Protein AF-A0AAQ3UBZ3-F1 (afdb_monomer_lite)

Sequence (603 aa):
YKAFIVHHSNLRLADSDALGFLPSCALQFHDDDIGSGIAAAGQPEQVNGGSVIAATRQQLTISTNTVLMAPGCVNILMHHGGAFSKQGELTYDGGDITLFQKIEKDEMSYCRLVQLAKSVGFKEGDSLYYAIPGRSLDEAEMARLPAKRDILVLCQQMRRRRIKLLMVLHVLVSYWLFVIRKRQLRPLREPCRYDPKSRSKNLNDIIYESDILCVQQLRMDRRCFWTLCSLVTEIGGLRDTRNVKVEEMAAMFLHVLAYNEKSRSMRTDYRRSQETISRHFNNVLRAVLKLWRVLLKHPQPIMENEPEERWKWFKNCLGALDGTYIKVRVPATDKPRKNEIATNVLGACAPDMQFTYVLAGWKGSAADARVLRDALQRPNGLNVPRGCYYLVDAGYKNYDGFLAPYRGQHYHLKEWSNPPTKKEELFNMRHSSARNVIERTFGLLKLRWGIIRNGSYYLIDTQIGIILACCYLHNLIRQQMRHDPFESQVDAFLEHEGRNTSNARGAIRLSKRRDKMIWTAEEEKVLTDVFYEMNDSGWKIDTGHKSGYLTFIEKELAKRLPNAHIKADPRIQSKVKTLKKLLSYVLDVQQNGPNPPLPAPER

Structure (mmCIF, N/CA/C/O backbone):
data_AF-A0AAQ3UBZ3-F1
#
_entry.id   AF-A0AAQ3UBZ3-F1
#
loop_
_atom_site.group_PDB
_atom_site.id
_atom_site.type_symbol
_atom_site.label_atom_id
_atom_site.label_alt_id
_atom_site.label_comp_id
_atom_site.label_asym_id
_atom_site.label_entity_id
_atom_site.label_seq_id
_atom_site.pdbx_PDB_ins_code
_atom_site.Cartn_x
_atom_site.Cartn_y
_atom_site.Cartn_z
_atom_site.occupancy
_atom_site.B_iso_or_equiv
_atom_site.auth_seq_id
_atom_site.auth_comp_id
_atom_site.auth_asym_id
_atom_site.auth_atom_id
_atom_site.pdbx_PDB_model_num
ATOM 1 N N . TYR A 1 1 ? 8.981 29.498 -103.331 1.00 32.09 1 TYR A N 1
ATOM 2 C CA . TYR A 1 1 ? 10.419 29.809 -103.229 1.00 32.09 1 TYR A CA 1
ATOM 3 C C . TYR A 1 1 ? 11.096 28.766 -102.360 1.00 32.09 1 TYR A C 1
ATOM 5 O O . TYR A 1 1 ? 10.588 28.483 -101.282 1.00 32.09 1 TYR A O 1
ATOM 13 N N . LYS A 1 2 ? 12.159 28.124 -102.862 1.00 30.56 2 LYS A N 1
ATOM 14 C CA . LYS A 1 2 ? 12.902 27.077 -102.143 1.00 30.56 2 LYS A CA 1
ATOM 15 C C . LYS A 1 2 ? 14.114 27.730 -101.470 1.00 30.56 2 LYS A C 1
ATOM 17 O O . LYS A 1 2 ? 15.069 28.069 -102.156 1.00 30.56 2 LYS A O 1
ATOM 22 N N . ALA A 1 3 ? 14.056 27.943 -100.157 1.00 34.06 3 ALA A N 1
ATOM 23 C CA . ALA A 1 3 ? 15.228 28.363 -99.392 1.00 34.06 3 ALA A CA 1
ATOM 24 C C . ALA A 1 3 ? 16.082 27.134 -99.078 1.00 34.06 3 ALA A C 1
ATOM 26 O O . ALA A 1 3 ? 15.539 26.146 -98.585 1.00 34.06 3 ALA A O 1
ATOM 27 N N . PHE A 1 4 ? 17.386 27.206 -99.339 1.00 42.84 4 PHE A N 1
ATOM 28 C CA . PHE A 1 4 ? 18.359 26.183 -98.960 1.00 42.84 4 PHE A CA 1
ATOM 29 C C . PHE A 1 4 ? 19.253 26.718 -97.858 1.00 42.84 4 PHE A C 1
ATOM 31 O O . PHE A 1 4 ? 19.853 27.770 -98.042 1.00 42.84 4 PHE A O 1
ATOM 38 N N . ILE A 1 5 ? 19.343 25.982 -96.751 1.00 42.50 5 ILE A N 1
ATOM 39 C CA . ILE A 1 5 ? 20.284 26.228 -95.657 1.00 42.50 5 ILE A CA 1
ATOM 40 C C . ILE A 1 5 ? 21.378 25.167 -95.729 1.00 42.50 5 ILE A C 1
ATOM 42 O O . ILE A 1 5 ? 21.097 24.001 -95.461 1.00 42.50 5 ILE A O 1
ATOM 46 N N . VAL A 1 6 ? 22.600 25.560 -96.102 1.00 41.59 6 VAL A N 1
ATOM 47 C CA . VAL A 1 6 ? 23.787 24.685 -96.080 1.00 41.59 6 VAL A CA 1
ATOM 48 C C . VAL A 1 6 ? 24.546 24.927 -94.782 1.00 41.59 6 VAL A C 1
ATOM 50 O O . VAL A 1 6 ? 24.968 26.046 -94.504 1.00 41.59 6 VAL A O 1
ATOM 53 N N . HIS A 1 7 ? 24.695 23.879 -93.976 1.00 41.47 7 HIS A N 1
ATOM 54 C CA . HIS A 1 7 ? 25.160 23.980 -92.594 1.00 41.47 7 HIS A CA 1
ATOM 55 C C . HIS A 1 7 ? 26.600 23.471 -92.436 1.00 41.47 7 HIS A C 1
ATOM 57 O O . HIS A 1 7 ? 26.792 22.365 -91.945 1.00 41.47 7 HIS A O 1
ATOM 63 N N . HIS A 1 8 ? 27.634 24.218 -92.845 1.00 37.38 8 HIS A N 1
ATOM 64 C CA . HIS A 1 8 ? 29.020 23.733 -92.721 1.00 37.38 8 HIS A CA 1
ATOM 65 C C . HIS A 1 8 ? 29.469 23.641 -91.255 1.00 37.38 8 HIS A C 1
ATOM 67 O O . HIS A 1 8 ? 29.923 24.610 -90.655 1.00 37.38 8 HIS A O 1
ATOM 73 N N . SER A 1 9 ? 29.375 22.443 -90.687 1.00 33.28 9 SER A N 1
ATOM 74 C CA . SER A 1 9 ? 30.053 22.063 -89.451 1.00 33.28 9 SER A CA 1
ATOM 75 C C . SER A 1 9 ? 30.913 20.837 -89.742 1.00 33.28 9 SER A C 1
ATOM 77 O O . SER A 1 9 ? 30.356 19.782 -90.029 1.00 33.28 9 SER A O 1
ATOM 79 N N . ASN A 1 10 ? 32.238 21.020 -89.717 1.00 30.44 10 ASN A N 1
ATOM 80 C CA . ASN A 1 10 ? 33.310 20.014 -89.759 1.00 30.44 10 ASN A CA 1
ATOM 81 C C . ASN A 1 10 ? 32.837 18.546 -89.839 1.00 30.44 10 ASN A C 1
ATOM 83 O O . ASN A 1 10 ? 32.460 17.948 -88.830 1.00 30.44 10 ASN A O 1
ATOM 87 N N . LEU A 1 11 ? 32.890 17.975 -91.047 1.00 27.70 11 LEU A N 1
ATOM 88 C CA . LEU A 1 11 ? 32.688 16.551 -91.320 1.00 27.70 11 LEU A CA 1
ATOM 89 C C . LEU A 1 11 ? 33.744 15.702 -90.588 1.00 27.70 11 LEU A C 1
ATOM 91 O O . LEU A 1 11 ? 34.941 15.957 -90.698 1.00 27.70 11 LEU A O 1
ATOM 95 N N . ARG A 1 12 ? 33.303 14.649 -89.894 1.00 24.52 12 ARG A N 1
ATOM 96 C CA . ARG A 1 12 ? 34.127 13.479 -89.552 1.00 24.52 12 ARG A CA 1
ATOM 97 C C . ARG A 1 12 ? 33.340 12.210 -89.855 1.00 24.52 12 ARG A C 1
ATOM 99 O O . ARG A 1 12 ? 32.345 11.965 -89.186 1.00 24.52 12 ARG A O 1
ATOM 106 N N . LEU A 1 13 ? 33.837 11.437 -90.815 1.00 22.56 13 LEU A N 1
ATOM 107 C CA . LEU A 1 13 ? 33.697 9.991 -91.058 1.00 22.56 13 LEU A CA 1
ATOM 108 C C . LEU A 1 13 ? 34.934 9.664 -91.938 1.00 22.56 13 LEU A C 1
ATOM 110 O O . LEU A 1 13 ? 35.241 10.466 -92.811 1.00 22.56 13 LEU A O 1
ATOM 114 N N . ALA A 1 14 ? 35.738 8.617 -91.767 1.00 23.05 14 ALA A N 1
ATOM 115 C CA . ALA A 1 14 ? 35.512 7.303 -91.185 1.00 23.05 14 ALA A CA 1
ATOM 116 C C . ALA A 1 14 ? 36.850 6.627 -90.785 1.00 23.05 14 ALA A C 1
ATOM 118 O O . ALA A 1 14 ? 37.930 7.181 -90.991 1.00 23.05 14 ALA A O 1
ATOM 119 N N . ASP A 1 15 ? 36.719 5.429 -90.217 1.00 23.50 15 ASP A N 1
ATOM 120 C CA . ASP A 1 15 ? 37.750 4.421 -89.960 1.00 23.50 15 ASP A CA 1
ATOM 121 C C . ASP A 1 15 ? 38.554 3.964 -91.201 1.00 23.50 15 ASP A C 1
ATOM 123 O O . ASP A 1 15 ? 38.069 3.992 -92.331 1.00 23.50 15 ASP A O 1
ATOM 127 N N . SER A 1 16 ? 39.725 3.387 -90.897 1.00 23.95 16 SER A N 1
ATOM 128 C CA . SER A 1 16 ? 40.565 2.440 -91.662 1.00 23.95 16 SER A CA 1
ATOM 129 C C . SER A 1 16 ? 41.463 2.939 -92.808 1.00 23.95 16 SER A C 1
ATOM 131 O O . SER A 1 16 ? 41.016 3.505 -93.798 1.00 23.95 16 SER A O 1
ATOM 133 N N . ASP A 1 17 ? 42.758 2.653 -92.615 1.00 24.55 17 ASP A N 1
ATOM 134 C CA . ASP A 1 17 ? 43.755 2.135 -93.560 1.00 24.55 17 ASP A CA 1
ATOM 135 C C . ASP A 1 17 ? 43.782 2.660 -95.005 1.00 24.55 17 ASP A C 1
ATOM 137 O O . ASP A 1 17 ? 43.000 2.233 -95.846 1.00 24.55 17 ASP A O 1
ATOM 141 N N . ALA A 1 18 ? 44.803 3.472 -95.315 1.00 23.56 18 ALA A N 1
ATOM 142 C CA . ALA A 1 18 ? 45.783 3.249 -96.394 1.00 23.56 18 ALA A CA 1
ATOM 143 C C . ALA A 1 18 ? 46.460 4.563 -96.841 1.00 23.56 18 ALA A C 1
ATOM 145 O O . ALA A 1 18 ? 45.803 5.544 -97.160 1.00 23.56 18 ALA A O 1
ATOM 146 N N . LEU A 1 19 ? 47.797 4.520 -96.893 1.00 23.00 19 LEU A N 1
ATOM 147 C CA . LEU A 1 19 ? 48.687 5.143 -97.888 1.00 23.00 19 LEU A CA 1
ATOM 148 C C . LEU A 1 19 ? 48.452 6.603 -98.346 1.00 23.00 19 LEU A C 1
ATOM 150 O O . LEU A 1 19 ? 47.600 6.887 -99.173 1.00 23.00 19 LEU A O 1
ATOM 154 N N . GLY A 1 20 ? 49.438 7.449 -98.018 1.00 23.86 20 GLY A N 1
ATOM 155 C CA . GLY A 1 20 ? 50.194 8.164 -99.057 1.00 23.86 20 GLY A CA 1
ATOM 156 C C . GLY A 1 20 ? 49.784 9.601 -99.408 1.00 23.86 20 GLY A C 1
ATOM 157 O O . GLY A 1 20 ? 48.778 9.828 -100.056 1.00 23.86 20 GLY A O 1
ATOM 158 N N . PHE A 1 21 ? 50.708 10.522 -99.103 1.00 23.34 21 PHE A N 1
ATOM 159 C CA . PHE A 1 21 ? 51.032 11.766 -99.826 1.00 23.34 21 PHE A CA 1
ATOM 160 C C . PHE A 1 21 ? 50.005 12.925 -99.913 1.00 23.34 21 PHE A C 1
ATOM 162 O O . PHE A 1 21 ? 48.906 12.816 -100.438 1.00 23.34 21 PHE A O 1
ATOM 169 N N . LEU A 1 22 ? 50.466 14.098 -99.455 1.00 23.09 22 LEU A N 1
ATOM 170 C CA . LEU A 1 22 ? 49.912 15.444 -99.697 1.00 23.09 22 LEU A CA 1
ATOM 171 C C . LEU A 1 22 ? 49.997 15.831 -101.194 1.00 23.09 22 LEU A C 1
ATOM 173 O O . LEU A 1 22 ? 50.880 15.324 -101.890 1.00 23.09 22 LEU A O 1
ATOM 177 N N . PRO A 1 23 ? 49.176 16.794 -101.673 1.00 24.70 23 PRO A N 1
ATOM 178 C CA . PRO A 1 23 ? 49.706 18.164 -101.773 1.00 24.70 23 PRO A CA 1
ATOM 179 C C . PRO A 1 23 ? 48.713 19.304 -101.449 1.00 24.70 23 PRO A C 1
ATOM 181 O O . PRO A 1 23 ? 47.495 19.182 -101.552 1.00 24.70 23 PRO A O 1
ATOM 184 N N . SER A 1 24 ? 49.302 20.442 -101.073 1.00 20.83 24 SER A N 1
ATOM 185 C CA . SER A 1 24 ? 48.724 21.784 -100.896 1.00 20.83 24 SER A CA 1
ATOM 186 C C . SER A 1 24 ? 48.291 22.438 -102.221 1.00 20.83 24 SER A C 1
ATOM 188 O O . SER A 1 24 ? 48.928 22.156 -103.229 1.00 20.83 24 SER A O 1
ATOM 190 N N . CYS A 1 25 ? 47.338 23.393 -102.211 1.00 21.38 25 CYS A N 1
ATOM 191 C CA . CYS A 1 25 ? 47.397 24.620 -103.041 1.00 21.38 25 CYS A CA 1
ATOM 192 C C . CYS A 1 25 ? 46.327 25.688 -102.707 1.00 21.38 25 CYS A C 1
ATOM 194 O O . CYS A 1 25 ? 45.280 25.393 -102.141 1.00 21.38 25 CYS A O 1
ATOM 196 N N . ALA A 1 26 ? 46.665 26.940 -103.041 1.00 22.61 26 ALA A N 1
ATOM 197 C CA . ALA A 1 26 ? 46.055 28.216 -102.655 1.00 22.61 26 ALA A CA 1
ATOM 198 C C . ALA A 1 26 ? 45.002 28.768 -103.649 1.00 22.61 26 ALA A C 1
ATOM 200 O O . ALA A 1 26 ? 44.891 28.300 -104.776 1.00 22.61 26 ALA A O 1
ATOM 201 N N . LEU A 1 27 ? 44.273 29.815 -103.227 1.00 22.92 27 LEU A N 1
ATOM 202 C CA . LEU A 1 27 ? 43.462 30.703 -104.077 1.00 22.92 27 LEU A CA 1
ATOM 203 C C . LEU A 1 27 ? 44.363 31.515 -105.026 1.00 22.92 27 LEU A C 1
ATOM 205 O O . LEU A 1 27 ? 45.201 32.285 -104.559 1.00 22.92 27 LEU A O 1
ATOM 209 N N . GLN A 1 28 ? 44.141 31.395 -106.335 1.00 21.98 28 GLN A N 1
ATOM 210 C CA . GLN A 1 28 ? 44.573 32.369 -107.340 1.00 21.98 28 GLN A CA 1
ATOM 211 C C . GLN A 1 28 ? 43.358 33.205 -107.754 1.00 21.98 28 GLN A C 1
ATOM 213 O O . GLN A 1 28 ? 42.334 32.655 -108.157 1.00 21.98 28 GLN A O 1
ATOM 218 N N . PHE A 1 29 ? 43.482 34.526 -107.647 1.00 24.41 29 PHE A N 1
ATOM 219 C CA . PHE A 1 29 ? 42.648 35.471 -108.382 1.00 24.41 29 PHE A CA 1
ATOM 220 C C . PHE A 1 29 ? 43.298 35.665 -109.754 1.00 24.41 29 PHE A C 1
ATOM 222 O O . PHE A 1 29 ? 44.494 35.946 -109.820 1.00 24.41 29 PHE A O 1
ATOM 229 N N . HIS A 1 30 ? 42.536 35.490 -110.832 1.00 25.08 30 HIS A N 1
ATOM 230 C CA . HIS A 1 30 ? 42.899 36.073 -112.119 1.00 25.08 30 HIS A CA 1
ATOM 231 C C . HIS A 1 30 ? 42.273 37.466 -112.169 1.00 25.08 30 HIS A C 1
ATOM 233 O O . HIS A 1 30 ? 41.054 37.596 -112.270 1.00 25.08 30 HIS A O 1
ATOM 239 N N . ASP A 1 31 ? 43.123 38.479 -112.014 1.00 26.55 31 ASP A N 1
ATOM 240 C CA . ASP A 1 31 ? 42.839 39.842 -112.447 1.00 26.55 31 ASP A CA 1
ATOM 241 C C . ASP A 1 31 ? 42.845 39.856 -113.978 1.00 26.55 31 ASP A C 1
ATOM 243 O O . ASP A 1 31 ? 43.849 39.471 -114.568 1.00 26.55 31 ASP A O 1
ATOM 247 N N . ASP A 1 32 ? 41.758 40.322 -114.590 1.00 26.38 32 ASP A N 1
ATOM 248 C CA . ASP A 1 32 ? 41.788 40.967 -115.902 1.00 26.38 32 ASP A CA 1
ATOM 249 C C . ASP A 1 32 ? 40.844 42.189 -115.862 1.00 26.38 32 ASP A C 1
ATOM 251 O O . ASP A 1 32 ? 39.621 42.080 -115.772 1.00 26.38 32 ASP A O 1
ATOM 255 N N . ASP A 1 33 ? 41.498 43.350 -115.867 1.00 26.62 33 ASP A N 1
ATOM 256 C CA . ASP A 1 33 ? 41.124 44.668 -116.388 1.00 26.62 33 ASP A CA 1
ATOM 257 C C . ASP A 1 33 ? 39.916 45.493 -115.868 1.00 26.62 33 ASP A C 1
ATOM 259 O O . ASP A 1 33 ? 38.777 45.393 -116.311 1.00 26.62 33 ASP A O 1
ATOM 263 N N . ILE A 1 34 ? 40.288 46.460 -115.009 1.00 25.86 34 ILE A N 1
ATOM 264 C CA . ILE A 1 34 ? 40.099 47.930 -115.110 1.00 25.86 34 ILE A CA 1
ATOM 265 C C . ILE A 1 34 ? 38.666 48.490 -115.259 1.00 25.86 34 ILE A C 1
ATOM 267 O O . ILE A 1 34 ? 38.045 48.447 -116.316 1.00 25.86 34 ILE A O 1
ATOM 271 N N . GLY A 1 35 ? 38.233 49.250 -114.239 1.00 26.14 35 GLY A N 1
ATOM 272 C CA . GLY A 1 35 ? 37.126 50.206 -114.367 1.00 26.14 35 GLY A CA 1
ATOM 273 C C . GLY A 1 35 ? 36.756 50.945 -113.077 1.00 26.14 35 GLY A C 1
ATOM 274 O O . GLY A 1 35 ? 35.863 50.539 -112.349 1.00 26.14 35 GLY A O 1
ATOM 275 N N . SER A 1 36 ? 37.452 52.048 -112.814 1.00 25.41 36 SER A N 1
ATOM 276 C CA . SER A 1 36 ? 37.273 53.030 -111.734 1.00 25.41 36 SER A CA 1
ATOM 277 C C . SER A 1 36 ? 35.830 53.469 -111.422 1.00 25.41 36 SER A C 1
ATOM 279 O O . SER A 1 36 ? 35.096 53.864 -112.326 1.00 25.41 36 SER A O 1
ATOM 281 N N . GLY A 1 37 ? 35.492 53.576 -110.130 1.00 24.92 37 GLY A N 1
ATOM 282 C CA . GLY A 1 37 ? 34.300 54.301 -109.669 1.00 24.92 37 GLY A CA 1
ATOM 283 C C . GLY A 1 37 ? 33.974 54.122 -108.184 1.00 24.92 37 GLY A C 1
ATOM 284 O O . GLY A 1 37 ? 32.968 53.513 -107.842 1.00 24.92 37 GLY A O 1
ATOM 285 N N . ILE A 1 38 ? 34.812 54.653 -107.289 1.00 28.33 38 ILE A N 1
ATOM 286 C CA . ILE A 1 38 ? 34.482 54.807 -105.862 1.00 28.33 38 ILE A CA 1
ATOM 287 C C . ILE A 1 38 ? 33.459 55.942 -105.723 1.00 28.33 38 ILE A C 1
ATOM 289 O O . ILE A 1 38 ? 33.802 57.085 -106.013 1.00 28.33 38 ILE A O 1
ATOM 293 N N . ALA A 1 39 ? 32.257 55.669 -105.207 1.00 24.44 39 ALA A N 1
ATOM 294 C CA . ALA A 1 39 ? 31.487 56.662 -104.451 1.00 24.44 39 ALA A CA 1
ATOM 295 C C . ALA A 1 39 ? 30.425 56.007 -103.552 1.00 24.44 39 ALA A C 1
ATOM 297 O O . ALA A 1 39 ? 29.616 55.189 -103.976 1.00 24.44 39 ALA A O 1
ATOM 298 N N . ALA A 1 40 ? 30.483 56.403 -102.286 1.00 24.77 40 ALA A N 1
ATOM 299 C CA . ALA A 1 40 ? 29.677 55.993 -101.148 1.00 24.77 40 ALA A CA 1
ATOM 300 C C . ALA A 1 40 ? 28.152 56.141 -101.320 1.00 24.77 40 ALA A C 1
ATOM 302 O O . ALA A 1 40 ? 27.688 57.156 -101.826 1.00 24.77 40 ALA A O 1
ATOM 303 N N . ALA A 1 41 ? 27.386 55.200 -100.753 1.00 23.56 41 ALA A N 1
ATOM 304 C CA . ALA A 1 41 ? 26.441 55.444 -99.649 1.00 23.56 41 ALA A CA 1
ATOM 305 C C . ALA A 1 41 ? 25.520 54.226 -99.450 1.00 23.56 41 ALA A C 1
ATOM 307 O O . ALA A 1 41 ? 24.697 53.900 -100.297 1.00 23.56 41 ALA A O 1
ATOM 308 N N . GLY A 1 42 ? 25.650 53.580 -98.293 1.00 25.55 42 GLY A N 1
ATOM 309 C CA . GLY A 1 42 ? 24.795 52.483 -97.845 1.00 25.55 42 GLY A CA 1
ATOM 310 C C . GLY A 1 42 ? 25.532 51.665 -96.796 1.00 25.55 42 GLY A C 1
ATOM 311 O O . GLY A 1 42 ? 26.198 50.692 -97.129 1.00 25.55 42 GLY A O 1
ATOM 312 N N . GLN A 1 43 ? 25.507 52.125 -95.542 1.00 23.53 43 GLN A N 1
ATOM 313 C CA . GLN A 1 43 ? 26.117 51.420 -94.413 1.00 23.53 43 GLN A CA 1
ATOM 314 C C . GLN A 1 43 ? 25.622 49.962 -94.358 1.00 23.53 43 GLN A C 1
ATOM 316 O O . GLN A 1 43 ? 24.423 49.740 -94.529 1.00 23.53 43 GLN A O 1
ATOM 321 N N . PRO A 1 44 ? 26.487 48.970 -94.071 1.00 31.38 44 PRO A N 1
ATOM 322 C CA . PRO A 1 44 ? 26.009 47.649 -93.696 1.00 31.38 44 PRO A CA 1
ATOM 323 C C . PRO A 1 44 ? 25.256 47.791 -92.368 1.00 31.38 44 PRO A C 1
ATOM 325 O O . PRO A 1 44 ? 25.865 48.093 -91.340 1.00 31.38 44 PRO A O 1
ATOM 328 N N . GLU A 1 45 ? 23.933 47.612 -92.379 1.00 29.98 45 GLU A N 1
ATOM 329 C CA . GLU A 1 45 ? 23.166 47.505 -91.138 1.00 29.98 45 GLU A CA 1
ATOM 330 C C . GLU A 1 45 ? 23.712 46.317 -90.338 1.00 29.98 45 GLU A C 1
ATOM 332 O O . GLU A 1 45 ? 23.546 45.150 -90.702 1.00 29.98 45 GLU A O 1
ATOM 337 N N . GLN A 1 46 ? 24.397 46.620 -89.234 1.00 28.75 46 GLN A N 1
ATOM 338 C CA . GLN A 1 46 ? 24.758 45.629 -88.232 1.00 28.75 46 GLN A CA 1
ATOM 339 C C . GLN A 1 46 ? 23.486 45.165 -87.525 1.00 28.75 46 GLN A C 1
ATOM 341 O O . GLN A 1 46 ? 23.081 45.717 -86.503 1.00 28.75 46 GLN A O 1
ATOM 346 N N . VAL A 1 47 ? 22.869 44.105 -88.032 1.00 33.53 47 VAL A N 1
ATOM 347 C CA . VAL A 1 47 ? 21.914 43.336 -87.238 1.00 33.53 47 VAL A CA 1
ATOM 348 C C . VAL A 1 47 ? 22.712 42.307 -86.446 1.00 33.53 47 VAL A C 1
ATOM 350 O O . VAL A 1 47 ? 23.075 41.265 -86.977 1.00 33.53 47 VAL A O 1
ATOM 353 N N . ASN A 1 48 ? 23.022 42.648 -85.189 1.00 32.94 48 ASN A N 1
ATOM 354 C CA . ASN A 1 48 ? 23.592 41.801 -84.131 1.00 32.94 48 ASN A CA 1
ATOM 355 C C . ASN A 1 48 ? 24.230 40.478 -84.603 1.00 32.94 48 ASN A C 1
ATOM 357 O O . ASN A 1 48 ? 23.569 39.436 -84.616 1.00 32.94 48 ASN A O 1
ATOM 361 N N . GLY A 1 49 ? 25.532 40.533 -84.905 1.00 38.38 49 GLY A N 1
ATOM 362 C CA . GLY A 1 49 ? 26.413 39.362 -84.844 1.00 38.38 49 GLY A CA 1
ATOM 363 C C . GLY A 1 49 ? 26.819 38.683 -86.157 1.00 38.38 49 GLY A C 1
ATOM 364 O O . GLY A 1 49 ? 27.284 37.553 -86.094 1.00 38.38 49 GLY A O 1
ATOM 365 N N . GLY A 1 50 ? 26.710 39.320 -87.329 1.00 39.56 50 GLY A N 1
ATOM 366 C CA . GLY A 1 50 ? 27.273 38.757 -88.569 1.00 39.56 50 GLY A CA 1
ATOM 367 C C . GLY A 1 50 ? 27.276 39.731 -89.750 1.00 39.56 50 GLY A C 1
ATOM 368 O O . GLY A 1 50 ? 26.382 40.564 -89.866 1.00 39.56 50 GLY A O 1
ATOM 369 N N . SER A 1 51 ? 28.289 39.650 -90.622 1.00 36.81 51 SER A N 1
ATOM 370 C CA . SER A 1 51 ? 28.369 40.446 -91.858 1.00 36.81 51 SER A CA 1
ATOM 371 C C . SER A 1 51 ? 27.491 39.835 -92.952 1.00 36.81 51 SER A C 1
ATOM 373 O O . SER A 1 51 ? 27.647 38.653 -93.261 1.00 36.81 51 SER A O 1
ATOM 375 N N . VAL A 1 52 ? 26.612 40.635 -93.557 1.00 36.88 52 VAL A N 1
ATOM 376 C CA . VAL A 1 52 ? 25.772 40.237 -94.697 1.00 36.88 52 VAL A CA 1
ATOM 377 C C . VAL A 1 52 ? 26.480 40.617 -95.998 1.00 36.88 52 VAL A C 1
ATOM 379 O O . VAL A 1 52 ? 26.869 41.769 -96.167 1.00 36.88 52 VAL A O 1
ATOM 382 N N . ILE A 1 53 ? 26.644 39.661 -96.916 1.00 40.22 53 ILE A N 1
ATOM 383 C CA . ILE A 1 53 ? 27.158 39.905 -98.274 1.00 40.22 53 ILE A CA 1
ATOM 384 C C . ILE A 1 53 ? 26.071 39.466 -99.258 1.00 40.22 53 ILE A C 1
ATOM 386 O O . ILE A 1 53 ? 25.660 38.305 -99.231 1.00 40.22 53 ILE A O 1
ATOM 390 N N . ALA A 1 54 ? 25.601 40.391 -100.096 1.00 33.31 54 ALA A N 1
ATOM 391 C CA . ALA A 1 54 ? 24.694 40.109 -101.205 1.00 33.31 54 ALA A CA 1
ATOM 392 C C . ALA A 1 54 ? 25.512 40.044 -102.502 1.00 33.31 54 ALA A C 1
ATOM 394 O O . ALA A 1 54 ? 26.252 40.979 -102.805 1.00 33.31 54 ALA A O 1
ATOM 395 N N . ALA A 1 55 ? 25.405 38.946 -103.249 1.00 37.72 55 ALA A N 1
ATOM 396 C CA . ALA A 1 55 ? 26.100 38.765 -104.523 1.00 37.72 55 ALA A CA 1
ATOM 397 C C . ALA A 1 55 ? 25.100 38.395 -105.625 1.00 37.72 55 ALA A C 1
ATOM 399 O O . ALA A 1 55 ? 24.249 37.527 -105.426 1.00 37.72 55 ALA A O 1
ATOM 400 N N . THR A 1 56 ? 25.220 39.037 -106.789 1.00 30.66 56 THR A N 1
ATOM 401 C CA . THR A 1 56 ? 24.390 38.779 -107.972 1.00 30.66 56 THR A CA 1
ATOM 402 C C . THR A 1 56 ? 25.197 38.037 -109.040 1.00 30.66 56 THR A C 1
ATOM 404 O O . THR A 1 56 ? 26.195 38.542 -109.536 1.00 30.66 56 THR A O 1
ATOM 407 N N . ARG A 1 57 ? 24.696 36.853 -109.421 1.00 31.72 57 ARG A N 1
ATOM 408 C CA . ARG A 1 57 ? 24.942 36.123 -110.682 1.00 31.72 57 ARG A CA 1
ATOM 409 C C . ARG A 1 57 ? 26.400 35.745 -111.021 1.00 31.72 57 ARG A C 1
ATOM 411 O O . ARG A 1 57 ? 27.084 36.496 -111.696 1.00 31.72 57 ARG A O 1
ATOM 418 N N . GLN A 1 58 ? 26.791 34.503 -110.711 1.00 34.22 58 GLN A N 1
ATOM 419 C CA . GLN A 1 58 ? 27.755 33.681 -111.475 1.00 34.22 58 GLN A CA 1
ATOM 420 C C . GLN A 1 58 ? 27.726 32.224 -110.966 1.00 34.22 58 GLN A C 1
ATOM 422 O O . GLN A 1 58 ? 27.382 31.987 -109.808 1.00 34.22 58 GLN A O 1
ATOM 427 N N . GLN A 1 59 ? 28.024 31.249 -111.837 1.00 32.50 59 GLN A N 1
ATOM 428 C CA . GLN A 1 59 ? 28.093 29.818 -111.502 1.00 32.50 59 GLN A CA 1
ATOM 429 C C . GLN A 1 59 ? 29.020 29.590 -110.297 1.00 32.50 59 GLN A C 1
ATOM 431 O O . GLN A 1 59 ? 30.236 29.745 -110.390 1.00 32.50 59 GLN A O 1
ATOM 436 N N . LEU A 1 60 ? 28.441 29.225 -109.154 1.00 30.61 60 LEU A N 1
ATOM 437 C CA . LEU A 1 60 ? 29.185 28.922 -107.935 1.00 30.61 60 LEU A CA 1
ATOM 438 C C . LEU A 1 60 ? 29.714 27.488 -108.000 1.00 30.61 60 LEU A C 1
ATOM 440 O O . LEU A 1 60 ? 28.995 26.540 -107.692 1.00 30.61 60 LEU A O 1
ATOM 444 N N . THR A 1 61 ? 30.991 27.337 -108.346 1.00 28.17 61 THR A N 1
ATOM 445 C CA . THR A 1 61 ? 31.737 26.107 -108.054 1.00 28.17 61 THR A CA 1
ATOM 446 C C . THR A 1 61 ? 32.290 26.241 -106.634 1.00 28.17 61 THR A C 1
ATOM 448 O O . THR A 1 61 ? 33.205 27.025 -106.388 1.00 28.17 61 THR A O 1
ATOM 451 N N . ILE A 1 62 ? 31.695 25.543 -105.662 1.00 30.77 62 ILE A N 1
ATOM 452 C CA . ILE A 1 62 ? 32.126 25.595 -104.256 1.00 30.77 62 ILE A CA 1
ATOM 453 C C . ILE A 1 62 ? 33.410 24.762 -104.108 1.00 30.77 62 ILE A C 1
ATOM 455 O O . ILE A 1 62 ? 33.344 23.563 -103.851 1.00 30.77 62 ILE A O 1
ATOM 459 N N . SER A 1 63 ? 34.591 25.375 -104.247 1.00 27.50 63 SER A N 1
ATOM 460 C CA . SER A 1 63 ? 35.839 24.760 -103.771 1.00 27.50 63 SER A CA 1
ATOM 461 C C . SER A 1 63 ? 35.992 25.048 -102.275 1.00 27.50 63 SER A C 1
ATOM 463 O O . SER A 1 63 ? 36.114 26.207 -101.867 1.00 27.50 63 SER A O 1
ATOM 465 N N . THR A 1 64 ? 35.962 24.016 -101.434 1.00 28.25 64 THR A N 1
ATOM 466 C CA . THR A 1 64 ? 36.114 24.147 -99.980 1.00 28.25 64 THR A CA 1
ATOM 467 C C . THR A 1 64 ? 37.538 24.559 -99.607 1.00 28.25 64 THR A C 1
ATOM 469 O O . THR A 1 64 ? 38.381 23.705 -99.349 1.00 28.25 64 THR A O 1
ATOM 472 N N . ASN A 1 65 ? 37.805 25.863 -99.520 1.00 29.16 65 ASN A N 1
ATOM 473 C CA . ASN A 1 65 ? 38.957 26.359 -98.773 1.00 29.16 65 ASN A CA 1
ATOM 474 C C . ASN A 1 65 ? 38.608 26.383 -97.281 1.00 29.16 65 ASN A C 1
ATOM 476 O O . ASN A 1 65 ? 37.713 27.103 -96.836 1.00 29.16 65 ASN A O 1
ATOM 480 N N . THR A 1 66 ? 39.308 25.560 -96.502 1.00 32.16 66 THR A N 1
ATOM 481 C CA . THR A 1 66 ? 39.216 25.476 -95.042 1.00 32.16 66 THR A CA 1
ATOM 482 C C . THR A 1 66 ? 39.701 26.767 -94.386 1.00 32.16 66 THR A C 1
ATOM 484 O O . THR A 1 66 ? 40.874 26.903 -94.044 1.00 32.16 66 THR A O 1
ATOM 487 N N . VAL A 1 67 ? 38.789 27.712 -94.157 1.00 37.09 67 VAL A N 1
ATOM 488 C CA . VAL A 1 67 ? 38.975 28.741 -93.127 1.00 37.09 67 VAL A CA 1
ATOM 489 C C . VAL A 1 67 ? 38.622 28.099 -91.785 1.00 37.09 67 VAL A C 1
ATOM 491 O O . VAL A 1 67 ? 37.490 27.658 -91.589 1.00 37.09 67 VAL A O 1
ATOM 494 N N . LEU A 1 68 ? 39.596 28.017 -90.875 1.00 34.97 68 LEU A N 1
ATOM 495 C CA . LEU A 1 68 ? 39.431 27.543 -89.496 1.00 34.97 68 LEU A CA 1
ATOM 496 C C . LEU A 1 68 ? 38.288 28.307 -88.801 1.00 34.97 68 LEU A C 1
ATOM 498 O O . LEU A 1 68 ? 38.453 29.446 -88.370 1.00 34.97 68 LEU A O 1
ATOM 502 N N . MET A 1 69 ? 37.114 27.681 -88.706 1.00 42.66 69 MET A N 1
ATOM 503 C CA . MET A 1 69 ? 35.984 28.182 -87.921 1.00 42.66 69 MET A CA 1
ATOM 504 C C . MET A 1 69 ? 36.196 27.818 -86.449 1.00 42.66 69 MET A C 1
ATOM 506 O O . MET A 1 69 ? 36.550 26.679 -86.133 1.00 42.66 69 MET A O 1
ATOM 510 N N . ALA A 1 70 ? 35.968 28.773 -85.544 1.00 42.88 70 ALA A N 1
ATOM 511 C CA . ALA A 1 70 ? 36.005 28.517 -84.107 1.00 42.88 70 ALA A CA 1
ATOM 512 C C . ALA A 1 70 ? 34.976 27.424 -83.735 1.00 42.88 70 ALA A C 1
ATOM 514 O O . ALA A 1 70 ? 33.861 27.425 -84.273 1.00 42.88 70 ALA A O 1
ATOM 515 N N . PRO A 1 71 ? 35.322 26.474 -82.846 1.00 44.22 71 PRO A N 1
ATOM 516 C CA . PRO A 1 71 ? 34.413 25.405 -82.450 1.00 44.22 71 PRO A CA 1
ATOM 517 C C . PRO A 1 71 ? 33.168 26.009 -81.795 1.00 44.22 71 PRO A C 1
ATOM 519 O O . PRO A 1 71 ? 33.260 26.629 -80.743 1.00 44.22 71 PRO A O 1
ATOM 522 N N . GLY A 1 72 ? 32.009 25.832 -82.433 1.00 49.66 72 GLY A N 1
ATOM 523 C CA . GLY A 1 72 ? 30.733 26.359 -81.944 1.00 49.66 72 GLY A CA 1
ATOM 524 C C . GLY A 1 72 ? 30.058 27.387 -82.851 1.00 49.66 72 GLY A C 1
ATOM 525 O O . GLY A 1 72 ? 28.913 27.718 -82.577 1.00 49.66 72 GLY A O 1
ATOM 526 N N . CYS A 1 73 ? 30.680 27.841 -83.945 1.00 51.62 73 CYS A N 1
ATOM 527 C CA . CYS A 1 73 ? 30.045 28.752 -84.911 1.00 51.62 73 CYS A CA 1
ATOM 528 C C . CYS A 1 73 ? 29.618 28.045 -86.211 1.00 51.62 73 CYS A C 1
ATOM 530 O O . CYS A 1 73 ? 30.241 27.072 -86.637 1.00 51.62 73 CYS A O 1
ATOM 532 N N . VAL A 1 74 ? 28.564 28.553 -86.854 1.00 56.16 74 VAL A N 1
ATOM 533 C CA . VAL A 1 74 ? 27.975 28.035 -88.097 1.00 56.16 74 VAL A CA 1
ATOM 534 C C . VAL A 1 74 ? 27.786 29.177 -89.099 1.00 56.16 74 VAL A C 1
ATOM 536 O O . VAL A 1 74 ? 27.405 30.287 -88.725 1.00 56.16 74 VAL A O 1
ATOM 539 N N . ASN A 1 75 ? 28.007 28.883 -90.381 1.00 53.94 75 ASN A N 1
ATOM 540 C CA . ASN A 1 75 ? 27.618 29.758 -91.486 1.00 53.94 75 ASN A CA 1
ATOM 541 C C . ASN A 1 75 ? 26.326 29.235 -92.123 1.00 53.94 75 ASN A C 1
ATOM 543 O O . ASN A 1 75 ? 26.200 28.034 -92.359 1.00 53.94 75 ASN A O 1
ATOM 547 N N . ILE A 1 76 ? 25.384 30.134 -92.400 1.00 57.81 76 ILE A N 1
ATOM 548 C CA . ILE A 1 76 ? 24.078 29.828 -92.984 1.00 57.81 76 ILE A CA 1
ATOM 549 C C . ILE A 1 76 ? 23.972 30.546 -94.321 1.00 57.81 76 ILE A C 1
ATOM 551 O O . ILE A 1 76 ? 23.958 31.774 -94.377 1.00 57.81 76 ILE A O 1
ATOM 555 N N . LEU A 1 77 ? 23.869 29.769 -95.391 1.00 55.94 77 LEU A N 1
ATOM 556 C CA . LEU A 1 77 ? 23.507 30.275 -96.710 1.00 55.94 77 LEU A CA 1
ATOM 557 C C . LEU A 1 77 ? 21.980 30.273 -96.843 1.00 55.94 77 LEU A C 1
ATOM 559 O O . LEU A 1 77 ? 21.351 29.338 -96.361 1.00 55.94 77 LEU A O 1
ATOM 563 N N . MET A 1 78 ? 21.384 31.290 -97.464 1.00 60.53 78 MET A N 1
ATOM 564 C CA . MET A 1 78 ? 19.961 31.320 -97.811 1.00 60.53 78 MET A CA 1
ATOM 565 C C . MET A 1 78 ? 19.778 31.799 -99.251 1.00 60.53 78 MET A C 1
ATOM 567 O O . MET A 1 78 ? 20.280 32.852 -99.630 1.00 60.53 78 MET A O 1
ATOM 571 N N . HIS A 1 79 ? 19.019 31.037 -100.036 1.00 60.75 79 HIS A N 1
ATOM 572 C CA . HIS A 1 79 ? 18.626 31.400 -101.400 1.00 60.75 79 HIS A CA 1
ATOM 573 C C . HIS A 1 79 ? 17.205 31.968 -101.396 1.00 60.75 79 HIS A C 1
ATOM 575 O O . HIS A 1 79 ? 16.299 31.322 -100.863 1.00 60.75 79 HIS A O 1
ATOM 581 N N . HIS A 1 80 ? 16.987 33.138 -102.001 1.00 59.69 80 HIS A N 1
ATOM 582 C CA . HIS A 1 80 ? 15.657 33.731 -102.153 1.00 59.69 80 HIS A CA 1
ATOM 583 C C . HIS A 1 80 ? 15.422 34.248 -103.579 1.00 59.69 80 HIS A C 1
ATOM 585 O O . HIS A 1 80 ? 16.335 34.686 -104.267 1.00 59.69 80 HIS A O 1
ATOM 591 N N . GLY A 1 81 ? 14.177 34.166 -104.053 1.00 53.88 81 GLY A N 1
ATOM 592 C CA . GLY A 1 81 ? 13.783 34.750 -105.340 1.00 53.88 81 GLY A CA 1
ATOM 593 C C . GLY A 1 81 ? 13.987 33.901 -106.605 1.00 53.88 81 GLY A C 1
ATOM 594 O O . GLY A 1 81 ? 13.426 34.293 -107.620 1.00 53.88 81 GLY A O 1
ATOM 595 N N . GLY A 1 82 ? 14.672 32.747 -106.562 1.00 57.31 82 GLY A N 1
ATOM 596 C CA . GLY A 1 82 ? 14.953 31.936 -107.764 1.00 57.31 82 GLY A CA 1
ATOM 597 C C . GLY A 1 82 ? 14.328 30.548 -107.856 1.00 57.31 82 GLY A C 1
ATOM 598 O O . GLY A 1 82 ? 13.651 30.076 -106.932 1.00 57.31 82 GLY A O 1
ATOM 599 N N . ALA A 1 83 ? 14.539 29.905 -109.009 1.00 48.88 83 ALA A N 1
ATOM 600 C CA . ALA A 1 83 ? 13.998 28.594 -109.364 1.00 48.88 83 ALA A CA 1
ATOM 601 C C . ALA A 1 83 ? 15.117 27.619 -109.764 1.00 48.88 83 ALA A C 1
ATOM 603 O O . ALA A 1 83 ? 16.125 28.008 -110.337 1.00 48.88 83 ALA A O 1
ATOM 604 N N . PHE A 1 84 ? 14.938 26.334 -109.457 1.00 51.72 84 PHE A N 1
ATOM 605 C CA . PHE A 1 84 ? 15.886 25.290 -109.855 1.00 51.72 84 PHE A CA 1
ATOM 606 C C . PHE A 1 84 ? 15.400 24.642 -111.150 1.00 51.72 84 PHE A C 1
ATOM 608 O O . PHE A 1 84 ? 14.263 24.160 -111.188 1.00 51.72 84 PHE A O 1
ATOM 615 N N . SER A 1 85 ? 16.241 24.635 -112.184 1.00 45.56 85 SER A N 1
ATOM 616 C CA . SER A 1 85 ? 15.975 23.931 -113.442 1.00 45.56 85 SER A CA 1
ATOM 617 C C . SER A 1 85 ? 16.579 22.527 -113.386 1.00 45.56 85 SER A C 1
ATOM 619 O O . SER A 1 85 ? 17.614 22.310 -112.760 1.00 45.56 85 SER A O 1
ATOM 621 N N . LYS A 1 86 ? 15.899 21.546 -113.990 1.00 48.03 86 LYS A N 1
ATOM 622 C CA . LYS A 1 86 ? 16.235 20.112 -113.876 1.00 48.03 86 LYS A CA 1
ATOM 623 C C . LYS A 1 86 ? 16.629 19.475 -115.214 1.00 48.03 86 LYS A C 1
ATOM 625 O O . LYS A 1 86 ? 16.491 18.268 -115.387 1.00 48.03 86 LYS A O 1
ATOM 630 N N . GLN A 1 87 ? 17.091 20.271 -116.179 1.00 36.25 87 GLN A N 1
ATOM 631 C CA . GLN A 1 87 ? 17.677 19.748 -117.419 1.00 36.25 87 GLN A CA 1
ATOM 632 C C . GLN A 1 87 ? 19.177 19.470 -117.204 1.00 36.25 87 GLN A C 1
ATOM 634 O O . GLN A 1 87 ? 20.021 20.193 -117.720 1.00 36.25 87 GLN A O 1
ATOM 639 N N . GLY A 1 88 ? 19.503 18.446 -116.401 1.00 52.47 88 GLY A N 1
ATOM 640 C CA . GLY A 1 88 ? 20.883 18.038 -116.078 1.00 52.47 88 GLY A CA 1
ATOM 641 C C . GLY A 1 88 ? 21.240 18.159 -114.589 1.00 52.47 88 GLY A C 1
ATOM 642 O O . GLY A 1 88 ? 20.389 17.906 -113.735 1.00 52.47 88 GLY A O 1
ATOM 643 N N . GLU A 1 89 ? 22.493 18.521 -114.273 1.00 39.16 89 GLU A N 1
ATOM 644 C CA . GLU A 1 89 ? 22.912 18.885 -112.905 1.00 39.16 89 GLU A CA 1
ATOM 645 C C . GLU A 1 89 ? 22.037 20.022 -112.353 1.00 39.16 89 GLU A C 1
ATOM 647 O O . GLU A 1 89 ? 21.593 20.892 -113.098 1.00 39.16 89 GLU A O 1
ATOM 652 N N . LEU A 1 90 ? 21.758 20.006 -111.044 1.00 45.03 90 LEU A N 1
ATOM 653 C CA . LEU A 1 90 ? 20.806 20.924 -110.414 1.00 45.03 90 LEU A CA 1
ATOM 654 C C . LEU A 1 90 ? 21.315 22.380 -110.471 1.00 45.03 90 LEU A C 1
ATOM 656 O O . LEU A 1 90 ? 22.062 22.818 -109.596 1.00 45.03 90 LEU A O 1
ATOM 660 N N . THR A 1 91 ? 20.894 23.147 -111.476 1.00 42.97 91 THR A N 1
ATOM 661 C CA . THR A 1 91 ? 21.267 24.557 -111.640 1.00 42.97 91 THR A CA 1
ATOM 662 C C . THR A 1 91 ? 20.235 25.482 -110.987 1.00 42.97 91 THR A C 1
ATOM 664 O O . THR A 1 91 ? 19.021 25.305 -111.126 1.00 42.97 91 THR A O 1
ATOM 667 N N . TYR A 1 92 ? 20.715 26.472 -110.223 1.00 50.25 92 TYR A N 1
ATOM 668 C CA . TYR A 1 92 ? 19.882 27.530 -109.641 1.00 50.25 92 TYR A CA 1
ATOM 669 C C . TYR A 1 92 ? 19.823 28.717 -110.600 1.00 50.25 92 TYR A C 1
ATOM 671 O O . TYR A 1 92 ? 20.808 29.441 -110.752 1.00 50.25 92 TYR A O 1
ATOM 679 N N . ASP A 1 93 ? 18.665 28.926 -111.219 1.00 48.81 93 ASP A N 1
ATOM 680 C CA . ASP A 1 93 ? 18.436 30.023 -112.148 1.00 48.81 93 ASP A CA 1
ATOM 681 C C . ASP A 1 93 ? 17.712 31.182 -111.455 1.00 48.81 93 ASP A C 1
ATOM 683 O O . ASP A 1 93 ? 16.569 31.074 -110.998 1.00 48.81 93 ASP A O 1
ATOM 687 N N . GLY A 1 94 ? 18.419 32.315 -111.408 1.00 54.12 94 GLY A N 1
ATOM 688 C CA . GLY A 1 94 ? 17.876 33.644 -111.135 1.00 54.12 94 GLY A CA 1
ATOM 689 C C . GLY A 1 94 ? 17.299 33.844 -109.738 1.00 54.12 94 GLY A C 1
ATOM 690 O O . GLY A 1 94 ? 16.088 33.852 -109.583 1.00 54.12 94 GLY A O 1
ATOM 691 N N . GLY A 1 95 ? 18.146 34.110 -108.744 1.00 57.00 95 GLY A N 1
ATOM 692 C CA . GLY A 1 95 ? 17.736 34.641 -107.442 1.00 57.00 95 GLY A CA 1
ATOM 693 C C . GLY A 1 95 ? 18.935 35.103 -106.615 1.00 57.00 95 GLY A C 1
ATOM 694 O O . GLY A 1 95 ? 20.080 34.822 -106.972 1.00 57.00 95 GLY A O 1
ATOM 695 N N . ASP A 1 96 ? 18.666 35.785 -105.510 1.00 55.09 96 ASP A N 1
ATOM 696 C CA . ASP A 1 96 ? 19.684 36.354 -104.632 1.00 55.09 96 ASP A CA 1
ATOM 697 C C . ASP A 1 96 ? 20.117 35.345 -103.560 1.00 55.09 96 ASP A C 1
ATOM 699 O O . ASP A 1 96 ? 19.342 34.490 -103.105 1.00 55.09 96 ASP A O 1
ATOM 703 N N . ILE A 1 97 ? 21.387 35.437 -103.167 1.00 59.53 97 ILE A N 1
ATOM 704 C CA . ILE A 1 97 ? 21.995 34.585 -102.148 1.00 59.53 97 ILE A CA 1
ATOM 705 C C . ILE A 1 97 ? 22.452 35.472 -100.997 1.00 59.53 97 ILE A C 1
ATOM 707 O O . ILE A 1 97 ? 23.246 36.393 -101.186 1.00 59.53 97 ILE A O 1
ATOM 711 N N . THR A 1 98 ? 21.973 35.167 -99.794 1.00 58.81 98 THR A N 1
ATOM 712 C CA . THR A 1 98 ? 22.402 35.828 -98.561 1.00 58.81 98 THR A CA 1
ATOM 713 C C . THR A 1 98 ? 23.223 34.857 -97.724 1.00 58.81 98 THR A C 1
ATOM 715 O O . THR A 1 98 ? 22.753 33.770 -97.381 1.00 58.81 98 THR A O 1
ATOM 718 N N . LEU A 1 99 ? 24.450 35.245 -97.375 1.00 59.44 99 LEU A N 1
ATOM 719 C CA . LEU A 1 99 ? 25.310 34.481 -96.473 1.00 59.44 99 LEU A CA 1
ATOM 720 C C . LEU A 1 99 ? 25.354 35.146 -95.095 1.00 59.44 99 LEU A C 1
ATOM 722 O O . LEU A 1 99 ? 25.788 36.289 -94.967 1.00 59.44 99 LEU A O 1
ATOM 726 N N . PHE A 1 100 ? 24.967 34.399 -94.063 1.00 63.69 100 PHE A N 1
ATOM 727 C CA . PHE A 1 100 ? 25.147 34.773 -92.665 1.00 63.69 100 PHE A CA 1
ATOM 728 C C . PHE A 1 100 ? 26.331 34.004 -92.079 1.00 63.69 100 PHE A C 1
ATOM 730 O O . PHE A 1 100 ? 26.332 32.771 -92.073 1.00 63.69 100 PHE A O 1
ATOM 737 N N . GLN A 1 101 ? 27.347 34.715 -91.594 1.00 56.88 101 GLN A N 1
ATOM 738 C CA . GLN A 1 101 ? 28.576 34.105 -91.079 1.00 56.88 101 GLN A CA 1
ATOM 739 C C . GLN A 1 101 ? 28.689 34.191 -89.554 1.00 56.88 101 GLN A C 1
ATOM 741 O O . GLN A 1 101 ? 28.177 35.129 -88.949 1.00 56.88 101 GLN A O 1
ATOM 746 N N . LYS A 1 102 ? 29.443 33.250 -88.965 1.00 55.94 102 LYS A N 1
ATOM 747 C CA . LYS A 1 102 ? 29.863 33.227 -87.548 1.00 55.94 102 LYS A CA 1
ATOM 748 C C . LYS A 1 102 ? 28.715 33.234 -86.528 1.00 55.94 102 LYS A C 1
ATOM 750 O O . LYS A 1 102 ? 28.836 33.842 -85.470 1.00 55.94 102 LYS A O 1
ATOM 755 N N . ILE A 1 103 ? 27.626 32.519 -86.799 1.00 58.94 103 ILE A N 1
ATOM 756 C CA . ILE A 1 103 ? 26.523 32.421 -85.837 1.00 58.94 103 ILE A CA 1
ATOM 757 C C . ILE A 1 103 ? 26.839 31.349 -84.790 1.00 58.94 103 ILE A C 1
ATOM 759 O O . ILE A 1 103 ? 27.151 30.216 -85.151 1.00 58.94 103 ILE A O 1
ATOM 763 N N . GLU A 1 104 ? 26.735 31.671 -83.501 1.00 57.62 104 GLU A N 1
ATOM 764 C CA . GLU A 1 104 ? 26.902 30.689 -82.425 1.00 57.62 104 GLU A CA 1
ATOM 765 C C . GLU A 1 104 ? 25.810 29.607 -82.461 1.00 57.62 104 GLU A C 1
ATOM 767 O O . GLU A 1 104 ? 24.608 29.875 -82.522 1.00 57.62 104 GLU A O 1
ATOM 772 N N . LYS A 1 105 ? 26.239 28.344 -82.405 1.00 56.44 105 LYS A N 1
ATOM 773 C CA . LYS A 1 105 ? 25.390 27.152 -82.503 1.00 56.44 105 LYS A CA 1
ATOM 774 C C . LYS A 1 105 ? 24.382 27.062 -81.357 1.00 56.44 105 LYS A C 1
ATOM 776 O O . LYS A 1 105 ? 23.271 26.585 -81.571 1.00 56.44 105 LYS A O 1
ATOM 781 N N . ASP A 1 106 ? 24.754 27.536 -80.172 1.00 49.69 106 ASP A N 1
ATOM 782 C CA . ASP A 1 106 ? 23.919 27.458 -78.971 1.00 49.69 106 ASP A CA 1
ATOM 783 C C . ASP A 1 106 ? 22.805 28.523 -78.958 1.00 49.69 106 ASP A C 1
ATOM 785 O O . ASP A 1 106 ? 21.762 28.321 -78.332 1.00 49.69 106 ASP A O 1
ATOM 789 N N . GLU A 1 107 ? 22.961 29.612 -79.720 1.00 51.50 107 GLU A N 1
ATOM 790 C CA . GLU A 1 107 ? 21.936 30.652 -79.892 1.00 51.50 107 GLU A CA 1
ATOM 791 C C . GLU A 1 107 ? 20.945 30.355 -81.035 1.00 51.50 107 GLU A C 1
ATOM 793 O O . GLU A 1 107 ? 19.874 30.972 -81.134 1.00 51.50 107 GLU A O 1
ATOM 798 N N . MET A 1 108 ? 21.259 29.378 -81.893 1.00 55.31 108 MET A N 1
ATOM 799 C CA . MET A 1 108 ? 20.451 29.002 -83.056 1.00 55.31 108 MET A CA 1
ATOM 800 C C . MET A 1 108 ? 19.190 28.217 -82.675 1.00 55.31 108 MET A C 1
ATOM 802 O O . MET A 1 108 ? 19.065 27.009 -82.874 1.00 55.31 108 MET A O 1
ATOM 806 N N . SER A 1 109 ? 18.191 28.934 -82.159 1.00 54.06 109 SER A N 1
ATOM 807 C CA . SER A 1 109 ? 16.837 28.408 -81.975 1.00 54.06 109 SER A CA 1
ATOM 808 C C . SER A 1 109 ? 16.013 28.470 -83.268 1.00 54.06 109 SER A C 1
ATOM 810 O O . SER A 1 109 ? 16.206 29.343 -84.116 1.00 54.06 109 SER A O 1
ATOM 812 N N . TYR A 1 110 ? 15.007 27.597 -83.389 1.00 54.31 110 TYR A N 1
ATOM 813 C CA . TYR A 1 110 ? 14.037 27.626 -84.495 1.00 54.31 110 TYR A CA 1
ATOM 814 C C . TYR A 1 110 ? 13.415 29.020 -84.704 1.00 54.31 110 TYR A C 1
ATOM 816 O O . TYR A 1 110 ? 13.259 29.480 -85.832 1.00 54.31 110 TYR A O 1
ATOM 824 N N . CYS A 1 111 ? 13.112 29.735 -83.616 1.00 53.06 111 CYS A N 1
ATOM 825 C CA . CYS A 1 111 ? 12.564 31.090 -83.678 1.00 53.06 111 CYS A CA 1
ATOM 826 C C . CYS A 1 111 ? 13.545 32.088 -84.310 1.00 53.06 111 CYS A C 1
ATOM 828 O O . CYS A 1 111 ? 13.117 32.959 -85.065 1.00 53.06 111 CYS A O 1
ATOM 830 N N . ARG A 1 112 ? 14.847 31.947 -84.032 1.00 59.59 112 ARG A N 1
ATOM 831 C CA . ARG A 1 112 ? 15.892 32.806 -84.600 1.00 59.59 112 ARG A CA 1
ATOM 832 C C . ARG A 1 112 ? 16.083 32.540 -86.093 1.00 59.59 112 ARG A C 1
ATOM 834 O O . ARG A 1 112 ? 16.163 33.486 -86.867 1.00 59.59 112 ARG A O 1
ATOM 841 N N . LEU A 1 113 ? 16.032 31.273 -86.507 1.00 61.12 113 LEU A N 1
ATOM 842 C CA . LEU A 1 113 ? 16.075 30.869 -87.917 1.00 61.12 113 LEU A CA 1
ATOM 843 C C . LEU A 1 113 ? 14.898 31.457 -88.720 1.00 61.12 113 LEU A C 1
ATOM 845 O O . LEU A 1 113 ? 15.087 31.979 -89.815 1.00 61.12 113 LEU A O 1
ATOM 849 N N . VAL A 1 114 ? 13.687 31.436 -88.151 1.00 60.91 114 VAL A N 1
ATOM 850 C CA . VAL A 1 114 ? 12.495 32.040 -88.773 1.00 60.91 114 VAL A CA 1
ATOM 851 C C . VAL A 1 114 ? 12.600 33.569 -88.839 1.00 60.91 114 VAL A C 1
ATOM 853 O O . VAL A 1 114 ? 12.141 34.165 -89.808 1.00 60.91 114 VAL A O 1
ATOM 856 N N . GLN A 1 115 ? 13.211 34.221 -87.844 1.00 64.38 115 GLN A N 1
ATOM 857 C CA . GLN A 1 115 ? 13.469 35.667 -87.891 1.00 64.38 115 GLN A CA 1
ATOM 858 C C . GLN A 1 115 ? 14.457 36.039 -89.002 1.00 64.38 115 GLN A C 1
ATOM 860 O O . GLN A 1 115 ? 14.188 36.987 -89.734 1.00 64.38 115 GLN A O 1
ATOM 865 N N . LEU A 1 116 ? 15.538 35.269 -89.165 1.00 65.75 116 LEU A N 1
ATOM 866 C CA . LEU A 1 116 ? 16.504 35.460 -90.253 1.00 65.75 116 LEU A CA 1
ATOM 867 C C . LEU A 1 116 ? 15.853 35.251 -91.629 1.00 65.75 116 LEU A C 1
ATOM 869 O O . LEU A 1 116 ? 16.064 36.039 -92.545 1.00 65.75 116 LEU A O 1
ATOM 873 N N . ALA A 1 117 ? 14.980 34.249 -91.766 1.00 63.06 117 ALA A N 1
ATOM 874 C CA . ALA A 1 117 ? 14.213 34.062 -92.996 1.00 63.06 117 ALA A CA 1
ATOM 875 C C . ALA A 1 117 ? 13.274 35.255 -93.275 1.00 63.06 117 ALA A C 1
ATOM 877 O O . ALA A 1 117 ? 13.190 35.734 -94.404 1.00 63.06 117 ALA A O 1
ATOM 878 N N . LYS A 1 118 ? 12.604 35.801 -92.250 1.00 65.81 118 LYS A N 1
ATOM 879 C CA . LYS A 1 118 ? 11.768 37.003 -92.412 1.00 65.81 118 LYS A CA 1
ATOM 880 C C . LYS A 1 118 ? 12.577 38.234 -92.828 1.00 65.81 118 LYS A C 1
ATOM 882 O O . LYS A 1 118 ? 12.089 38.992 -93.659 1.00 65.81 118 LYS A O 1
ATOM 887 N N . SER A 1 119 ? 13.795 38.425 -92.310 1.00 65.38 119 SER A N 1
ATOM 888 C CA . SER A 1 119 ? 14.645 39.564 -92.703 1.00 65.38 119 SER A CA 1
ATOM 889 C C . SER A 1 119 ? 15.116 39.503 -94.158 1.00 65.38 119 SER A C 1
ATOM 891 O O . SER A 1 119 ? 15.434 40.536 -94.729 1.00 65.38 119 SER A O 1
ATOM 893 N N . VAL A 1 120 ? 15.113 38.315 -94.769 1.00 61.97 120 VAL A N 1
ATOM 894 C CA . VAL A 1 120 ? 15.481 38.095 -96.180 1.00 61.97 120 VAL A CA 1
ATOM 895 C C . VAL A 1 120 ? 14.243 38.109 -97.106 1.00 61.97 120 VAL A C 1
ATOM 897 O O . VAL A 1 120 ? 14.353 37.967 -98.319 1.00 61.97 120 VAL A O 1
ATOM 900 N N . GLY A 1 121 ? 13.039 38.324 -96.554 1.00 59.88 121 GLY A N 1
ATOM 901 C CA . GLY A 1 121 ? 11.811 38.552 -97.330 1.00 59.88 121 GLY A CA 1
ATOM 902 C C . GLY A 1 121 ? 10.833 37.372 -97.423 1.00 59.88 121 GLY A C 1
ATOM 903 O O . GLY A 1 121 ? 9.858 37.461 -98.171 1.00 59.88 121 GLY A O 1
ATOM 904 N N . PHE A 1 122 ? 11.032 36.287 -96.663 1.00 64.44 122 PHE A N 1
ATOM 905 C CA . PHE A 1 122 ? 10.087 35.158 -96.619 1.00 64.44 122 PHE A CA 1
ATOM 906 C C . PHE A 1 122 ? 8.804 35.493 -95.837 1.00 64.44 122 PHE A C 1
ATOM 908 O O . PHE A 1 122 ? 8.851 36.128 -94.777 1.00 64.44 122 PHE A O 1
ATOM 915 N N . LYS A 1 123 ? 7.647 35.028 -96.332 1.00 61.59 123 LYS A N 1
ATOM 916 C CA . LYS A 1 123 ? 6.319 35.290 -95.750 1.00 61.59 123 LYS A CA 1
ATOM 917 C C . LYS A 1 123 ? 5.773 34.079 -94.992 1.00 61.59 123 LYS A C 1
ATOM 919 O O . LYS A 1 123 ? 6.239 32.946 -95.109 1.00 61.59 123 LYS A O 1
ATOM 924 N N . GLU A 1 124 ? 4.770 34.328 -94.155 1.00 54.88 124 GLU A N 1
ATOM 925 C CA . GLU A 1 124 ? 4.130 33.286 -93.353 1.00 54.88 124 GLU A CA 1
ATOM 926 C C . GLU A 1 124 ? 3.342 32.326 -94.266 1.00 54.88 124 GLU A C 1
ATOM 928 O O . GLU A 1 124 ? 2.404 32.741 -94.939 1.00 54.88 124 GLU A O 1
ATOM 933 N N . GLY A 1 125 ? 3.757 31.054 -94.319 1.00 54.31 125 GLY A N 1
ATOM 934 C CA . GLY A 1 125 ? 3.216 30.035 -95.235 1.00 54.31 125 GLY A CA 1
ATOM 935 C C . GLY A 1 125 ? 4.246 29.452 -96.212 1.00 54.31 125 GLY A C 1
ATOM 936 O O . GLY A 1 125 ? 4.015 28.376 -96.767 1.00 54.31 125 GLY A O 1
ATOM 937 N N . ASP A 1 126 ? 5.404 30.099 -96.367 1.00 57.78 126 ASP A N 1
ATOM 938 C CA . ASP A 1 126 ? 6.488 29.601 -97.215 1.00 57.78 126 ASP A CA 1
ATOM 939 C C . ASP A 1 126 ? 7.170 28.359 -96.609 1.00 57.78 126 ASP A C 1
ATOM 941 O O . ASP A 1 126 ? 7.363 28.248 -95.395 1.00 57.78 126 ASP A O 1
ATOM 945 N N . SER A 1 127 ? 7.534 27.392 -97.460 1.00 52.78 127 SER A N 1
ATOM 946 C CA . SER A 1 127 ? 8.202 26.154 -97.032 1.00 52.78 127 SER A CA 1
ATOM 947 C C . SER A 1 127 ? 9.725 26.312 -97.045 1.00 52.78 127 SER A C 1
ATOM 949 O O . SER A 1 127 ? 10.318 26.600 -98.082 1.00 52.78 127 SER A O 1
ATOM 951 N N . LEU A 1 128 ? 10.345 26.091 -95.884 1.00 55.91 128 LEU A N 1
ATOM 952 C CA . LEU A 1 128 ? 11.795 26.126 -95.674 1.00 55.91 128 LEU A CA 1
ATOM 953 C C . LEU A 1 128 ? 12.375 24.706 -95.754 1.00 55.91 128 LEU A C 1
ATOM 955 O O . LEU A 1 128 ? 11.861 23.794 -95.097 1.00 55.91 128 LEU A O 1
ATOM 959 N N . TYR A 1 129 ? 13.457 24.543 -96.515 1.00 53.09 129 TYR A N 1
ATOM 960 C CA . TYR A 1 129 ? 14.187 23.285 -96.674 1.00 53.09 129 TYR A CA 1
ATOM 961 C C . TYR A 1 129 ? 15.638 23.470 -96.199 1.00 53.09 129 TYR A C 1
ATOM 963 O O . TYR A 1 129 ? 16.191 24.568 -96.262 1.00 53.09 129 TYR A O 1
ATOM 971 N N . TYR A 1 130 ? 16.263 22.412 -95.685 1.00 51.66 130 TYR A N 1
ATOM 972 C CA . TYR A 1 130 ? 17.667 22.450 -95.265 1.00 51.66 130 TYR A CA 1
ATOM 973 C C . TYR A 1 130 ? 18.443 21.285 -95.878 1.00 51.66 130 TYR A C 1
ATOM 975 O O . TYR A 1 130 ? 17.886 20.206 -96.077 1.00 51.66 130 TYR A O 1
ATOM 983 N N . ALA A 1 131 ? 19.720 21.519 -96.183 1.00 46.34 131 ALA A N 1
ATOM 984 C CA . ALA A 1 131 ? 20.624 20.537 -96.769 1.00 46.34 131 ALA A CA 1
ATOM 985 C C . ALA A 1 131 ? 21.840 20.318 -95.854 1.00 46.34 131 ALA A C 1
ATOM 987 O O . ALA A 1 131 ? 22.398 21.256 -95.277 1.00 46.34 131 ALA A O 1
ATOM 988 N N . ILE A 1 132 ? 22.247 19.057 -95.710 1.00 44.66 132 ILE A N 1
ATOM 989 C CA . ILE A 1 132 ? 23.412 18.660 -94.911 1.00 44.66 132 ILE A CA 1
ATOM 990 C C . ILE A 1 132 ? 24.658 18.743 -95.814 1.00 44.66 132 ILE A C 1
ATOM 992 O O . ILE A 1 132 ? 24.604 18.246 -96.939 1.00 44.66 132 ILE A O 1
ATOM 996 N N . PRO A 1 133 ? 25.780 19.345 -95.373 1.00 41.66 133 PRO A N 1
ATOM 997 C CA . PRO A 1 133 ? 26.980 19.438 -96.204 1.00 41.66 133 PRO A CA 1
ATOM 998 C C . PRO A 1 133 ? 27.528 18.063 -96.592 1.00 41.66 133 PRO A C 1
ATOM 1000 O O . PRO A 1 133 ? 27.620 17.172 -95.747 1.00 41.66 133 PRO A O 1
ATOM 1003 N N . GLY A 1 134 ? 27.963 17.927 -97.848 1.00 40.72 134 GLY A N 1
ATOM 1004 C CA . GLY A 1 134 ? 28.617 16.720 -98.364 1.00 40.72 134 GLY A CA 1
ATOM 1005 C C . GLY A 1 134 ? 27.684 15.668 -98.976 1.00 40.72 134 GLY A C 1
ATOM 1006 O O . GLY A 1 134 ? 28.124 14.542 -99.183 1.00 40.72 134 GLY A O 1
ATOM 1007 N N . ARG A 1 135 ? 26.416 15.998 -99.269 1.00 37.41 135 ARG A N 1
ATOM 1008 C CA . ARG A 1 135 ? 25.458 15.110 -99.962 1.00 37.41 135 ARG A CA 1
ATOM 1009 C C . ARG A 1 135 ? 24.809 15.796 -101.171 1.00 37.41 135 ARG A C 1
ATOM 1011 O O . ARG A 1 135 ? 24.651 17.016 -101.151 1.00 37.41 135 ARG A O 1
ATOM 1018 N N . SER A 1 136 ? 24.457 15.029 -102.214 1.00 38.91 136 SER A N 1
ATOM 1019 C CA . SER A 1 136 ? 23.805 15.565 -103.422 1.00 38.91 136 SER A CA 1
ATOM 1020 C C . SER A 1 136 ? 22.364 16.005 -103.137 1.00 38.91 136 SER A C 1
ATOM 1022 O O . SER A 1 136 ? 21.682 15.473 -102.262 1.00 38.91 136 SER A O 1
ATOM 1024 N N . LEU A 1 137 ? 21.906 17.015 -103.877 1.00 43.88 137 LEU A N 1
ATOM 1025 C CA . LEU A 1 137 ? 20.616 17.692 -103.705 1.00 43.88 137 LEU A CA 1
ATOM 1026 C C . LEU A 1 137 ? 19.445 16.956 -104.389 1.00 43.88 137 LEU A C 1
ATOM 1028 O O . LEU A 1 137 ? 18.561 17.597 -104.962 1.00 43.88 137 LEU A O 1
ATOM 1032 N N . ASP A 1 138 ? 19.415 15.625 -104.350 1.00 42.97 138 ASP A N 1
ATOM 1033 C CA . ASP A 1 138 ? 18.290 14.866 -104.901 1.00 42.97 138 ASP A CA 1
ATOM 1034 C C . ASP A 1 138 ? 17.057 14.946 -103.981 1.00 42.97 138 ASP A C 1
ATOM 1036 O O . ASP A 1 138 ? 17.152 14.919 -102.752 1.00 42.97 138 ASP A O 1
ATOM 1040 N N . GLU A 1 139 ? 15.865 15.057 -104.582 1.00 40.53 139 GLU A N 1
ATOM 1041 C CA . GLU A 1 139 ? 14.589 15.344 -103.893 1.00 40.53 139 GLU A CA 1
ATOM 1042 C C . GLU A 1 139 ? 14.219 14.345 -102.779 1.00 40.53 139 GLU A C 1
ATOM 1044 O O . GLU A 1 139 ? 13.390 14.664 -101.928 1.00 40.53 139 GLU A O 1
ATOM 1049 N N . ALA A 1 140 ? 14.838 13.163 -102.750 1.00 40.31 140 ALA A N 1
ATOM 1050 C CA . ALA A 1 140 ? 14.547 12.105 -101.788 1.00 40.31 140 ALA A CA 1
ATOM 1051 C C . ALA A 1 140 ? 15.081 12.364 -100.361 1.00 40.31 140 ALA A C 1
ATOM 1053 O O . ALA A 1 140 ? 14.573 11.755 -99.422 1.00 40.31 140 ALA A O 1
ATOM 1054 N N . GLU A 1 141 ? 16.050 13.271 -100.160 1.00 41.97 141 GLU A N 1
ATOM 1055 C CA . GLU A 1 141 ? 16.686 13.494 -98.841 1.00 41.97 141 GLU A CA 1
ATOM 1056 C C . GLU A 1 141 ? 16.403 14.880 -98.213 1.00 41.97 141 GLU A C 1
ATOM 1058 O O . GLU A 1 141 ? 17.002 15.247 -97.200 1.00 41.97 141 GLU A O 1
ATOM 1063 N N . MET A 1 142 ? 15.457 15.662 -98.755 1.00 43.62 142 MET A N 1
ATOM 1064 C CA . MET A 1 142 ? 15.086 16.970 -98.190 1.00 43.62 142 MET A CA 1
ATOM 1065 C C . MET A 1 142 ? 14.109 16.836 -97.008 1.00 43.62 142 MET A C 1
ATOM 1067 O O . MET A 1 142 ? 12.914 16.597 -97.187 1.00 43.62 142 MET A O 1
ATOM 1071 N N . ALA A 1 143 ? 14.589 17.049 -95.780 1.00 45.62 143 ALA A N 1
ATOM 1072 C CA . ALA A 1 143 ? 13.753 17.030 -94.578 1.00 45.62 143 ALA A CA 1
ATOM 1073 C C . ALA A 1 143 ? 13.049 18.383 -94.335 1.00 45.62 143 ALA A C 1
ATOM 1075 O O . ALA A 1 143 ? 13.663 19.451 -94.349 1.00 45.62 143 ALA A O 1
ATOM 1076 N N . ARG A 1 144 ? 11.732 18.348 -94.090 1.00 47.66 144 ARG A N 1
ATOM 1077 C CA . ARG A 1 144 ? 10.903 19.536 -93.815 1.00 47.66 144 ARG A CA 1
ATOM 1078 C C . ARG A 1 144 ? 11.010 19.930 -92.337 1.00 47.66 144 ARG A C 1
ATOM 1080 O O . ARG A 1 144 ? 10.885 19.072 -91.465 1.00 47.66 144 ARG A O 1
ATOM 1087 N N . LEU A 1 145 ? 11.189 21.219 -92.037 1.00 49.62 145 LEU A N 1
ATOM 1088 C CA . LEU A 1 145 ? 11.169 21.707 -90.650 1.00 49.62 145 LEU A CA 1
ATOM 1089 C C . LEU A 1 145 ? 9.794 21.428 -89.992 1.00 49.62 145 LEU A C 1
ATOM 1091 O O . LEU A 1 145 ? 8.766 21.719 -90.612 1.00 49.62 145 LEU A O 1
ATOM 1095 N N . PRO A 1 146 ? 9.746 20.889 -88.755 1.00 51.22 146 PRO A N 1
ATOM 1096 C CA . PRO A 1 146 ? 8.492 20.530 -88.091 1.00 51.22 146 PRO A CA 1
ATOM 1097 C C . PRO A 1 146 ? 7.621 21.765 -87.823 1.00 51.22 146 PRO A C 1
ATOM 1099 O O . PRO A 1 146 ? 8.118 22.845 -87.494 1.00 51.22 146 PRO A O 1
ATOM 1102 N N . ALA A 1 147 ? 6.303 21.615 -87.967 1.00 56.34 147 ALA A N 1
ATOM 1103 C CA . ALA A 1 147 ? 5.360 22.722 -87.851 1.00 56.34 147 ALA A CA 1
ATOM 1104 C C . ALA A 1 147 ? 5.253 23.237 -86.401 1.00 56.34 147 ALA A C 1
ATOM 1106 O O . ALA A 1 147 ? 5.380 22.486 -85.434 1.00 56.34 147 ALA A O 1
ATOM 1107 N N . LYS A 1 148 ? 4.917 24.527 -86.232 1.00 48.91 148 LYS A N 1
ATOM 1108 C CA . LYS A 1 148 ? 4.754 25.226 -84.933 1.00 48.91 148 LYS A CA 1
ATOM 1109 C C . LYS A 1 148 ? 3.899 24.463 -83.902 1.00 48.91 148 LYS A C 1
ATOM 1111 O O . LYS A 1 148 ? 4.103 24.622 -82.699 1.00 48.91 148 LYS A O 1
ATOM 1116 N N . ARG A 1 149 ? 2.946 23.639 -84.359 1.00 52.03 149 ARG A N 1
ATOM 1117 C CA . ARG A 1 149 ? 2.064 22.821 -83.508 1.00 52.03 149 ARG A CA 1
ATOM 1118 C C . ARG A 1 149 ? 2.815 21.684 -82.802 1.00 52.03 149 ARG A C 1
ATOM 1120 O O . ARG A 1 149 ? 2.576 21.467 -81.617 1.00 52.03 149 ARG A O 1
ATOM 1127 N N . ASP A 1 150 ? 3.775 21.048 -83.466 1.00 52.22 150 ASP A N 1
ATOM 1128 C CA . ASP A 1 150 ? 4.486 19.877 -82.934 1.00 52.22 150 ASP A CA 1
ATOM 1129 C C . ASP A 1 150 ? 5.503 20.271 -81.853 1.00 52.22 150 ASP A C 1
ATOM 1131 O O . ASP A 1 150 ? 5.621 19.613 -80.816 1.00 52.22 150 ASP A O 1
ATOM 1135 N N . ILE A 1 151 ? 6.152 21.429 -82.022 1.00 56.81 151 ILE A N 1
ATOM 1136 C CA . ILE A 1 151 ? 7.048 22.023 -81.016 1.00 56.81 151 ILE A CA 1
ATOM 1137 C C . ILE A 1 151 ? 6.264 22.398 -79.746 1.00 56.81 151 ILE A C 1
ATOM 1139 O O . ILE A 1 151 ? 6.744 22.204 -78.626 1.00 56.81 151 ILE A O 1
ATOM 1143 N N . LEU A 1 152 ? 5.030 22.896 -79.894 1.00 56.12 152 LEU A N 1
ATOM 1144 C CA . LEU A 1 152 ? 4.190 23.283 -78.759 1.00 56.12 152 LEU A CA 1
ATOM 1145 C C . LEU A 1 152 ? 3.759 22.066 -77.923 1.00 56.12 152 LEU A C 1
ATOM 1147 O O . LEU A 1 152 ? 3.757 22.133 -76.691 1.00 56.12 152 LEU A O 1
ATOM 1151 N N . VAL A 1 153 ? 3.448 20.944 -78.581 1.00 61.50 153 VAL A N 1
ATOM 1152 C CA . VAL A 1 153 ? 3.103 19.671 -77.926 1.00 61.50 153 VAL A CA 1
ATOM 1153 C C . VAL A 1 153 ? 4.307 19.104 -77.168 1.00 61.50 153 VAL A C 1
ATOM 1155 O O . VAL A 1 153 ? 4.171 18.726 -76.001 1.00 61.50 153 VAL A O 1
ATOM 1158 N N . LEU A 1 154 ? 5.500 19.128 -77.768 1.00 57.84 154 LEU A N 1
ATOM 1159 C CA . LEU A 1 154 ? 6.753 18.736 -77.110 1.00 57.84 154 LEU A CA 1
ATOM 1160 C C . LEU A 1 154 ? 7.061 19.611 -75.883 1.00 57.84 154 LEU A C 1
ATOM 1162 O O . LEU A 1 154 ? 7.359 19.089 -74.804 1.00 57.84 154 LEU A O 1
ATOM 1166 N N . CYS A 1 155 ? 6.894 20.931 -75.990 1.00 60.12 155 CYS A N 1
ATOM 1167 C CA . CYS A 1 155 ? 7.046 21.855 -74.863 1.00 60.12 155 CYS A CA 1
ATOM 1168 C C . CYS A 1 155 ? 6.023 21.598 -73.744 1.00 60.12 155 CYS A C 1
ATOM 1170 O O . CYS A 1 155 ? 6.376 21.630 -72.561 1.00 60.12 155 CYS A O 1
ATOM 1172 N N . GLN A 1 156 ? 4.766 21.287 -74.080 1.00 64.00 156 GLN A N 1
ATOM 1173 C CA . GLN A 1 156 ? 3.753 20.917 -73.087 1.00 64.00 156 GLN A CA 1
ATOM 1174 C C . GLN A 1 156 ? 4.075 19.587 -72.393 1.00 64.00 156 GLN A C 1
ATOM 1176 O O . GLN A 1 156 ? 3.920 19.481 -71.172 1.00 64.00 156 GLN A O 1
ATOM 1181 N N . GLN A 1 157 ? 4.569 18.586 -73.125 1.00 66.69 157 GLN A N 1
ATOM 1182 C CA . GLN A 1 157 ? 5.009 17.316 -72.543 1.00 66.69 157 GLN A CA 1
ATOM 1183 C C . GLN A 1 157 ? 6.214 17.505 -71.612 1.00 66.69 157 GLN A C 1
ATOM 1185 O O . GLN A 1 157 ? 6.218 16.976 -70.496 1.00 66.69 157 GLN A O 1
ATOM 1190 N N . MET A 1 158 ? 7.190 18.325 -72.008 1.00 65.75 158 MET A N 1
ATOM 1191 C CA . MET A 1 158 ? 8.338 18.695 -71.173 1.00 65.75 158 MET A CA 1
ATOM 1192 C C . MET A 1 158 ? 7.903 19.447 -69.907 1.00 65.75 158 MET A C 1
ATOM 1194 O O . MET A 1 158 ? 8.371 19.132 -68.811 1.00 65.75 158 MET A O 1
ATOM 1198 N N . ARG A 1 159 ? 6.941 20.377 -70.013 1.00 72.62 159 ARG A N 1
ATOM 1199 C CA . ARG A 1 159 ? 6.368 21.091 -68.858 1.00 72.62 159 ARG A CA 1
ATOM 1200 C C . ARG A 1 159 ? 5.667 20.136 -67.890 1.00 72.62 159 ARG A C 1
ATOM 1202 O O . ARG A 1 159 ? 5.890 20.226 -66.685 1.00 72.62 159 ARG A O 1
ATOM 1209 N N . ARG A 1 160 ? 4.881 19.176 -68.393 1.00 75.44 160 ARG A N 1
ATOM 1210 C CA . ARG A 1 160 ? 4.232 18.144 -67.560 1.00 75.44 160 ARG A CA 1
ATOM 1211 C C . ARG A 1 160 ? 5.254 17.242 -66.860 1.00 75.44 160 ARG A C 1
ATOM 1213 O O . ARG A 1 160 ? 5.072 16.937 -65.684 1.00 75.44 160 ARG A O 1
ATOM 1220 N N . ARG A 1 161 ? 6.342 16.852 -67.536 1.00 74.94 161 ARG A N 1
ATOM 1221 C CA . ARG A 1 161 ? 7.442 16.078 -66.924 1.00 74.94 161 ARG A CA 1
ATOM 1222 C C . ARG A 1 161 ? 8.153 16.869 -65.821 1.00 74.94 161 ARG A C 1
ATOM 1224 O O . ARG A 1 161 ? 8.374 16.322 -64.744 1.00 74.94 161 ARG A O 1
ATOM 1231 N N . ARG A 1 162 ? 8.425 18.161 -66.038 1.00 79.75 162 ARG A N 1
ATOM 1232 C CA . ARG A 1 162 ? 9.022 19.050 -65.022 1.00 79.75 162 ARG A CA 1
ATOM 1233 C C . ARG A 1 162 ? 8.130 19.206 -63.786 1.00 79.75 162 ARG A C 1
ATOM 1235 O O . ARG A 1 162 ? 8.628 19.086 -62.674 1.00 79.75 162 ARG A O 1
ATOM 1242 N N . ILE A 1 163 ? 6.819 19.389 -63.961 1.00 84.56 163 ILE A N 1
ATOM 1243 C CA . ILE A 1 163 ? 5.871 19.480 -62.834 1.00 84.56 163 ILE A CA 1
ATOM 1244 C C . ILE A 1 163 ? 5.839 18.170 -62.032 1.00 84.56 163 ILE A C 1
ATOM 1246 O O . ILE A 1 163 ? 5.893 18.208 -60.805 1.00 84.56 163 ILE A O 1
ATOM 1250 N N . LYS A 1 164 ? 5.822 17.008 -62.704 1.00 85.56 164 LYS A N 1
ATOM 1251 C CA . LYS A 1 164 ? 5.883 15.702 -62.025 1.00 85.56 164 LYS A CA 1
ATOM 1252 C C . LYS A 1 164 ? 7.173 15.531 -61.215 1.00 85.56 164 LYS A C 1
ATOM 1254 O O . LYS A 1 164 ? 7.107 15.087 -60.074 1.00 85.56 164 LYS A O 1
ATOM 1259 N N . LEU A 1 165 ? 8.324 15.927 -61.765 1.00 87.81 165 LEU A N 1
ATOM 1260 C CA . LEU A 1 165 ? 9.606 15.890 -61.049 1.00 87.81 165 LEU A CA 1
ATOM 1261 C C . LEU A 1 165 ? 9.604 16.796 -59.809 1.00 87.81 165 LEU A C 1
ATOM 1263 O O . LEU A 1 165 ? 10.050 16.371 -58.746 1.00 87.81 165 LEU A O 1
ATOM 1267 N N . LEU A 1 166 ? 9.046 18.006 -59.913 1.00 89.62 166 LEU A N 1
ATOM 1268 C CA . LEU A 1 166 ? 8.921 18.926 -58.777 1.00 89.62 166 LEU A CA 1
ATOM 1269 C C . LEU A 1 166 ? 7.993 18.380 -57.682 1.00 89.62 166 LEU A C 1
ATOM 1271 O O . LEU A 1 166 ? 8.302 18.516 -56.500 1.00 89.62 166 LEU A O 1
ATOM 1275 N N . MET A 1 167 ? 6.894 17.713 -58.052 1.00 89.94 167 MET A N 1
ATOM 1276 C CA . MET A 1 167 ? 6.006 17.052 -57.089 1.00 89.94 167 MET A CA 1
ATOM 1277 C C . MET A 1 167 ? 6.714 15.913 -56.346 1.00 89.94 167 MET A C 1
ATOM 1279 O O . MET A 1 167 ? 6.623 15.836 -55.122 1.00 89.94 167 MET A O 1
ATOM 1283 N N . VAL A 1 168 ? 7.465 15.065 -57.057 1.00 92.12 168 VAL A N 1
ATOM 1284 C CA . VAL A 1 168 ? 8.256 13.988 -56.434 1.00 92.12 168 VAL A CA 1
ATOM 1285 C C . VAL A 1 168 ? 9.308 14.568 -55.489 1.00 92.12 168 VAL A C 1
ATOM 1287 O O . VAL A 1 168 ? 9.439 14.102 -54.357 1.00 92.12 168 VAL A O 1
ATOM 1290 N N . LEU A 1 169 ? 10.007 15.627 -55.906 1.00 93.62 169 LEU A N 1
ATOM 1291 C CA . LEU A 1 169 ? 10.986 16.310 -55.064 1.00 93.62 169 LEU A CA 1
ATOM 1292 C C . LEU A 1 169 ? 10.342 16.875 -53.791 1.00 93.62 169 LEU A C 1
ATOM 1294 O O . LEU A 1 169 ? 10.875 16.675 -52.702 1.00 93.62 169 LEU A O 1
ATOM 1298 N N . HIS A 1 170 ? 9.172 17.512 -53.896 1.00 92.31 170 HIS A N 1
ATOM 1299 C CA . HIS A 1 170 ? 8.445 18.015 -52.731 1.00 92.31 170 HIS A CA 1
ATOM 1300 C C . HIS A 1 170 ? 8.066 16.883 -51.764 1.00 92.31 170 HIS A C 1
ATOM 1302 O O . HIS A 1 170 ? 8.217 17.029 -50.549 1.00 92.31 170 HIS A O 1
ATOM 1308 N N . VAL A 1 171 ? 7.605 15.735 -52.273 1.00 93.44 171 VAL A N 1
ATOM 1309 C CA . VAL A 1 171 ? 7.299 14.566 -51.433 1.00 93.44 171 VAL A CA 1
ATOM 1310 C C . VAL A 1 171 ? 8.559 14.082 -50.712 1.00 93.44 171 VAL A C 1
ATOM 1312 O O . VAL A 1 171 ? 8.529 13.915 -49.493 1.00 93.44 171 VAL A O 1
ATOM 1315 N N . LEU A 1 172 ? 9.687 13.953 -51.413 1.00 93.88 172 LEU A N 1
ATOM 1316 C CA . LEU A 1 172 ? 10.957 13.533 -50.814 1.00 93.88 172 LEU A CA 1
ATOM 1317 C C . LEU A 1 172 ? 11.463 14.518 -49.753 1.00 93.88 172 LEU A C 1
ATOM 1319 O O . LEU A 1 172 ? 11.889 14.087 -48.683 1.00 93.88 172 LEU A O 1
ATOM 1323 N N . VAL A 1 173 ? 11.372 15.827 -50.010 1.00 93.69 173 VAL A N 1
ATOM 1324 C CA . VAL A 1 173 ? 11.752 16.876 -49.051 1.00 93.69 173 VAL A CA 1
ATOM 1325 C C . VAL A 1 173 ? 10.832 16.855 -47.835 1.00 93.69 173 VAL A C 1
ATOM 1327 O O . VAL A 1 173 ? 11.316 16.886 -46.709 1.00 93.69 173 VAL A O 1
ATOM 1330 N N . SER A 1 174 ? 9.516 16.739 -48.026 1.00 89.31 174 SER A N 1
ATOM 1331 C CA . SER A 1 174 ? 8.561 16.653 -46.914 1.00 89.31 174 SER A CA 1
ATOM 1332 C C . SER A 1 174 ? 8.769 15.392 -46.066 1.00 89.31 174 SER A C 1
ATOM 1334 O O . SER A 1 174 ? 8.731 15.469 -44.838 1.00 89.31 174 SER A O 1
ATOM 1336 N N . TYR A 1 175 ? 9.097 14.258 -46.694 1.00 92.88 175 TYR A N 1
ATOM 1337 C CA . TYR A 1 175 ? 9.488 13.033 -46.002 1.00 92.88 175 TYR A CA 1
ATOM 1338 C C . TYR A 1 175 ? 10.796 13.221 -45.228 1.00 92.88 175 TYR A C 1
ATOM 1340 O O . TYR A 1 175 ? 10.877 12.854 -44.057 1.00 92.88 175 TYR A O 1
ATOM 1348 N N . TRP A 1 176 ? 11.804 13.856 -45.829 1.00 91.19 176 TRP A N 1
ATOM 1349 C CA . TRP A 1 176 ? 13.057 14.183 -45.150 1.00 91.19 176 TRP A CA 1
ATOM 1350 C C . TRP A 1 176 ? 12.847 15.124 -43.965 1.00 91.19 176 TRP A C 1
ATOM 1352 O O . TRP A 1 176 ? 13.376 14.867 -42.887 1.00 91.19 176 TRP A O 1
ATOM 1362 N N . LEU A 1 177 ? 12.024 16.162 -44.115 1.00 88.12 177 LEU A N 1
ATOM 1363 C CA . LEU A 1 177 ? 11.646 17.067 -43.032 1.00 88.12 177 LEU A CA 1
ATOM 1364 C C . LEU A 1 177 ? 10.871 16.335 -41.937 1.00 88.12 177 LEU A C 1
ATOM 1366 O O . LEU A 1 177 ? 11.129 16.578 -40.762 1.00 88.12 177 LEU A O 1
ATOM 1370 N N . PHE A 1 178 ? 9.983 15.402 -42.285 1.00 85.62 178 PHE A N 1
ATOM 1371 C CA . PHE A 1 178 ? 9.309 14.529 -41.325 1.00 85.62 178 PHE A CA 1
ATOM 1372 C C . PHE A 1 178 ? 10.307 13.632 -40.580 1.00 85.62 178 PHE A C 1
ATOM 1374 O O . PHE A 1 178 ? 10.235 13.517 -39.356 1.00 85.62 178 PHE A O 1
ATOM 1381 N N . VAL A 1 179 ? 11.287 13.049 -41.276 1.00 83.44 179 VAL A N 1
ATOM 1382 C CA . VAL A 1 179 ? 12.363 12.252 -40.668 1.00 83.44 179 VAL A CA 1
ATOM 1383 C C . VAL A 1 179 ? 13.244 13.115 -39.763 1.00 83.44 179 VAL A C 1
ATOM 1385 O O . VAL A 1 179 ? 13.575 12.674 -38.664 1.00 83.44 179 VAL A O 1
ATOM 1388 N N . ILE A 1 180 ? 13.588 14.341 -40.167 1.00 81.56 180 ILE A N 1
ATOM 1389 C CA . ILE A 1 180 ? 14.362 15.298 -39.363 1.00 81.56 180 ILE A CA 1
ATOM 1390 C C . ILE A 1 180 ? 13.562 15.725 -38.132 1.00 81.56 180 ILE A C 1
ATOM 1392 O O . ILE A 1 180 ? 14.088 15.633 -37.027 1.00 81.56 180 ILE A O 1
ATOM 1396 N N . ARG A 1 181 ? 12.278 16.084 -38.274 1.00 74.50 181 ARG A N 1
ATOM 1397 C CA . ARG A 1 181 ? 11.384 16.368 -37.138 1.00 74.50 181 ARG A CA 1
ATOM 1398 C C . ARG A 1 181 ? 11.299 15.173 -36.199 1.00 74.50 181 ARG A C 1
ATOM 1400 O O . ARG A 1 181 ? 11.450 15.338 -34.996 1.00 74.50 181 ARG A O 1
ATOM 1407 N N . LYS A 1 182 ? 11.132 13.958 -36.730 1.00 68.56 182 LYS A N 1
ATOM 1408 C CA . LYS A 1 182 ? 11.107 12.718 -35.942 1.00 68.56 182 LYS A CA 1
ATOM 1409 C C . LYS A 1 182 ? 12.454 12.431 -35.277 1.00 68.56 182 LYS A C 1
ATOM 1411 O O . LYS A 1 182 ? 12.454 11.833 -34.210 1.00 68.56 182 LYS A O 1
ATOM 1416 N N . ARG A 1 183 ? 13.586 12.826 -35.879 1.00 64.25 183 ARG A N 1
ATOM 1417 C CA . ARG A 1 183 ? 14.937 12.738 -35.290 1.00 64.25 183 ARG A CA 1
ATOM 1418 C C . ARG A 1 183 ? 15.134 13.769 -34.174 1.00 64.25 183 ARG A C 1
ATOM 1420 O O . ARG A 1 183 ? 15.602 13.378 -33.113 1.00 64.25 183 ARG A O 1
ATOM 1427 N N . GLN A 1 184 ? 14.730 15.022 -34.377 1.00 60.94 184 GLN A N 1
ATOM 1428 C CA . GLN A 1 184 ? 14.804 16.093 -33.374 1.00 60.94 184 GLN A CA 1
ATOM 1429 C C . GLN A 1 184 ? 13.822 15.886 -32.208 1.00 60.94 184 GLN A C 1
ATOM 1431 O O . GLN A 1 184 ? 14.120 16.263 -31.082 1.00 60.94 184 GLN A O 1
ATOM 1436 N N . LEU A 1 185 ? 12.685 15.228 -32.455 1.00 57.78 185 LEU A N 1
ATOM 1437 C CA . LEU A 1 185 ? 11.715 14.814 -31.435 1.00 57.78 185 LEU A CA 1
ATOM 1438 C C . LEU A 1 185 ? 12.026 13.441 -30.823 1.00 57.78 185 LEU A C 1
ATOM 1440 O O . LEU A 1 185 ? 11.226 12.944 -30.028 1.00 57.78 185 LEU A O 1
ATOM 1444 N N . ARG A 1 186 ? 13.156 12.790 -31.158 1.00 53.34 186 ARG A N 1
ATOM 1445 C CA . ARG A 1 186 ? 13.562 11.614 -30.381 1.00 53.34 186 ARG A CA 1
ATOM 1446 C C . ARG A 1 186 ? 13.926 12.112 -28.987 1.00 53.34 186 ARG A C 1
ATOM 1448 O O . ARG A 1 186 ? 14.841 12.928 -28.878 1.00 53.34 186 ARG A O 1
ATOM 1455 N N . PRO A 1 187 ? 13.276 11.623 -27.918 1.00 57.06 187 PRO A N 1
ATOM 1456 C CA . PRO A 1 187 ? 13.810 11.854 -26.589 1.00 57.06 187 PRO A CA 1
ATOM 1457 C C . PRO A 1 187 ? 15.255 11.350 -26.582 1.00 57.06 187 PRO A C 1
ATOM 1459 O O . PRO A 1 187 ? 15.525 10.274 -27.127 1.00 57.06 187 PRO A O 1
ATOM 1462 N N . LEU A 1 188 ? 16.171 12.130 -26.001 1.00 49.94 188 LEU A N 1
ATOM 1463 C CA . LEU A 1 188 ? 17.548 11.716 -25.733 1.00 49.94 188 LEU A CA 1
ATOM 1464 C C . LEU A 1 188 ? 17.500 10.436 -24.888 1.00 49.94 188 LEU A C 1
ATOM 1466 O O . LEU A 1 188 ? 17.424 10.465 -23.660 1.00 49.94 188 LEU A O 1
ATOM 1470 N N . ARG A 1 189 ? 17.460 9.281 -25.554 1.00 48.69 189 ARG A N 1
ATOM 1471 C CA . ARG A 1 189 ? 17.501 7.973 -24.915 1.00 48.69 189 ARG A CA 1
ATOM 1472 C C . ARG A 1 189 ? 18.974 7.657 -24.761 1.00 48.69 189 ARG A C 1
ATOM 1474 O O . ARG A 1 189 ? 19.561 6.991 -25.605 1.00 48.69 189 ARG A O 1
ATOM 1481 N N . GLU A 1 190 ? 19.571 8.172 -23.691 1.00 50.94 190 GLU A N 1
ATOM 1482 C CA . GLU A 1 190 ? 20.872 7.684 -23.245 1.00 50.94 190 GLU A CA 1
ATOM 1483 C C . GLU A 1 190 ? 20.815 6.149 -23.202 1.00 50.94 190 GLU A C 1
ATOM 1485 O O . GLU A 1 190 ? 19.905 5.608 -22.540 1.00 50.94 190 GLU A O 1
ATOM 1490 N N . PRO A 1 191 ? 21.748 5.453 -23.884 1.00 51.56 191 PRO A N 1
ATOM 1491 C CA . PRO A 1 191 ? 21.861 4.011 -23.805 1.00 51.56 191 PRO A CA 1
ATOM 1492 C C . PRO A 1 191 ? 21.909 3.624 -22.335 1.00 51.56 191 PRO A C 1
ATOM 1494 O O . PRO A 1 191 ? 22.756 4.089 -21.574 1.00 51.56 191 PRO A O 1
ATOM 1497 N N . CYS A 1 192 ? 20.956 2.808 -21.905 1.00 56.56 192 CYS A N 1
ATOM 1498 C CA . CYS A 1 192 ? 21.029 2.239 -20.576 1.00 56.56 192 CYS A CA 1
ATOM 1499 C C . CYS A 1 192 ? 22.216 1.270 -20.610 1.00 56.56 192 CYS A C 1
ATOM 1501 O O . CYS A 1 192 ? 22.092 0.214 -21.232 1.00 56.56 192 CYS A O 1
ATOM 1503 N N . ARG A 1 193 ? 23.376 1.667 -20.054 1.00 57.47 193 ARG A N 1
ATOM 1504 C CA . ARG A 1 193 ? 24.599 0.843 -20.045 1.00 57.47 193 ARG A CA 1
ATOM 1505 C C . ARG A 1 193 ? 24.223 -0.572 -19.615 1.00 57.47 193 ARG A C 1
ATOM 1507 O O . ARG A 1 193 ? 23.688 -0.778 -18.524 1.00 57.47 193 ARG A O 1
ATOM 1514 N N . TYR A 1 194 ? 24.438 -1.534 -20.506 1.00 63.25 194 TYR A N 1
ATOM 1515 C CA . TYR A 1 194 ? 24.219 -2.936 -20.200 1.00 63.25 194 TYR A CA 1
ATOM 1516 C C . 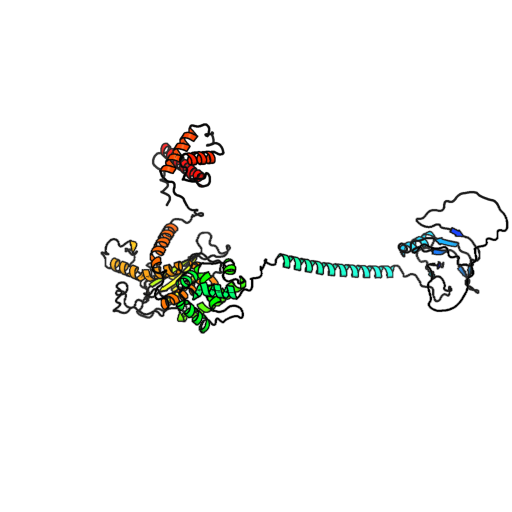TYR A 1 194 ? 25.360 -3.400 -19.297 1.00 63.25 194 TYR A C 1
ATOM 1518 O O . TYR A 1 194 ? 26.463 -3.645 -19.767 1.00 63.25 194 TYR A O 1
ATOM 1526 N N . ASP A 1 195 ? 25.093 -3.459 -17.994 1.00 70.06 195 ASP A N 1
ATOM 1527 C CA . ASP A 1 195 ? 26.055 -3.917 -16.991 1.00 70.06 195 ASP A CA 1
ATOM 1528 C C . ASP A 1 195 ? 25.385 -4.908 -16.023 1.00 70.06 195 ASP A C 1
ATOM 1530 O O . ASP A 1 195 ? 24.877 -4.514 -14.969 1.00 70.06 195 ASP A O 1
ATOM 1534 N N . PRO A 1 196 ? 25.315 -6.199 -16.396 1.00 72.12 196 PRO A N 1
ATOM 1535 C CA . PRO A 1 196 ? 24.670 -7.230 -15.585 1.00 72.12 196 PRO A CA 1
ATOM 1536 C C . PRO A 1 196 ? 25.346 -7.456 -14.232 1.00 72.12 196 PRO A C 1
ATOM 1538 O O . PRO A 1 196 ? 24.651 -7.731 -13.257 1.00 72.12 196 PRO A O 1
ATOM 1541 N N . LYS A 1 197 ? 26.678 -7.313 -14.157 1.00 76.12 197 LYS A N 1
ATOM 1542 C CA . LYS A 1 197 ? 27.444 -7.550 -12.925 1.00 76.12 197 LYS A CA 1
ATOM 1543 C C . LYS A 1 197 ? 27.078 -6.522 -11.862 1.00 76.12 197 LYS A C 1
ATOM 1545 O O . LYS A 1 197 ? 26.694 -6.903 -10.761 1.00 76.12 197 LYS A O 1
ATOM 1550 N N . SER A 1 198 ? 27.099 -5.235 -12.210 1.00 77.19 198 SER A N 1
ATOM 1551 C CA . SER A 1 198 ? 26.711 -4.184 -11.262 1.00 77.19 198 SER A CA 1
ATOM 1552 C C . SER A 1 198 ? 25.231 -4.236 -10.885 1.00 77.19 198 SER A C 1
ATOM 1554 O O . SER A 1 198 ? 24.890 -3.899 -9.758 1.00 77.19 198 SER A O 1
ATOM 1556 N N . ARG A 1 199 ? 24.341 -4.661 -11.797 1.00 80.81 199 ARG A N 1
ATOM 1557 C CA . ARG A 1 199 ? 22.912 -4.844 -11.477 1.00 80.81 199 ARG A CA 1
ATOM 1558 C C . ARG A 1 199 ? 22.694 -5.972 -10.480 1.00 80.81 199 ARG A C 1
ATOM 1560 O O . ARG A 1 199 ? 21.980 -5.782 -9.505 1.00 80.81 199 ARG A O 1
ATOM 1567 N N . SER A 1 200 ? 23.314 -7.126 -10.726 1.00 77.12 200 SER A N 1
ATOM 1568 C CA . SER A 1 200 ? 23.226 -8.263 -9.813 1.00 77.12 200 SER A CA 1
ATOM 1569 C C . SER A 1 200 ? 23.835 -7.922 -8.460 1.00 77.12 200 SER A C 1
ATOM 1571 O O . SER A 1 200 ? 23.270 -8.309 -7.447 1.00 77.12 200 SER A O 1
ATOM 1573 N N . LYS A 1 201 ? 24.944 -7.172 -8.443 1.00 81.06 201 LYS A N 1
ATOM 1574 C CA . LYS A 1 201 ? 25.541 -6.676 -7.206 1.00 81.06 201 LYS A CA 1
ATOM 1575 C C . LYS A 1 201 ? 24.570 -5.766 -6.452 1.00 81.06 201 LYS A C 1
ATOM 1577 O O . LYS A 1 201 ? 24.222 -6.098 -5.336 1.00 81.06 201 LYS A O 1
ATOM 1582 N N . ASN A 1 202 ? 24.033 -4.722 -7.089 1.00 81.81 202 ASN A N 1
ATOM 1583 C CA . ASN A 1 202 ? 23.082 -3.820 -6.429 1.00 81.81 202 ASN A CA 1
ATOM 1584 C C . ASN A 1 202 ? 21.841 -4.557 -5.892 1.00 81.81 202 ASN A C 1
ATOM 1586 O O . ASN A 1 202 ? 21.381 -4.295 -4.790 1.00 81.81 202 ASN A O 1
ATOM 1590 N N . LEU A 1 203 ? 21.302 -5.513 -6.655 1.00 83.12 203 LEU A N 1
ATOM 1591 C CA . LEU A 1 203 ? 20.175 -6.322 -6.193 1.00 83.12 203 LEU A CA 1
ATOM 1592 C C . LEU A 1 203 ? 20.553 -7.181 -4.977 1.00 83.12 203 LEU A C 1
ATOM 1594 O O . LEU A 1 203 ? 19.758 -7.304 -4.050 1.00 83.12 203 LEU A O 1
ATOM 1598 N N . ASN A 1 204 ? 21.763 -7.744 -4.968 1.00 82.56 204 ASN A N 1
ATOM 1599 C CA . ASN A 1 204 ? 22.270 -8.499 -3.829 1.00 82.56 204 ASN A CA 1
ATOM 1600 C C . ASN A 1 204 ? 22.511 -7.607 -2.606 1.00 82.56 204 ASN A C 1
ATOM 1602 O O . ASN A 1 204 ? 22.186 -8.028 -1.501 1.00 82.56 204 ASN A O 1
ATOM 1606 N N . ASP A 1 205 ? 23.009 -6.389 -2.804 1.00 81.00 205 ASP A N 1
ATOM 1607 C CA . ASP A 1 205 ? 23.238 -5.411 -1.738 1.00 81.00 205 ASP A CA 1
ATOM 1608 C C . ASP A 1 205 ? 21.887 -4.976 -1.116 1.00 81.00 205 ASP A C 1
ATOM 1610 O O . ASP A 1 205 ? 21.714 -4.942 0.099 1.00 81.00 205 ASP A O 1
ATOM 1614 N N . ILE A 1 206 ? 20.859 -4.746 -1.946 1.00 79.56 206 ILE A N 1
ATOM 1615 C CA . ILE A 1 206 ? 19.511 -4.372 -1.478 1.00 79.56 206 ILE A CA 1
ATOM 1616 C C . ILE A 1 206 ? 18.801 -5.534 -0.769 1.00 79.56 206 ILE A C 1
ATOM 1618 O O . ILE A 1 206 ? 18.145 -5.319 0.251 1.00 79.56 206 ILE A O 1
ATOM 1622 N N . ILE A 1 207 ? 18.860 -6.743 -1.340 1.00 81.25 207 ILE A N 1
ATOM 1623 C CA . ILE A 1 207 ? 18.051 -7.880 -0.883 1.00 81.25 207 ILE A CA 1
ATOM 1624 C C . ILE A 1 207 ? 18.829 -8.753 0.095 1.00 81.25 207 ILE A C 1
ATOM 1626 O O . ILE A 1 207 ? 18.320 -9.054 1.162 1.00 81.25 207 ILE A O 1
ATOM 1630 N N . TYR A 1 208 ? 20.029 -9.213 -0.252 1.00 77.88 208 TYR A N 1
ATOM 1631 C CA . TYR A 1 208 ? 20.674 -10.332 0.442 1.00 77.88 208 TYR A CA 1
ATOM 1632 C C . TYR A 1 208 ? 21.683 -9.925 1.512 1.00 77.88 208 TYR A C 1
ATOM 1634 O O . TYR A 1 208 ? 21.916 -10.732 2.414 1.00 77.88 208 TYR A O 1
ATOM 1642 N N . GLU A 1 209 ? 22.239 -8.715 1.449 1.00 81.62 209 GLU A N 1
ATOM 1643 C CA . GLU A 1 209 ? 23.288 -8.258 2.368 1.00 81.62 209 GLU A CA 1
ATOM 1644 C C . GLU A 1 209 ? 22.819 -8.230 3.829 1.00 81.62 209 GLU A C 1
ATOM 1646 O O . GLU A 1 209 ? 23.481 -8.782 4.707 1.00 81.62 209 GLU A O 1
ATOM 1651 N N . SER A 1 210 ? 21.652 -7.640 4.104 1.00 84.12 210 SER A N 1
ATOM 1652 C CA . SER A 1 210 ? 21.112 -7.545 5.462 1.00 84.12 210 SER A CA 1
ATOM 1653 C C . SER A 1 210 ? 19.594 -7.409 5.470 1.00 84.12 210 SER A C 1
ATOM 1655 O O . SER A 1 210 ? 19.016 -6.690 4.652 1.00 84.12 210 SER A O 1
ATOM 1657 N N . ASP A 1 211 ? 18.943 -8.026 6.460 1.00 84.50 211 ASP A N 1
ATOM 1658 C CA . ASP A 1 211 ? 17.509 -7.833 6.702 1.00 84.50 211 ASP A CA 1
ATOM 1659 C C . ASP A 1 211 ? 17.178 -6.367 7.020 1.00 84.50 211 ASP A C 1
ATOM 1661 O O . ASP A 1 211 ? 16.106 -5.890 6.658 1.00 84.50 211 ASP A O 1
ATOM 1665 N N . ILE A 1 212 ? 18.112 -5.615 7.616 1.00 85.06 212 ILE A N 1
ATOM 1666 C CA . ILE A 1 212 ? 17.930 -4.185 7.904 1.00 85.06 212 ILE A CA 1
ATOM 1667 C C . ILE A 1 212 ? 17.818 -3.390 6.600 1.00 85.06 212 ILE A C 1
ATOM 1669 O O . ILE A 1 212 ? 16.896 -2.590 6.449 1.00 85.06 212 ILE A O 1
ATOM 1673 N N . LEU A 1 213 ? 18.725 -3.630 5.647 1.00 83.94 213 LEU A N 1
ATOM 1674 C CA . LEU A 1 213 ? 18.712 -2.957 4.345 1.00 83.94 213 LEU A CA 1
ATOM 1675 C C . LEU A 1 213 ? 17.471 -3.347 3.542 1.00 83.94 213 LEU A C 1
ATOM 1677 O O . LEU A 1 213 ? 16.790 -2.470 3.008 1.00 83.94 213 LEU A O 1
ATOM 1681 N N . CYS A 1 214 ? 17.114 -4.634 3.544 1.00 87.00 214 CYS A N 1
ATOM 1682 C CA . CYS A 1 214 ? 15.911 -5.124 2.879 1.00 87.00 214 CYS A CA 1
ATOM 1683 C C . CYS A 1 214 ? 14.645 -4.461 3.455 1.00 87.00 214 CYS A C 1
ATOM 1685 O O . CYS A 1 214 ? 13.814 -3.947 2.703 1.00 87.00 214 CYS A O 1
ATOM 1687 N N . VAL A 1 215 ? 14.522 -4.351 4.784 1.00 88.38 215 VAL A N 1
ATOM 1688 C CA . VAL A 1 215 ? 13.384 -3.669 5.423 1.00 88.38 215 VAL A CA 1
ATOM 1689 C C . VAL A 1 215 ? 13.396 -2.165 5.149 1.00 88.38 215 VAL A C 1
ATOM 1691 O O . VAL A 1 215 ? 12.342 -1.576 4.899 1.00 88.38 215 VAL A O 1
ATOM 1694 N N . GLN A 1 216 ? 14.558 -1.517 5.157 1.00 86.81 216 GLN A N 1
ATOM 1695 C CA . GLN A 1 216 ? 14.649 -0.093 4.845 1.00 86.81 216 GLN A CA 1
ATOM 1696 C C . GLN A 1 216 ? 14.195 0.182 3.408 1.00 86.81 216 GLN A C 1
ATOM 1698 O O . GLN A 1 216 ? 13.316 1.022 3.219 1.00 86.81 216 GLN A O 1
ATOM 1703 N N . GLN A 1 217 ? 14.720 -0.563 2.434 1.00 86.81 217 GLN A N 1
ATOM 1704 C CA . GLN A 1 217 ? 14.488 -0.330 1.008 1.00 86.81 217 GLN A CA 1
ATOM 1705 C C . GLN A 1 217 ? 13.136 -0.870 0.517 1.00 86.81 217 GLN A C 1
ATOM 1707 O O . GLN A 1 217 ? 12.419 -0.193 -0.221 1.00 86.81 217 GLN A O 1
ATOM 1712 N N . LEU A 1 218 ? 12.773 -2.088 0.925 1.00 91.19 218 LEU A N 1
ATOM 1713 C CA . LEU A 1 218 ? 11.623 -2.839 0.405 1.00 91.19 218 LEU A CA 1
ATOM 1714 C C . LEU A 1 218 ? 10.466 -2.964 1.408 1.00 91.19 218 LEU A C 1
ATOM 1716 O O . LEU A 1 218 ? 9.401 -3.465 1.046 1.00 91.19 218 LEU A O 1
ATOM 1720 N N . ARG A 1 219 ? 10.639 -2.472 2.646 1.00 93.56 219 ARG A N 1
ATOM 1721 C CA . ARG A 1 219 ? 9.648 -2.501 3.746 1.00 93.56 219 ARG A CA 1
ATOM 1722 C C . ARG A 1 219 ? 9.318 -3.891 4.298 1.00 93.56 219 ARG A C 1
ATOM 1724 O O . ARG A 1 219 ? 8.353 -4.011 5.055 1.00 93.56 219 ARG A O 1
ATOM 1731 N N . MET A 1 220 ? 10.116 -4.900 3.951 1.00 93.75 220 MET A N 1
ATOM 1732 C CA . MET A 1 220 ? 9.991 -6.282 4.419 1.00 93.75 220 MET A CA 1
ATOM 1733 C C . MET A 1 220 ? 11.358 -6.954 4.581 1.00 93.75 220 MET A C 1
ATOM 1735 O O . MET A 1 220 ? 12.317 -6.530 3.942 1.00 93.75 220 MET A O 1
ATOM 1739 N N . ASP A 1 221 ? 11.450 -7.981 5.429 1.00 92.38 221 ASP A N 1
ATOM 1740 C CA . ASP A 1 221 ? 12.674 -8.780 5.583 1.00 92.38 221 ASP A CA 1
ATOM 1741 C C . ASP A 1 221 ? 12.896 -9.739 4.398 1.00 92.38 221 ASP A C 1
ATOM 1743 O O . ASP A 1 221 ? 12.034 -9.894 3.523 1.00 92.38 221 ASP A O 1
ATOM 1747 N N . ARG A 1 222 ? 14.062 -10.399 4.357 1.00 91.62 222 ARG A N 1
ATOM 1748 C CA . ARG A 1 222 ? 14.420 -11.289 3.243 1.00 91.62 222 ARG A CA 1
ATOM 1749 C C . ARG A 1 222 ? 13.457 -12.458 3.102 1.00 91.62 222 ARG A C 1
ATOM 1751 O O . ARG A 1 222 ? 13.077 -12.810 1.989 1.00 91.62 222 ARG A O 1
ATOM 1758 N N . ARG A 1 223 ? 13.046 -13.066 4.216 1.00 92.19 223 ARG A N 1
ATOM 1759 C CA . ARG A 1 223 ? 12.150 -14.232 4.210 1.00 92.19 223 ARG A CA 1
ATOM 1760 C C . ARG A 1 223 ? 10.774 -13.871 3.650 1.00 92.19 223 ARG A C 1
ATOM 1762 O O . ARG A 1 223 ? 10.236 -14.594 2.809 1.00 92.19 223 ARG A O 1
ATOM 1769 N N . CYS A 1 224 ? 10.216 -12.751 4.095 1.00 94.50 224 CYS A N 1
ATOM 1770 C CA . CYS A 1 224 ? 8.957 -12.207 3.610 1.00 94.50 224 CYS A CA 1
ATOM 1771 C C . CYS A 1 224 ? 9.056 -11.862 2.117 1.00 94.50 224 CYS A C 1
ATOM 1773 O O . CYS A 1 224 ? 8.173 -12.233 1.343 1.00 94.50 224 CYS A O 1
ATOM 1775 N N . PHE A 1 225 ? 10.171 -11.263 1.687 1.00 95.38 225 PHE A N 1
ATOM 1776 C CA . PHE A 1 225 ? 10.427 -10.968 0.279 1.00 95.38 225 PHE A CA 1
ATOM 1777 C C . PHE A 1 225 ? 10.474 -12.228 -0.603 1.00 95.38 225 PHE A C 1
ATOM 1779 O O . PHE A 1 225 ? 9.836 -12.272 -1.657 1.00 95.38 225 PHE A O 1
ATOM 1786 N N . TRP A 1 226 ? 11.168 -13.281 -0.168 1.00 94.19 226 TRP A N 1
ATOM 1787 C CA . TRP A 1 226 ? 11.187 -14.568 -0.873 1.00 94.19 226 TRP A CA 1
ATOM 1788 C C . TRP A 1 226 ? 9.803 -15.216 -0.947 1.00 94.19 226 TRP A C 1
ATOM 1790 O O . TRP A 1 226 ? 9.409 -15.742 -1.992 1.00 94.19 226 TRP A O 1
ATOM 1800 N N . THR A 1 227 ? 9.038 -15.131 0.142 1.00 96.38 227 THR A N 1
ATOM 1801 C CA . THR A 1 227 ? 7.656 -15.625 0.185 1.00 96.38 227 THR A CA 1
ATOM 1802 C C . THR A 1 227 ? 6.784 -14.865 -0.814 1.00 96.38 227 THR A C 1
ATOM 1804 O O . THR A 1 227 ? 6.046 -15.482 -1.579 1.00 96.38 227 THR A O 1
ATOM 1807 N N . LEU A 1 228 ? 6.922 -13.535 -0.888 1.00 97.06 228 LEU A N 1
ATOM 1808 C CA . LEU A 1 228 ? 6.242 -12.723 -1.896 1.00 97.06 228 LEU A CA 1
ATOM 1809 C C . LEU A 1 228 ? 6.608 -13.170 -3.315 1.00 97.06 228 LEU A C 1
ATOM 1811 O O . LEU A 1 228 ? 5.706 -13.363 -4.127 1.00 97.06 228 LEU A O 1
ATOM 1815 N N . CYS A 1 229 ? 7.902 -13.338 -3.608 1.00 96.31 229 CYS A N 1
ATOM 1816 C CA . CYS A 1 229 ? 8.388 -13.764 -4.924 1.00 96.31 229 CYS A CA 1
ATOM 1817 C C . CYS A 1 229 ? 7.810 -15.126 -5.335 1.00 96.31 229 CYS A C 1
ATOM 1819 O O . CYS A 1 229 ? 7.395 -15.297 -6.483 1.00 96.31 229 CYS A O 1
ATOM 1821 N N . SER A 1 230 ? 7.705 -16.057 -4.386 1.00 96.88 230 SER A N 1
ATOM 1822 C CA . SER A 1 230 ? 7.092 -17.371 -4.607 1.00 96.88 230 SER A CA 1
ATOM 1823 C C . SER A 1 230 ? 5.598 -17.229 -4.921 1.00 96.88 230 SER A C 1
ATOM 1825 O O . SER A 1 230 ? 5.137 -17.686 -5.965 1.00 96.88 230 SER A O 1
ATOM 1827 N N . LEU A 1 231 ? 4.852 -16.466 -4.112 1.00 97.06 231 LEU A N 1
ATOM 1828 C CA . LEU A 1 231 ? 3.413 -16.247 -4.305 1.00 97.06 231 LEU A CA 1
ATOM 1829 C C . LEU A 1 231 ? 3.080 -15.559 -5.640 1.00 97.06 231 LEU A C 1
ATOM 1831 O O . LEU A 1 231 ? 2.151 -15.970 -6.342 1.00 97.06 231 LEU A O 1
ATOM 1835 N N . VAL A 1 232 ? 3.822 -14.513 -6.027 1.00 97.19 232 VAL A N 1
ATOM 1836 C CA . VAL A 1 232 ? 3.577 -13.821 -7.308 1.00 97.19 232 VAL A CA 1
ATOM 1837 C C . VAL A 1 232 ? 3.936 -14.688 -8.515 1.00 97.19 232 VAL A C 1
ATOM 1839 O O . VAL A 1 232 ? 3.370 -14.476 -9.589 1.00 97.19 232 VAL A O 1
ATOM 1842 N N . THR A 1 233 ? 4.829 -15.664 -8.347 1.00 96.94 233 THR A N 1
ATOM 1843 C CA . THR A 1 233 ? 5.203 -16.621 -9.394 1.00 96.94 233 THR A CA 1
ATOM 1844 C C . THR A 1 233 ? 4.149 -17.716 -9.526 1.00 96.94 233 THR A C 1
ATOM 1846 O O . THR A 1 233 ? 3.580 -17.888 -10.604 1.00 96.94 233 THR A O 1
ATOM 1849 N N . GLU A 1 234 ? 3.833 -18.399 -8.425 1.00 95.75 234 GLU A N 1
ATOM 1850 C CA . GLU A 1 234 ? 2.936 -19.560 -8.396 1.00 95.75 234 GLU A CA 1
ATOM 1851 C C . GLU A 1 234 ? 1.477 -19.180 -8.667 1.00 95.75 234 GLU A C 1
ATOM 1853 O O . GLU A 1 234 ? 0.819 -19.782 -9.514 1.00 95.75 234 GLU A O 1
ATOM 1858 N N . ILE A 1 235 ? 0.973 -18.146 -7.988 1.00 95.62 235 ILE A N 1
ATOM 1859 C CA . ILE A 1 235 ? -0.443 -17.748 -8.049 1.00 95.62 235 ILE A CA 1
ATOM 1860 C C . ILE A 1 235 ? -0.621 -16.522 -8.950 1.00 95.62 235 ILE A C 1
ATOM 1862 O O . ILE A 1 235 ? -1.554 -16.440 -9.753 1.00 95.62 235 ILE A O 1
ATOM 1866 N N . GLY A 1 236 ? 0.286 -15.546 -8.842 1.00 93.06 236 GLY A N 1
ATOM 1867 C CA . GLY A 1 236 ? 0.234 -14.323 -9.650 1.00 93.06 236 GLY A CA 1
ATOM 1868 C C . GLY A 1 236 ? 0.507 -14.563 -11.144 1.00 93.06 236 GLY A C 1
ATOM 1869 O O . GLY A 1 236 ? 0.018 -13.804 -11.998 1.00 93.06 236 GLY A O 1
ATOM 1870 N N . GLY A 1 237 ? 1.231 -15.641 -11.467 1.00 94.25 237 GLY A N 1
ATOM 1871 C CA . GLY A 1 237 ? 1.643 -16.017 -12.819 1.00 94.25 237 GLY A CA 1
ATOM 1872 C C . GLY A 1 237 ? 2.766 -15.144 -13.383 1.00 94.25 237 GLY A C 1
ATOM 1873 O O . GLY A 1 237 ? 2.903 -15.037 -14.604 1.00 94.25 237 GLY A O 1
ATOM 1874 N N . LEU A 1 238 ? 3.528 -14.466 -12.521 1.00 95.50 238 LEU A N 1
ATOM 1875 C CA . LEU A 1 238 ? 4.697 -13.697 -12.928 1.00 95.50 238 LEU A CA 1
ATOM 1876 C C . LEU A 1 238 ? 5.835 -14.658 -13.297 1.00 95.50 238 LEU A C 1
ATOM 1878 O O . LEU A 1 238 ? 6.029 -15.678 -12.647 1.00 95.50 238 LEU A O 1
ATOM 1882 N N . ARG A 1 239 ? 6.578 -14.352 -14.362 1.00 93.94 239 ARG A N 1
ATOM 1883 C CA . ARG A 1 239 ? 7.696 -15.179 -14.830 1.00 93.94 239 ARG A CA 1
ATOM 1884 C C . ARG A 1 239 ? 8.899 -14.317 -15.146 1.00 93.94 239 ARG A C 1
ATOM 1886 O O . ARG A 1 239 ? 8.753 -13.149 -15.521 1.00 93.94 239 ARG A O 1
ATOM 1893 N N . ASP A 1 240 ? 10.067 -14.938 -15.065 1.00 92.81 240 ASP A N 1
ATOM 1894 C CA . ASP A 1 240 ? 11.304 -14.342 -15.533 1.00 92.81 240 ASP A CA 1
ATOM 1895 C C . ASP A 1 240 ? 11.191 -13.945 -17.003 1.00 92.81 240 ASP A C 1
ATOM 1897 O O . ASP A 1 240 ? 10.628 -14.646 -17.847 1.00 92.81 240 ASP A O 1
ATOM 1901 N N . THR A 1 241 ? 11.761 -12.788 -17.315 1.00 90.00 241 THR A N 1
ATOM 1902 C CA . THR A 1 241 ? 12.008 -12.396 -18.699 1.00 90.00 241 THR A CA 1
ATOM 1903 C C . THR A 1 241 ? 13.470 -12.636 -19.028 1.00 90.00 241 THR A C 1
ATOM 1905 O O . THR A 1 241 ? 14.313 -12.676 -18.137 1.00 90.00 241 THR A O 1
ATOM 1908 N N . ARG A 1 242 ? 13.805 -12.666 -20.323 1.00 84.00 242 ARG A N 1
ATOM 1909 C CA . ARG A 1 242 ? 15.193 -12.805 -20.798 1.00 84.00 242 ARG A CA 1
ATOM 1910 C C . ARG A 1 242 ? 16.191 -11.872 -20.095 1.00 84.00 242 ARG A C 1
ATOM 1912 O O . ARG A 1 242 ? 17.360 -12.211 -19.981 1.00 84.00 242 ARG A O 1
ATOM 1919 N N . ASN A 1 243 ? 15.739 -10.691 -19.666 1.00 84.19 243 ASN A N 1
ATOM 1920 C CA . ASN A 1 243 ? 16.611 -9.634 -19.165 1.00 84.19 243 ASN A CA 1
ATOM 1921 C C . ASN A 1 243 ? 16.387 -9.257 -17.697 1.00 84.19 243 ASN A C 1
ATOM 1923 O O . ASN A 1 243 ? 17.190 -8.473 -17.197 1.00 84.19 243 ASN A O 1
ATOM 1927 N N . VAL A 1 244 ? 15.306 -9.699 -17.050 1.00 87.88 244 VAL A N 1
ATOM 1928 C CA . VAL A 1 244 ? 14.885 -9.265 -15.702 1.00 87.88 244 VAL A CA 1
ATOM 1929 C C . VAL A 1 244 ? 14.241 -10.457 -15.002 1.00 87.88 244 VAL A C 1
ATOM 1931 O O . VAL A 1 244 ? 13.296 -11.029 -15.558 1.00 87.88 244 VAL A O 1
ATOM 1934 N N . LYS A 1 245 ? 14.740 -10.796 -13.810 1.00 91.00 245 LYS A N 1
ATOM 1935 C CA . LYS A 1 245 ? 14.189 -11.860 -12.959 1.00 91.00 245 LYS A CA 1
ATOM 1936 C C . LYS A 1 245 ? 13.020 -11.366 -12.104 1.00 91.00 245 LYS A C 1
ATOM 1938 O O . LYS A 1 245 ? 12.899 -10.157 -11.889 1.00 91.00 245 LYS A O 1
ATOM 1943 N N . VAL A 1 246 ? 12.182 -12.271 -11.606 1.00 94.00 246 VAL A N 1
ATOM 1944 C CA . VAL A 1 246 ? 11.038 -11.961 -10.732 1.00 94.00 246 VAL A CA 1
ATOM 1945 C C . VAL A 1 246 ? 11.461 -11.149 -9.508 1.00 94.00 246 VAL A C 1
ATOM 1947 O O . VAL A 1 246 ? 10.792 -10.167 -9.188 1.00 94.00 246 VAL A O 1
ATOM 1950 N N . GLU A 1 247 ? 12.588 -11.478 -8.878 1.00 93.06 247 GLU A N 1
ATOM 1951 C CA . GLU A 1 247 ? 13.090 -10.771 -7.696 1.00 93.06 247 GLU A CA 1
ATOM 1952 C C . GLU A 1 247 ? 13.426 -9.312 -8.031 1.00 93.06 247 GLU A C 1
ATOM 1954 O O . GLU A 1 247 ? 13.042 -8.397 -7.306 1.00 93.06 247 GLU A O 1
ATOM 1959 N N . GLU A 1 248 ? 14.059 -9.059 -9.183 1.00 92.25 248 GLU A N 1
ATOM 1960 C CA . GLU A 1 248 ? 14.338 -7.693 -9.649 1.00 92.25 248 GLU A CA 1
ATOM 1961 C C . GLU A 1 248 ? 13.030 -6.932 -9.926 1.00 92.25 248 GLU A C 1
ATOM 1963 O O . GLU A 1 248 ? 12.909 -5.754 -9.584 1.00 92.25 248 GLU A O 1
ATOM 1968 N N . MET A 1 249 ? 12.018 -7.593 -10.507 1.00 94.25 249 MET A N 1
ATOM 1969 C CA . MET A 1 249 ? 10.704 -6.978 -10.741 1.00 94.25 249 MET A CA 1
ATOM 1970 C C . MET A 1 249 ? 10.001 -6.609 -9.433 1.00 94.25 249 MET A C 1
ATOM 1972 O O . MET A 1 249 ? 9.490 -5.492 -9.311 1.00 94.25 249 MET A O 1
ATOM 1976 N N . ALA A 1 250 ? 9.974 -7.532 -8.469 1.00 95.50 250 ALA A N 1
ATOM 1977 C CA . ALA A 1 250 ? 9.356 -7.333 -7.165 1.00 95.50 250 ALA A CA 1
ATOM 1978 C C . ALA A 1 250 ? 10.078 -6.237 -6.369 1.00 95.50 250 ALA A C 1
ATOM 1980 O O . ALA A 1 250 ? 9.420 -5.350 -5.828 1.00 95.50 250 ALA A O 1
ATOM 1981 N N . ALA A 1 251 ? 11.414 -6.226 -6.376 1.00 93.38 251 ALA A N 1
ATOM 1982 C CA . ALA A 1 251 ? 12.211 -5.193 -5.721 1.00 93.38 251 ALA A CA 1
ATOM 1983 C C . ALA A 1 251 ? 11.942 -3.799 -6.311 1.00 93.38 251 ALA A C 1
ATOM 1985 O O . ALA A 1 251 ? 11.649 -2.865 -5.563 1.00 93.38 251 ALA A O 1
ATOM 1986 N N . MET A 1 252 ? 11.927 -3.661 -7.646 1.00 92.62 252 MET A N 1
ATOM 1987 C CA . MET A 1 252 ? 11.562 -2.397 -8.303 1.00 92.62 252 MET A CA 1
ATOM 1988 C C . MET A 1 252 ? 10.164 -1.922 -7.889 1.00 92.62 252 MET A C 1
ATOM 1990 O O . MET A 1 252 ? 9.964 -0.734 -7.635 1.00 92.62 252 MET A O 1
ATOM 1994 N N . PHE A 1 253 ? 9.191 -2.835 -7.833 1.00 95.06 253 PHE A N 1
ATOM 1995 C CA . PHE A 1 253 ? 7.823 -2.519 -7.434 1.00 95.06 253 PHE A CA 1
ATOM 1996 C C . PHE A 1 253 ? 7.756 -2.021 -5.984 1.00 95.06 253 PHE A C 1
ATOM 1998 O O . PHE A 1 253 ? 7.235 -0.933 -5.740 1.00 95.06 253 PHE A O 1
ATOM 2005 N N . LEU A 1 254 ? 8.332 -2.769 -5.040 1.00 95.31 254 LEU A N 1
ATOM 2006 C CA . LEU A 1 254 ? 8.321 -2.432 -3.615 1.00 95.31 254 LEU A CA 1
ATOM 2007 C C . LEU A 1 254 ? 9.051 -1.126 -3.317 1.00 95.31 254 LEU A C 1
ATOM 2009 O O . LEU A 1 254 ? 8.529 -0.303 -2.569 1.00 95.31 254 LEU A O 1
ATOM 2013 N N . HIS A 1 255 ? 10.200 -0.893 -3.948 1.00 91.88 255 HIS A N 1
ATOM 2014 C CA . HIS A 1 255 ? 10.959 0.345 -3.789 1.00 91.88 255 HIS A CA 1
ATOM 2015 C C . HIS A 1 255 ? 10.116 1.564 -4.227 1.00 91.88 255 HIS A C 1
ATOM 2017 O O . HIS A 1 255 ? 10.021 2.561 -3.505 1.00 91.88 255 HIS A O 1
ATOM 2023 N N . VAL A 1 256 ? 9.396 1.464 -5.356 1.00 91.69 256 VAL A N 1
ATOM 2024 C CA . VAL A 1 256 ? 8.466 2.521 -5.800 1.00 91.69 256 VAL A CA 1
ATOM 2025 C C . VAL A 1 256 ? 7.351 2.760 -4.778 1.00 91.69 256 VAL A C 1
ATOM 2027 O O . VAL A 1 256 ? 7.041 3.917 -4.481 1.00 91.69 256 VAL A O 1
ATOM 2030 N N . LEU A 1 257 ? 6.758 1.704 -4.208 1.00 93.19 257 LEU A N 1
ATOM 2031 C CA . LEU A 1 257 ? 5.721 1.845 -3.177 1.00 93.19 257 LEU A CA 1
ATOM 2032 C C . LEU A 1 257 ? 6.263 2.477 -1.883 1.00 93.19 257 LEU A C 1
ATOM 2034 O O . LEU A 1 257 ? 5.604 3.327 -1.274 1.00 93.19 257 LEU A O 1
ATOM 2038 N N . ALA A 1 258 ? 7.463 2.068 -1.469 1.00 91.31 258 ALA A N 1
ATOM 2039 C CA . ALA A 1 258 ? 8.100 2.450 -0.215 1.00 91.31 258 ALA A CA 1
ATOM 2040 C C . ALA A 1 258 ? 8.394 3.953 -0.136 1.00 91.31 258 ALA A C 1
ATOM 2042 O O . ALA A 1 258 ? 8.159 4.567 0.911 1.00 91.31 258 ALA A O 1
ATOM 2043 N N . TYR A 1 259 ? 8.865 4.542 -1.238 1.00 87.19 259 TYR A N 1
ATOM 2044 C CA . TYR A 1 259 ? 9.365 5.921 -1.274 1.00 87.19 259 TYR A CA 1
ATOM 2045 C C . TYR A 1 259 ? 8.566 6.862 -2.187 1.00 87.19 259 TYR A C 1
ATOM 2047 O O . TYR A 1 259 ? 8.815 8.065 -2.184 1.00 87.19 259 TYR A O 1
ATOM 2055 N N . ASN A 1 260 ? 7.568 6.360 -2.929 1.00 84.56 260 ASN A N 1
ATOM 2056 C CA . ASN A 1 260 ? 6.885 7.110 -3.997 1.00 84.56 260 ASN A CA 1
ATOM 2057 C C . ASN A 1 260 ? 7.861 7.625 -5.073 1.00 84.56 260 ASN A C 1
ATOM 2059 O O . ASN A 1 260 ? 7.727 8.733 -5.602 1.00 84.56 260 ASN A O 1
ATOM 2063 N N . GLU A 1 261 ? 8.873 6.813 -5.366 1.00 78.75 261 GLU A N 1
ATOM 2064 C CA . GLU A 1 261 ? 9.920 7.104 -6.337 1.00 78.75 261 GLU A CA 1
ATOM 2065 C C . GLU A 1 261 ? 9.342 7.194 -7.757 1.00 78.75 261 GLU A C 1
ATOM 2067 O O . GLU A 1 261 ? 8.495 6.402 -8.188 1.00 78.75 261 GLU A O 1
ATOM 2072 N N . LYS A 1 262 ? 9.809 8.176 -8.532 1.00 77.25 262 LYS A N 1
ATOM 2073 C CA . LYS A 1 262 ? 9.455 8.279 -9.953 1.00 77.25 262 LYS A CA 1
ATOM 2074 C C . LYS A 1 262 ? 10.327 7.307 -10.740 1.00 77.25 262 LYS A C 1
ATOM 2076 O O . LYS A 1 262 ? 11.518 7.204 -10.467 1.00 77.25 262 LYS A O 1
ATOM 2081 N N . SER A 1 263 ? 9.803 6.716 -11.818 1.00 71.44 263 SER A N 1
ATOM 2082 C CA . SER A 1 263 ? 10.583 5.809 -12.686 1.00 71.44 263 SER A CA 1
ATOM 2083 C C . SER A 1 263 ? 11.888 6.422 -13.227 1.00 71.44 263 SER A C 1
ATOM 2085 O O . SER A 1 263 ? 12.779 5.694 -13.654 1.00 71.44 263 SER A O 1
ATOM 2087 N N . ARG A 1 264 ? 12.012 7.761 -13.227 1.00 68.81 264 ARG A N 1
ATOM 2088 C CA . ARG A 1 264 ? 13.244 8.475 -13.588 1.00 68.81 264 ARG A CA 1
ATOM 2089 C C . ARG A 1 264 ? 14.365 8.299 -12.562 1.00 68.81 264 ARG A C 1
ATOM 2091 O O . ARG A 1 264 ? 15.498 8.160 -12.999 1.00 68.81 264 ARG A O 1
ATOM 2098 N N . SER A 1 265 ? 14.062 8.319 -11.268 1.00 75.81 265 SER A N 1
ATOM 2099 C CA . SER A 1 265 ? 15.056 8.132 -10.204 1.00 75.81 265 SER A CA 1
ATOM 2100 C C . SER A 1 265 ? 15.547 6.682 -10.195 1.00 75.81 265 SER A C 1
ATOM 2102 O O . SER A 1 265 ? 16.727 6.423 -10.410 1.00 75.81 265 SER A O 1
ATOM 2104 N N . MET A 1 266 ? 14.593 5.747 -10.226 1.00 78.06 266 MET A N 1
ATOM 2105 C CA . MET A 1 266 ? 14.815 4.297 -10.312 1.00 78.06 266 MET A CA 1
ATOM 2106 C C . MET A 1 266 ? 15.674 3.837 -11.504 1.00 78.06 266 MET A C 1
ATOM 2108 O O . MET A 1 266 ? 16.264 2.756 -11.474 1.00 78.06 266 MET A O 1
ATOM 2112 N N . ARG A 1 267 ? 15.739 4.626 -12.589 1.00 76.31 267 ARG A N 1
ATOM 2113 C CA . ARG A 1 267 ? 16.598 4.326 -13.749 1.00 76.31 267 ARG A CA 1
ATOM 2114 C C . ARG A 1 267 ? 18.066 4.256 -13.341 1.00 76.31 267 ARG A C 1
ATOM 2116 O O . ARG A 1 267 ? 18.781 3.431 -13.905 1.00 76.31 267 ARG A O 1
ATOM 2123 N N . THR A 1 268 ? 18.507 5.122 -12.433 1.00 74.62 268 THR A N 1
ATOM 2124 C CA . THR A 1 268 ? 19.900 5.166 -11.982 1.00 74.62 268 THR A CA 1
ATOM 2125 C C . THR A 1 268 ? 20.206 3.957 -11.109 1.00 74.62 268 THR A C 1
ATOM 2127 O O . THR A 1 268 ? 21.175 3.250 -11.385 1.00 74.62 268 THR A O 1
ATOM 2130 N N . ASP A 1 269 ? 19.322 3.653 -10.160 1.00 77.94 269 ASP A N 1
ATOM 2131 C CA . ASP A 1 269 ? 19.541 2.595 -9.171 1.00 77.94 269 ASP A CA 1
ATOM 2132 C C . ASP A 1 269 ? 19.520 1.210 -9.826 1.00 77.94 269 ASP A C 1
ATOM 2134 O O . ASP A 1 269 ? 20.460 0.428 -9.709 1.00 77.94 269 ASP A O 1
ATOM 2138 N N . TYR A 1 270 ? 18.499 0.923 -10.637 1.00 80.69 270 TYR A N 1
ATOM 2139 C CA . TYR A 1 270 ? 18.361 -0.387 -11.284 1.00 80.69 270 TYR A CA 1
ATOM 2140 C C . TYR A 1 270 ? 19.073 -0.466 -12.640 1.00 80.69 270 TYR A C 1
ATOM 2142 O O . TYR A 1 270 ? 19.145 -1.532 -13.254 1.00 80.69 270 TYR A O 1
ATOM 2150 N N . ARG A 1 271 ? 19.606 0.655 -13.152 1.00 81.12 271 ARG A N 1
ATOM 2151 C CA . ARG A 1 271 ? 20.219 0.746 -14.490 1.00 81.12 271 ARG A CA 1
ATOM 2152 C C . ARG A 1 271 ? 19.317 0.130 -15.568 1.00 81.12 271 ARG A C 1
ATOM 2154 O O . ARG A 1 271 ? 19.781 -0.653 -16.409 1.00 81.12 271 ARG A O 1
ATOM 2161 N N . ARG A 1 272 ? 18.017 0.460 -15.517 1.00 81.69 272 ARG A N 1
ATOM 2162 C CA . ARG A 1 272 ? 16.967 0.031 -16.462 1.00 81.69 272 ARG A CA 1
ATOM 2163 C C . ARG A 1 272 ? 16.293 1.223 -17.128 1.00 81.69 272 ARG A C 1
ATOM 2165 O O . ARG A 1 272 ? 16.251 2.330 -16.601 1.00 81.69 272 ARG A O 1
ATOM 2172 N N . SER A 1 273 ? 15.728 0.993 -18.313 1.00 84.50 273 SER A N 1
ATOM 2173 C CA . SER A 1 273 ? 14.939 2.028 -18.980 1.00 84.50 273 SER A CA 1
ATOM 2174 C C . SER A 1 273 ? 13.638 2.303 -18.214 1.00 84.50 273 SER A C 1
ATOM 2176 O O . SER A 1 273 ? 13.070 1.396 -17.607 1.00 84.50 273 SER A O 1
ATOM 2178 N N . GLN A 1 274 ? 13.133 3.537 -18.279 1.00 83.94 274 GLN A N 1
ATOM 2179 C CA . GLN A 1 274 ? 11.872 3.919 -17.622 1.00 83.94 274 GLN A CA 1
ATOM 2180 C C . GLN A 1 274 ? 10.688 3.061 -18.091 1.00 83.94 274 GLN A C 1
ATOM 2182 O O . GLN A 1 274 ? 9.840 2.679 -17.292 1.00 83.94 274 GLN A O 1
ATOM 2187 N N . GLU A 1 275 ? 10.669 2.712 -19.378 1.00 86.50 275 GLU A N 1
ATOM 2188 C CA . GLU A 1 275 ? 9.681 1.814 -19.980 1.00 86.50 275 GLU A CA 1
ATOM 2189 C C . GLU A 1 275 ? 9.716 0.421 -19.331 1.00 86.50 275 GLU A C 1
ATOM 2191 O O . GLU A 1 275 ? 8.675 -0.138 -19.000 1.00 86.50 275 GLU A O 1
ATOM 2196 N N . THR A 1 276 ? 10.917 -0.120 -19.102 1.00 88.69 276 THR A N 1
ATOM 2197 C CA . THR A 1 276 ? 11.118 -1.409 -18.425 1.00 88.69 276 THR A CA 1
ATOM 2198 C C . THR A 1 276 ? 10.569 -1.362 -17.001 1.00 88.69 276 THR A C 1
ATOM 2200 O O . THR A 1 276 ? 9.769 -2.218 -16.634 1.00 88.69 276 THR A O 1
ATOM 2203 N N . ILE A 1 277 ? 10.933 -0.332 -16.232 1.00 88.88 277 ILE A N 1
ATOM 2204 C CA . ILE A 1 277 ? 10.470 -0.150 -14.847 1.00 88.88 277 ILE A CA 1
ATOM 2205 C C . ILE A 1 277 ? 8.941 -0.039 -14.807 1.00 88.88 277 ILE A C 1
ATOM 2207 O O . ILE A 1 277 ? 8.291 -0.753 -14.051 1.00 88.88 277 ILE A O 1
ATOM 2211 N N . SER A 1 278 ? 8.351 0.794 -15.669 1.00 90.19 278 SER A N 1
ATOM 2212 C CA . SER A 1 278 ? 6.897 0.982 -15.734 1.00 90.19 278 SER A CA 1
ATOM 2213 C C . SER A 1 278 ? 6.155 -0.298 -16.140 1.00 90.19 278 SER A C 1
ATOM 2215 O O . SER A 1 278 ? 5.133 -0.642 -15.543 1.00 90.19 278 SER A O 1
ATOM 2217 N N . ARG A 1 279 ? 6.679 -1.053 -17.114 1.00 91.50 279 ARG A N 1
ATOM 2218 C CA . ARG A 1 279 ? 6.097 -2.335 -17.533 1.00 91.50 279 ARG A CA 1
ATOM 2219 C C . ARG A 1 279 ? 6.099 -3.342 -16.387 1.00 91.50 279 ARG A C 1
ATOM 2221 O O . ARG A 1 279 ? 5.061 -3.932 -16.099 1.00 91.50 279 ARG A O 1
ATOM 2228 N N . HIS A 1 280 ? 7.244 -3.532 -15.732 1.00 93.19 280 HIS A N 1
ATOM 2229 C CA . HIS A 1 280 ? 7.353 -4.504 -14.646 1.00 93.19 280 HIS A CA 1
ATOM 2230 C C . HIS A 1 280 ? 6.561 -4.078 -13.410 1.00 93.19 280 HIS A C 1
ATOM 2232 O O . HIS A 1 280 ? 5.903 -4.928 -12.824 1.00 93.19 280 HIS A O 1
ATOM 2238 N N . PHE A 1 281 ? 6.499 -2.781 -13.092 1.00 94.06 281 PHE A N 1
ATOM 2239 C CA . PHE A 1 281 ? 5.625 -2.258 -12.039 1.00 94.06 281 PHE A CA 1
ATOM 2240 C C . PHE A 1 281 ? 4.165 -2.687 -12.250 1.00 94.06 281 PHE A C 1
ATOM 2242 O O . PHE A 1 281 ? 3.551 -3.266 -11.359 1.00 94.06 281 PHE A O 1
ATOM 2249 N N . ASN A 1 282 ? 3.621 -2.482 -13.454 1.00 94.25 282 ASN A N 1
ATOM 2250 C CA . ASN A 1 282 ? 2.242 -2.870 -13.770 1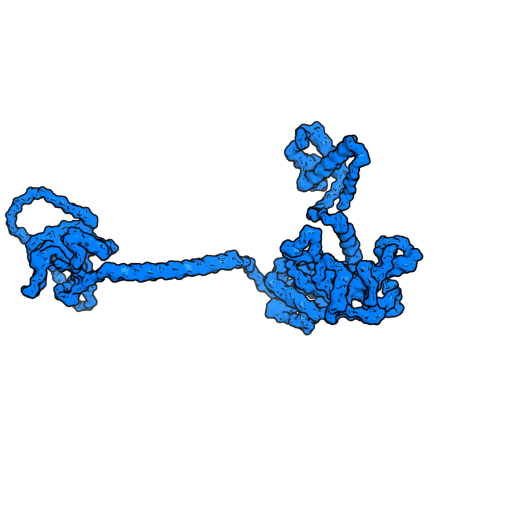.00 94.25 282 ASN A CA 1
ATOM 2251 C C . ASN A 1 282 ? 2.039 -4.394 -13.831 1.00 94.25 282 ASN A C 1
ATOM 2253 O O . ASN A 1 282 ? 0.946 -4.885 -13.546 1.00 94.25 282 ASN A O 1
ATOM 2257 N N . ASN A 1 283 ? 3.061 -5.161 -14.219 1.00 95.62 283 ASN A N 1
ATOM 2258 C CA . ASN A 1 283 ? 2.995 -6.624 -14.207 1.00 95.62 283 ASN A CA 1
ATOM 2259 C C . ASN A 1 283 ? 2.936 -7.166 -12.776 1.00 95.62 283 ASN A C 1
ATOM 2261 O O . ASN A 1 283 ? 2.070 -7.986 -12.481 1.00 95.62 283 ASN A O 1
ATOM 2265 N N . VAL A 1 284 ? 3.806 -6.668 -11.893 1.00 97.38 284 VAL A N 1
ATOM 2266 C CA . VAL A 1 284 ? 3.827 -7.051 -10.476 1.00 97.38 284 VAL A CA 1
ATOM 2267 C C . VAL A 1 284 ? 2.545 -6.599 -9.784 1.00 97.38 284 VAL A C 1
ATOM 2269 O O . VAL A 1 284 ? 1.934 -7.401 -9.090 1.00 97.38 284 VAL A O 1
ATOM 2272 N N . LEU A 1 285 ? 2.066 -5.376 -10.044 1.00 97.38 285 LEU A N 1
ATOM 2273 C CA . LEU A 1 285 ? 0.798 -4.889 -9.495 1.00 97.38 285 LEU A CA 1
ATOM 2274 C C . LEU A 1 285 ? -0.359 -5.846 -9.812 1.00 97.38 285 LEU A C 1
ATOM 2276 O O . LEU A 1 285 ? -1.093 -6.259 -8.918 1.00 97.38 285 LEU A O 1
ATOM 2280 N N . ARG A 1 286 ? -0.495 -6.249 -11.081 1.00 97.06 286 ARG A N 1
ATOM 2281 C CA . ARG A 1 286 ? -1.523 -7.213 -11.500 1.00 97.06 286 ARG A CA 1
ATOM 2282 C C . ARG A 1 286 ? -1.333 -8.586 -10.860 1.00 97.06 286 ARG A C 1
ATOM 2284 O O . ARG A 1 286 ? -2.328 -9.218 -10.521 1.00 97.06 286 ARG A O 1
ATOM 2291 N N . ALA A 1 287 ? -0.093 -9.047 -10.699 1.00 97.50 287 ALA A N 1
ATOM 2292 C CA . ALA A 1 287 ? 0.204 -10.316 -10.042 1.00 97.50 287 ALA A CA 1
ATOM 2293 C C . ALA A 1 287 ? -0.203 -10.289 -8.560 1.00 97.50 287 ALA A C 1
ATOM 2295 O O . ALA A 1 287 ? -0.916 -11.183 -8.120 1.00 97.50 287 ALA 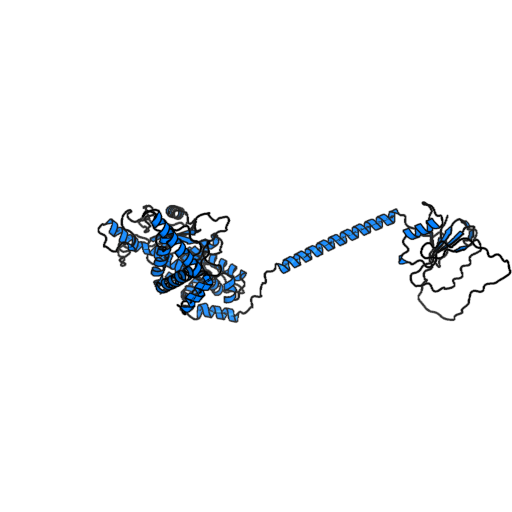A O 1
ATOM 2296 N N . VAL A 1 288 ? 0.157 -9.232 -7.823 1.00 97.88 288 VAL A N 1
ATOM 2297 C CA . VAL A 1 288 ? -0.197 -9.055 -6.403 1.00 97.88 288 VAL A CA 1
ATOM 2298 C C . VAL A 1 288 ? -1.710 -8.953 -6.211 1.00 97.88 288 VAL A C 1
ATOM 2300 O O . VAL A 1 288 ? -2.250 -9.564 -5.294 1.00 97.88 288 VAL A O 1
ATOM 2303 N N . LEU A 1 289 ? -2.424 -8.248 -7.094 1.00 96.81 289 LEU A N 1
ATOM 2304 C CA . LEU A 1 289 ? -3.884 -8.137 -7.006 1.00 96.81 289 LEU A CA 1
ATOM 2305 C C . LEU A 1 289 ? -4.607 -9.487 -7.142 1.00 96.81 289 LEU A C 1
ATOM 2307 O O . LEU A 1 289 ? -5.684 -9.654 -6.577 1.00 96.81 289 LEU A O 1
ATOM 2311 N N . LYS A 1 290 ? -4.025 -10.472 -7.838 1.00 96.50 290 LYS A N 1
ATOM 2312 C CA . LYS A 1 290 ? -4.583 -11.836 -7.903 1.00 96.50 290 LYS A CA 1
ATOM 2313 C C . LYS A 1 290 ? -4.445 -12.602 -6.586 1.00 96.50 290 LYS A C 1
ATOM 2315 O O . LYS A 1 290 ? -5.203 -13.540 -6.361 1.00 96.50 290 LYS A O 1
ATOM 2320 N N . LEU A 1 291 ? -3.526 -12.194 -5.711 1.00 96.12 291 LEU A N 1
ATOM 2321 C CA . LEU A 1 291 ? -3.257 -12.854 -4.430 1.00 96.12 291 LEU A CA 1
ATOM 2322 C C . LEU A 1 291 ? -4.282 -12.510 -3.341 1.00 96.12 291 LEU A C 1
ATOM 2324 O O . LEU A 1 291 ? -4.158 -13.002 -2.223 1.00 96.12 291 LEU A O 1
ATOM 2328 N N . TRP A 1 292 ? -5.293 -11.684 -3.635 1.00 93.75 292 TRP A N 1
ATOM 2329 C CA . TRP A 1 292 ? -6.234 -11.163 -2.637 1.00 93.75 292 TRP A CA 1
ATOM 2330 C C . TRP A 1 292 ? -6.891 -12.247 -1.771 1.00 93.75 292 TRP A C 1
ATOM 2332 O O . TRP A 1 292 ? -7.072 -12.031 -0.579 1.00 93.75 292 TRP A O 1
ATOM 2342 N N . ARG A 1 293 ? -7.202 -13.422 -2.341 1.00 91.69 293 ARG A N 1
ATOM 2343 C CA . ARG A 1 293 ? -7.818 -14.545 -1.607 1.00 91.69 293 ARG A CA 1
ATOM 2344 C C . ARG A 1 293 ? -6.889 -15.187 -0.583 1.00 91.69 293 ARG A C 1
ATOM 2346 O O . ARG A 1 293 ? -7.373 -15.741 0.390 1.00 91.69 293 ARG A O 1
ATOM 2353 N N . VAL A 1 294 ? -5.584 -15.148 -0.837 1.00 94.44 294 VAL A N 1
ATOM 2354 C CA . VAL A 1 294 ? -4.561 -15.750 0.030 1.00 94.44 294 VAL A CA 1
ATOM 2355 C C . VAL A 1 294 ? -4.080 -14.742 1.067 1.00 94.44 294 VAL A C 1
ATOM 2357 O O . VAL A 1 294 ? -3.795 -15.103 2.202 1.00 94.44 294 VAL A O 1
ATOM 2360 N N . LEU A 1 295 ? -3.984 -13.468 0.675 1.00 95.81 295 LEU A N 1
ATOM 2361 C CA . LEU A 1 295 ? -3.425 -12.421 1.522 1.00 95.81 295 LEU A CA 1
ATOM 2362 C C . LEU A 1 295 ? -4.459 -11.754 2.433 1.00 95.81 295 LEU A C 1
ATOM 2364 O O . LEU A 1 295 ? -4.075 -11.235 3.476 1.00 95.81 295 LEU A O 1
ATOM 2368 N N . LEU A 1 296 ? -5.753 -11.744 2.093 1.00 95.00 296 LEU A N 1
ATOM 2369 C CA . LEU A 1 296 ? -6.782 -11.301 3.038 1.00 95.00 296 LEU A CA 1
ATOM 2370 C C . LEU A 1 296 ? -7.053 -12.381 4.082 1.00 95.00 296 LEU A C 1
ATOM 2372 O O . LEU A 1 296 ? -7.199 -13.557 3.757 1.00 95.00 296 LEU A O 1
ATOM 2376 N N . LYS A 1 297 ? -7.145 -11.965 5.345 1.00 94.38 297 LYS A N 1
ATOM 2377 C CA . LYS A 1 297 ? -7.458 -12.877 6.441 1.00 94.38 297 LYS A CA 1
ATOM 2378 C C . LYS A 1 297 ? -8.941 -13.235 6.402 1.00 94.38 297 LYS A C 1
ATOM 2380 O O . LYS A 1 297 ? -9.792 -12.360 6.245 1.00 94.38 297 LYS A O 1
ATOM 2385 N N . HIS A 1 298 ? -9.267 -14.505 6.608 1.00 91.31 298 HIS A N 1
ATOM 2386 C CA . HIS A 1 298 ? -10.655 -14.897 6.829 1.00 91.31 298 HIS A CA 1
ATOM 2387 C C . HIS A 1 298 ? -11.152 -14.358 8.181 1.00 91.31 298 HIS A C 1
ATOM 2389 O O . HIS A 1 298 ? -10.451 -14.506 9.184 1.00 91.31 298 HIS A O 1
ATOM 2395 N N . PRO A 1 299 ? -12.337 -13.724 8.236 1.00 89.62 299 PRO A N 1
ATOM 2396 C CA . PRO A 1 299 ? -12.864 -13.181 9.479 1.00 89.62 299 PRO A CA 1
ATOM 2397 C C . PRO A 1 299 ? -13.195 -14.321 10.448 1.00 89.62 299 PRO A C 1
ATOM 2399 O O . PRO A 1 299 ? -13.924 -15.249 10.099 1.00 89.62 299 PRO A O 1
ATOM 2402 N N . GLN A 1 300 ? -12.652 -14.244 11.662 1.00 89.38 300 GLN A N 1
ATOM 2403 C CA . GLN A 1 300 ? -12.886 -15.211 12.732 1.00 89.38 300 GLN A CA 1
ATOM 2404 C C . GLN A 1 300 ? -13.482 -14.483 13.942 1.00 89.38 300 GLN A C 1
ATOM 2406 O O . GLN A 1 300 ? -12.967 -13.423 14.306 1.00 89.38 300 GLN A O 1
ATOM 2411 N N . PRO A 1 301 ? -14.565 -15.005 14.542 1.00 90.31 301 PRO A N 1
ATOM 2412 C CA . PRO A 1 301 ? -15.166 -14.397 15.719 1.00 90.31 301 PRO A CA 1
ATOM 2413 C C . PRO A 1 301 ? -14.270 -14.563 16.943 1.00 90.31 301 PRO A C 1
ATOM 2415 O O . PRO A 1 301 ? -13.714 -15.635 17.179 1.00 90.31 301 PRO A O 1
ATOM 2418 N N . ILE A 1 302 ? -14.184 -13.502 17.741 1.00 87.94 302 ILE A N 1
ATOM 2419 C CA . ILE A 1 302 ? -13.545 -13.528 19.054 1.00 87.94 302 ILE A CA 1
ATOM 2420 C C . ILE A 1 302 ? -14.308 -14.487 19.968 1.00 87.94 302 ILE A C 1
ATOM 2422 O O . ILE A 1 302 ? -15.540 -14.419 20.084 1.00 87.94 302 ILE A O 1
ATOM 2426 N N . MET A 1 303 ? -13.552 -15.383 20.602 1.00 82.56 303 MET A N 1
ATOM 2427 C CA . MET A 1 303 ? -14.071 -16.394 21.515 1.00 82.56 303 MET A CA 1
ATOM 2428 C C . MET A 1 303 ? -14.420 -15.788 22.878 1.00 82.56 303 MET A C 1
ATOM 2430 O O . MET A 1 303 ? -13.952 -14.720 23.256 1.00 82.56 303 MET A O 1
ATOM 2434 N N . GLU A 1 304 ? -15.247 -16.493 23.643 1.00 72.62 304 GLU A N 1
ATOM 2435 C CA . GLU A 1 304 ? -15.719 -16.035 24.957 1.00 72.62 304 GLU A CA 1
ATOM 2436 C C . GLU A 1 304 ? -14.606 -15.977 26.021 1.00 72.62 304 GLU A C 1
ATOM 2438 O O . GLU A 1 304 ? -14.693 -15.188 26.955 1.00 72.62 304 GLU A O 1
ATOM 2443 N N . ASN A 1 305 ? -13.526 -16.741 25.828 1.00 74.25 305 ASN A N 1
ATOM 2444 C CA . ASN A 1 305 ? -12.371 -16.812 26.730 1.00 74.25 305 ASN A CA 1
ATOM 2445 C C . ASN A 1 305 ? -11.161 -16.012 26.213 1.00 74.25 305 ASN A C 1
ATOM 2447 O O . ASN A 1 305 ? -10.020 -16.420 26.427 1.00 74.25 305 ASN A O 1
ATOM 2451 N N . GLU A 1 306 ? -11.387 -14.918 25.482 1.00 78.56 306 GLU A N 1
ATOM 2452 C CA . GLU A 1 306 ? -10.294 -14.102 24.947 1.00 78.56 306 GLU A CA 1
ATOM 2453 C C . GLU A 1 306 ? -9.459 -13.497 26.096 1.00 78.56 306 GLU A C 1
ATOM 2455 O O . GLU A 1 306 ? -10.006 -12.753 26.917 1.00 78.56 306 GLU A O 1
ATOM 2460 N N . PRO A 1 307 ? -8.146 -13.792 26.189 1.00 74.69 307 PRO A N 1
ATOM 2461 C CA . PRO A 1 307 ? -7.323 -13.341 27.311 1.00 74.69 307 PRO A CA 1
ATOM 2462 C C . PRO A 1 307 ? -6.978 -11.849 27.227 1.00 74.69 307 PRO A C 1
ATOM 2464 O O . PRO A 1 307 ? -6.617 -11.238 28.233 1.00 74.69 307 PRO A O 1
ATOM 2467 N N . GLU A 1 308 ? -7.070 -11.242 26.039 1.00 82.06 308 GLU A N 1
ATOM 2468 C CA . GLU A 1 308 ? -6.744 -9.833 25.851 1.00 82.06 308 GLU A CA 1
ATOM 2469 C C . GLU A 1 308 ? -7.858 -8.927 26.408 1.00 82.06 308 GLU A C 1
ATOM 2471 O O . GLU A 1 308 ? -8.990 -8.912 25.916 1.00 82.06 308 GLU A O 1
ATOM 2476 N N . GLU A 1 309 ? -7.508 -8.099 27.400 1.00 83.12 309 GLU A N 1
ATOM 2477 C CA . GLU A 1 309 ? -8.412 -7.163 28.096 1.00 83.12 309 GLU A CA 1
ATOM 2478 C C . GLU A 1 309 ? -9.244 -6.290 27.145 1.00 83.12 309 GLU A C 1
ATOM 2480 O O . GLU A 1 309 ? -10.388 -5.935 27.437 1.00 83.12 309 GLU A O 1
ATOM 2485 N N . ARG A 1 310 ? -8.666 -5.950 25.988 1.00 85.62 310 ARG A N 1
ATOM 2486 C CA . ARG A 1 310 ? -9.291 -5.121 24.955 1.00 85.62 310 ARG A CA 1
ATOM 2487 C C . ARG A 1 310 ? -10.502 -5.800 24.309 1.00 85.62 310 ARG A C 1
ATOM 2489 O O . ARG A 1 310 ? -11.483 -5.122 24.012 1.00 85.62 310 ARG A O 1
ATOM 2496 N N . TRP A 1 311 ? -10.438 -7.112 24.091 1.00 86.94 311 TRP A N 1
ATOM 2497 C CA . TRP A 1 311 ? -11.403 -7.855 23.274 1.00 86.94 311 TRP A CA 1
ATOM 2498 C C . TRP A 1 311 ? -12.320 -8.771 24.077 1.00 86.94 311 TRP A C 1
ATOM 2500 O O . TRP A 1 311 ? -13.407 -9.084 23.595 1.00 86.94 311 TRP A O 1
ATOM 2510 N N . LYS A 1 312 ? -11.959 -9.115 25.321 1.00 88.00 312 LYS A N 1
ATOM 2511 C CA . LYS A 1 312 ? -12.746 -10.009 26.192 1.00 88.00 312 LYS A CA 1
ATOM 2512 C C . LYS A 1 312 ? -14.206 -9.588 26.404 1.00 88.00 312 LYS A C 1
ATOM 2514 O O . LYS A 1 312 ? -15.057 -10.404 26.732 1.00 88.00 312 LYS A O 1
ATOM 2519 N N . TRP A 1 313 ? -14.511 -8.305 26.216 1.00 87.88 313 TRP A N 1
ATOM 2520 C CA . TRP A 1 313 ? -15.857 -7.748 26.374 1.00 87.88 313 TRP A CA 1
ATOM 2521 C C . TRP A 1 313 ? -16.722 -7.840 25.103 1.00 87.88 313 TRP A C 1
ATOM 2523 O O . TRP A 1 313 ? -17.901 -7.497 25.151 1.00 87.88 313 TRP A O 1
ATOM 2533 N N . PHE A 1 314 ? -16.157 -8.269 23.968 1.00 91.25 314 PHE A N 1
ATOM 2534 C CA . PHE A 1 314 ? -16.792 -8.240 22.647 1.00 91.25 314 PHE A CA 1
ATOM 2535 C C . PHE A 1 314 ? -16.882 -9.642 22.021 1.00 91.25 314 PHE A C 1
ATOM 2537 O O . PHE A 1 314 ? -16.273 -9.922 20.987 1.00 91.25 314 PHE A O 1
ATOM 2544 N N . LYS A 1 315 ? -17.676 -10.524 22.637 1.00 90.62 315 LYS A N 1
ATOM 2545 C CA . LYS A 1 315 ? -17.970 -11.871 22.116 1.00 90.62 315 LYS A CA 1
ATOM 2546 C C . LYS A 1 315 ? -18.538 -11.809 20.692 1.00 90.62 315 LYS A C 1
ATOM 2548 O O . LYS A 1 315 ? -19.373 -10.960 20.397 1.00 90.62 315 LYS A O 1
ATOM 2553 N N . ASN A 1 316 ? -18.120 -12.731 19.822 1.00 92.50 316 ASN A N 1
ATOM 2554 C CA . ASN A 1 316 ? -18.523 -12.811 18.408 1.00 92.50 316 ASN A CA 1
ATOM 2555 C C . ASN A 1 316 ? -18.113 -11.605 17.538 1.00 92.50 316 ASN A C 1
ATOM 2557 O O . ASN A 1 316 ? -18.530 -11.507 16.379 1.00 92.50 316 ASN A O 1
ATOM 2561 N N . CYS A 1 317 ? -17.290 -10.695 18.056 1.00 93.75 317 CYS A N 1
ATOM 2562 C CA . CYS A 1 317 ? -16.747 -9.602 17.267 1.00 93.75 317 CYS A CA 1
ATOM 2563 C C . CYS A 1 317 ? -15.705 -10.134 16.270 1.00 93.75 317 CYS A C 1
ATOM 2565 O O . CYS A 1 317 ? -14.875 -10.970 16.614 1.00 93.75 317 CYS A O 1
ATOM 2567 N N . LEU A 1 318 ? -15.746 -9.653 15.030 1.00 94.25 318 LEU A N 1
ATOM 2568 C CA . LEU A 1 318 ? -14.796 -10.008 13.966 1.00 94.25 318 LEU A CA 1
ATOM 2569 C C . LEU A 1 318 ? -13.605 -9.040 13.909 1.00 94.25 318 LEU A C 1
ATOM 2571 O O . LEU A 1 318 ? -12.630 -9.294 13.201 1.00 94.25 318 LEU A O 1
ATOM 2575 N N . GLY A 1 319 ? -13.707 -7.912 14.618 1.00 94.94 319 GLY A N 1
ATOM 2576 C CA . GLY A 1 319 ? -12.722 -6.839 14.656 1.00 94.94 319 GLY A CA 1
ATOM 2577 C C . GLY A 1 319 ? -13.357 -5.462 14.460 1.00 94.94 319 GLY A C 1
ATOM 2578 O O . GLY A 1 319 ? -14.481 -5.207 14.900 1.00 94.94 319 GLY A O 1
ATOM 2579 N N . ALA A 1 320 ? -12.648 -4.556 13.791 1.00 95.81 320 ALA A N 1
ATOM 2580 C CA . ALA A 1 320 ? -13.085 -3.174 13.597 1.00 95.81 320 ALA A CA 1
ATOM 2581 C C . ALA A 1 320 ? -13.155 -2.794 12.113 1.00 95.81 320 ALA A C 1
ATOM 2583 O O . ALA A 1 320 ? -12.397 -3.304 11.287 1.00 95.81 320 ALA A O 1
ATOM 2584 N N . LEU A 1 321 ? -14.070 -1.881 11.784 1.00 95.62 321 LEU A N 1
ATOM 2585 C CA . LEU A 1 321 ? -14.279 -1.376 10.428 1.00 95.62 321 LEU A CA 1
ATOM 2586 C C . LEU A 1 321 ? -14.285 0.147 10.405 1.00 95.62 321 LEU A C 1
ATOM 2588 O O . LEU A 1 321 ? -14.993 0.790 11.183 1.00 95.62 321 LEU A O 1
ATOM 2592 N N . ASP A 1 322 ? -13.526 0.720 9.474 1.00 93.62 322 ASP A N 1
ATOM 2593 C CA . ASP A 1 322 ? -13.527 2.157 9.244 1.00 93.62 322 ASP A CA 1
ATOM 2594 C C . ASP A 1 322 ? -13.171 2.558 7.810 1.00 93.62 322 ASP A C 1
ATOM 2596 O O . ASP A 1 322 ? -12.590 1.785 7.045 1.00 93.62 322 ASP A O 1
ATOM 2600 N N . GLY A 1 323 ? -13.527 3.793 7.463 1.00 91.19 323 GLY A N 1
ATOM 2601 C CA . GLY A 1 323 ? -13.089 4.477 6.259 1.00 91.19 323 GLY A CA 1
ATOM 2602 C C . GLY A 1 323 ? -11.784 5.233 6.500 1.00 91.19 323 GLY A C 1
ATOM 2603 O O . GLY A 1 323 ? -11.545 5.792 7.567 1.00 91.19 323 GLY A O 1
ATOM 2604 N N . THR A 1 324 ? -10.926 5.299 5.489 1.00 90.25 324 THR A N 1
ATOM 2605 C CA . THR A 1 324 ? -9.769 6.191 5.477 1.00 90.25 324 THR A CA 1
ATOM 2606 C C . THR A 1 324 ? -9.685 6.945 4.161 1.00 90.25 324 THR A C 1
ATOM 2608 O O . THR A 1 324 ? -9.962 6.417 3.083 1.00 90.25 324 THR A O 1
ATOM 2611 N N . TYR A 1 325 ? -9.259 8.200 4.244 1.00 87.25 325 TYR A N 1
ATOM 2612 C CA . TYR A 1 325 ? -9.063 9.050 3.079 1.00 87.25 325 TYR A CA 1
ATOM 2613 C C . TYR A 1 325 ? -7.601 8.996 2.637 1.00 87.25 325 TYR A C 1
ATOM 2615 O O . TYR A 1 325 ? -6.682 9.222 3.434 1.00 87.25 325 TYR A O 1
ATOM 2623 N N . ILE A 1 326 ? -7.392 8.714 1.350 1.00 85.44 326 ILE A N 1
ATOM 2624 C CA . ILE A 1 326 ? -6.079 8.719 0.697 1.00 85.44 326 ILE A CA 1
ATOM 2625 C C . ILE A 1 326 ? -6.078 9.811 -0.368 1.00 85.44 326 ILE A C 1
ATOM 2627 O O . ILE A 1 326 ? -6.971 9.861 -1.214 1.00 85.44 326 ILE A O 1
ATOM 2631 N N . LYS A 1 327 ? -5.083 10.702 -0.335 1.00 81.31 327 LYS A N 1
ATOM 2632 C CA . LYS A 1 327 ? -4.984 11.817 -1.287 1.00 81.31 327 LYS A CA 1
ATOM 2633 C C . LYS A 1 327 ? -4.641 11.296 -2.684 1.00 81.31 327 LYS A C 1
ATOM 2635 O O . LYS A 1 327 ? -3.675 10.560 -2.863 1.00 81.31 327 LYS A O 1
ATOM 2640 N N . VAL A 1 328 ? -5.397 11.741 -3.683 1.00 76.50 328 VAL A N 1
ATOM 2641 C CA . VAL A 1 328 ? -5.275 11.328 -5.087 1.00 76.50 328 VAL A CA 1
ATOM 2642 C C . VAL A 1 328 ? -5.008 12.552 -5.955 1.00 76.50 328 VAL A C 1
ATOM 2644 O O . VAL A 1 328 ? -5.495 13.653 -5.694 1.00 76.50 328 VAL A O 1
ATOM 2647 N N . ARG A 1 329 ? -4.234 12.375 -7.028 1.00 71.88 329 ARG A N 1
ATOM 2648 C CA . ARG A 1 329 ? -4.105 13.394 -8.078 1.00 71.88 329 ARG A CA 1
ATOM 2649 C C . ARG A 1 329 ? -5.007 13.029 -9.243 1.00 71.88 329 ARG A C 1
ATOM 2651 O O . ARG A 1 329 ? -4.848 11.968 -9.831 1.00 71.88 329 ARG A O 1
ATOM 2658 N N . VAL A 1 330 ? -5.902 13.943 -9.596 1.00 67.12 330 VAL A N 1
ATOM 2659 C CA . VAL A 1 330 ? -6.701 13.863 -10.825 1.00 67.12 330 VAL A CA 1
ATOM 2660 C C . VAL A 1 330 ? -6.315 14.997 -11.783 1.00 67.12 330 VAL A C 1
ATOM 2662 O O . VAL A 1 330 ? -5.788 16.030 -11.329 1.00 67.12 330 VAL A O 1
ATOM 2665 N N . PRO A 1 331 ? -6.543 14.818 -13.097 1.00 64.00 331 PRO A N 1
ATOM 2666 C CA . PRO A 1 331 ? -6.355 15.864 -14.098 1.00 64.00 331 PRO A CA 1
ATOM 2667 C C . PRO A 1 331 ? -7.089 17.158 -13.734 1.00 64.00 331 PRO A C 1
ATOM 2669 O O . PRO A 1 331 ? -8.096 17.139 -13.035 1.00 64.00 331 PRO A O 1
ATOM 2672 N N . ALA A 1 332 ? -6.580 18.300 -14.207 1.00 62.81 332 ALA A N 1
ATOM 2673 C CA . ALA A 1 332 ? -7.126 19.621 -13.879 1.00 62.81 332 ALA A CA 1
ATOM 2674 C C . ALA A 1 332 ? -8.615 19.787 -14.248 1.00 62.81 332 ALA A C 1
ATOM 2676 O O . ALA A 1 332 ? -9.317 20.534 -13.573 1.00 62.81 332 ALA A O 1
ATOM 2677 N N . THR A 1 333 ? -9.081 19.070 -15.272 1.00 61.78 333 THR A N 1
ATOM 2678 C CA . THR A 1 333 ? -10.473 19.046 -15.748 1.00 61.78 333 THR A CA 1
ATOM 2679 C C . THR A 1 333 ? -11.447 18.469 -14.724 1.00 61.78 333 THR A C 1
ATOM 2681 O O . THR A 1 333 ? -12.571 18.948 -14.621 1.00 61.78 333 THR A O 1
ATOM 2684 N N . ASP A 1 334 ? -10.996 17.508 -13.916 1.00 60.19 334 ASP A N 1
ATOM 2685 C CA . ASP A 1 334 ? -11.842 16.760 -12.979 1.00 60.19 334 ASP A CA 1
ATOM 2686 C C . ASP A 1 334 ? -11.717 17.284 -11.542 1.00 60.19 334 ASP A C 1
ATOM 2688 O O . ASP A 1 334 ? -12.227 16.680 -10.594 1.00 60.19 334 ASP A O 1
ATOM 2692 N N . LYS A 1 335 ? -11.006 18.406 -11.351 1.00 56.97 335 LYS A N 1
ATOM 2693 C CA . LYS A 1 335 ? -10.784 18.985 -10.025 1.00 56.97 335 LYS A CA 1
ATOM 2694 C C . LYS A 1 335 ? -12.026 19.743 -9.548 1.00 56.97 335 LYS A C 1
ATOM 2696 O O . LYS A 1 335 ? -12.370 20.772 -10.134 1.00 56.97 335 LYS A O 1
ATOM 2701 N N . PRO A 1 336 ? -12.662 19.335 -8.435 1.00 55.31 336 PRO A N 1
ATOM 2702 C CA . PRO A 1 336 ? -13.658 20.174 -7.789 1.00 55.31 336 PRO A CA 1
ATOM 2703 C C . PRO A 1 336 ? -13.001 21.467 -7.283 1.00 55.31 336 PRO A C 1
ATOM 2705 O O . PRO A 1 336 ? -11.914 21.453 -6.710 1.00 55.31 336 PRO A O 1
ATOM 2708 N N . ARG A 1 337 ? -13.685 22.602 -7.467 1.00 46.56 337 ARG A N 1
ATOM 2709 C CA . ARG A 1 337 ? -13.151 23.956 -7.217 1.00 46.56 337 ARG A CA 1
ATOM 2710 C C . ARG A 1 337 ? -12.823 24.276 -5.741 1.00 46.56 337 ARG A C 1
ATOM 2712 O O . ARG A 1 337 ? -12.297 25.355 -5.489 1.00 46.56 337 ARG A O 1
ATOM 2719 N N . LYS A 1 338 ? -13.139 23.400 -4.770 1.00 47.12 338 LYS A N 1
ATOM 2720 C CA . LYS A 1 338 ? -13.063 23.726 -3.325 1.00 47.12 338 LYS A CA 1
ATOM 2721 C C . LYS A 1 338 ? -12.490 22.671 -2.362 1.00 47.12 338 LYS A C 1
ATOM 2723 O O . LYS A 1 338 ? -12.230 23.053 -1.228 1.00 47.12 338 LYS A O 1
ATOM 2728 N N . ASN A 1 339 ? -12.232 21.421 -2.765 1.00 54.25 339 ASN A N 1
ATOM 2729 C CA . ASN A 1 339 ? -11.785 20.370 -1.829 1.00 54.25 339 ASN A CA 1
ATOM 2730 C C . ASN A 1 339 ? -10.493 19.676 -2.277 1.00 54.25 339 ASN A C 1
ATOM 2732 O O . ASN A 1 339 ? -10.242 19.519 -3.474 1.00 54.25 339 ASN A O 1
ATOM 2736 N N . GLU A 1 340 ? -9.701 19.216 -1.301 1.00 61.53 340 GLU A N 1
ATOM 2737 C CA . GLU A 1 340 ? -8.635 18.247 -1.554 1.00 61.53 340 GLU A CA 1
ATOM 2738 C C . GLU A 1 340 ? -9.224 16.983 -2.189 1.00 61.53 340 GLU A C 1
ATOM 2740 O O . GLU A 1 340 ? -10.290 16.499 -1.805 1.00 61.53 340 GLU A O 1
ATOM 2745 N N . ILE A 1 341 ? -8.533 16.458 -3.197 1.00 75.38 341 ILE A N 1
ATOM 2746 C CA . ILE A 1 341 ? -9.016 15.326 -3.979 1.00 75.38 341 ILE A CA 1
ATOM 2747 C C . ILE A 1 341 ? -8.487 14.064 -3.322 1.00 75.38 341 ILE A C 1
ATOM 2749 O O . ILE A 1 341 ? -7.280 13.839 -3.256 1.00 75.38 341 ILE A O 1
ATOM 2753 N N . ALA A 1 342 ? -9.404 13.262 -2.804 1.00 82.44 342 ALA A N 1
ATOM 2754 C CA . ALA A 1 342 ? -9.101 12.023 -2.113 1.00 82.44 342 ALA A CA 1
ATOM 2755 C C . ALA A 1 342 ? -10.000 10.896 -2.623 1.00 82.44 342 ALA A C 1
ATOM 2757 O O . ALA A 1 342 ? -11.077 11.141 -3.175 1.00 82.44 342 ALA A O 1
ATOM 2758 N N . THR A 1 343 ? -9.546 9.666 -2.422 1.00 85.75 343 THR A N 1
ATOM 2759 C CA . THR A 1 343 ? -10.355 8.454 -2.534 1.00 85.75 343 THR A CA 1
ATOM 2760 C C . THR A 1 343 ? -10.667 7.950 -1.128 1.00 85.75 343 THR A C 1
ATOM 2762 O O . THR A 1 343 ? -9.801 8.003 -0.249 1.00 85.75 343 THR A O 1
ATOM 2765 N N . ASN A 1 344 ? -11.909 7.532 -0.905 1.00 89.75 344 ASN A N 1
ATOM 2766 C CA . ASN A 1 344 ? -12.334 6.870 0.320 1.00 89.75 344 ASN A CA 1
ATOM 2767 C C . ASN A 1 344 ? -12.041 5.368 0.181 1.00 89.75 344 ASN A C 1
ATOM 2769 O O . ASN A 1 344 ? -12.350 4.748 -0.846 1.00 89.75 344 ASN A O 1
ATOM 2773 N N . VAL A 1 345 ? -11.409 4.812 1.208 1.00 92.06 345 VAL A N 1
ATOM 2774 C CA . VAL A 1 345 ? -11.070 3.400 1.328 1.00 92.06 345 VAL A CA 1
ATOM 2775 C C . VAL A 1 345 ? -11.716 2.862 2.589 1.00 92.06 345 VAL A C 1
ATOM 2777 O O . VAL A 1 345 ? -11.330 3.236 3.689 1.00 92.06 345 VAL A O 1
ATOM 2780 N N . LEU A 1 346 ? -12.665 1.952 2.426 1.00 94.81 346 LEU A N 1
ATOM 2781 C CA . LEU A 1 346 ? -13.262 1.214 3.527 1.00 94.81 346 LEU A CA 1
ATOM 2782 C C . LEU A 1 346 ? -12.413 -0.021 3.817 1.00 94.81 346 LEU A C 1
ATOM 2784 O O . LEU A 1 346 ? -12.112 -0.793 2.907 1.00 94.81 346 LEU A O 1
ATOM 2788 N N . GLY A 1 347 ? -12.046 -0.229 5.073 1.00 95.50 347 GLY A N 1
ATOM 2789 C CA . GLY A 1 347 ? -11.298 -1.401 5.509 1.00 95.50 347 GLY A CA 1
ATOM 2790 C C . GLY A 1 347 ? -11.909 -2.008 6.760 1.00 95.50 347 GLY A C 1
ATOM 2791 O O . GLY A 1 347 ? -12.359 -1.293 7.652 1.00 95.50 347 GLY A O 1
ATOM 2792 N N . ALA A 1 348 ? -11.896 -3.333 6.821 1.00 96.31 348 ALA A N 1
ATOM 2793 C CA . ALA A 1 348 ? -12.167 -4.094 8.028 1.00 96.31 348 ALA A CA 1
ATOM 2794 C C . ALA A 1 348 ? -10.904 -4.865 8.409 1.00 96.31 348 ALA A C 1
ATOM 2796 O O . ALA A 1 348 ? -10.266 -5.481 7.546 1.00 96.31 348 ALA A O 1
ATOM 2797 N N . CYS A 1 349 ? -10.537 -4.846 9.685 1.00 96.19 349 CYS A N 1
ATOM 2798 C CA . CYS A 1 349 ? -9.393 -5.586 10.196 1.00 96.19 349 CYS A CA 1
ATOM 2799 C C . CYS A 1 349 ? -9.766 -6.427 11.413 1.00 96.19 349 CYS A C 1
ATOM 2801 O O . CYS A 1 349 ? -10.682 -6.096 12.165 1.00 96.19 349 CYS A O 1
ATOM 2803 N N . ALA A 1 350 ? -9.049 -7.534 11.560 1.00 94.75 350 ALA A N 1
ATOM 2804 C CA . ALA A 1 350 ? -9.100 -8.401 12.723 1.00 94.75 350 ALA A CA 1
ATOM 2805 C C . ALA A 1 350 ? -8.251 -7.818 13.880 1.00 94.75 350 ALA A C 1
ATOM 2807 O O . ALA A 1 350 ? -7.449 -6.902 13.652 1.00 94.75 350 ALA A O 1
ATOM 2808 N N . PRO A 1 351 ? -8.391 -8.348 15.112 1.00 91.88 351 PRO A N 1
ATOM 2809 C CA . PRO A 1 351 ? -7.631 -7.910 16.291 1.00 91.88 351 PRO A CA 1
ATOM 2810 C C . PRO A 1 351 ? -6.108 -7.818 16.112 1.00 91.88 351 PRO A C 1
ATOM 2812 O O . PRO A 1 351 ? -5.467 -6.944 16.688 1.00 91.88 351 PRO A O 1
ATOM 2815 N N . ASP A 1 352 ? -5.530 -8.661 15.256 1.00 91.44 352 ASP A N 1
ATOM 2816 C CA . ASP A 1 352 ? -4.096 -8.734 14.952 1.00 91.44 352 ASP A CA 1
ATOM 2817 C C . ASP A 1 352 ? -3.613 -7.715 13.898 1.00 91.44 352 ASP A C 1
ATOM 2819 O O . ASP A 1 352 ? -2.490 -7.817 13.386 1.00 91.44 352 ASP A O 1
ATOM 2823 N N . MET A 1 353 ? -4.447 -6.716 13.580 1.00 93.81 353 MET A N 1
ATOM 2824 C CA . MET A 1 353 ? -4.197 -5.669 12.578 1.00 93.81 353 MET A CA 1
ATOM 2825 C C . MET A 1 353 ? -4.043 -6.205 11.144 1.00 93.81 353 MET A C 1
ATOM 2827 O O . MET A 1 353 ? -3.414 -5.563 10.298 1.00 93.81 353 MET A O 1
ATOM 2831 N N . GLN A 1 354 ? -4.610 -7.378 10.849 1.00 96.19 354 GLN A N 1
ATOM 2832 C CA . GLN A 1 354 ? -4.692 -7.921 9.492 1.00 96.19 354 GLN A CA 1
ATOM 2833 C C . GLN A 1 354 ? -6.032 -7.554 8.852 1.00 96.19 354 GLN A C 1
ATOM 2835 O O . GLN A 1 354 ? -7.093 -7.707 9.459 1.00 96.19 354 GLN A O 1
ATOM 2840 N N . PHE A 1 355 ? -6.005 -7.090 7.605 1.00 97.56 355 PHE A N 1
ATOM 2841 C CA . PHE A 1 355 ? -7.215 -6.792 6.848 1.00 97.56 355 PHE A CA 1
ATOM 2842 C C . PHE A 1 355 ? -7.996 -8.070 6.535 1.00 97.56 355 PHE A C 1
ATOM 2844 O O . PHE A 1 355 ? -7.448 -9.031 5.992 1.00 97.56 355 PHE A O 1
ATOM 2851 N N . THR A 1 356 ? -9.292 -8.046 6.825 1.00 95.81 356 THR A N 1
ATOM 2852 C CA . THR A 1 356 ? -10.251 -9.088 6.428 1.00 95.81 356 THR A CA 1
ATOM 2853 C C . THR A 1 356 ? -11.024 -8.679 5.177 1.00 95.81 356 THR A C 1
ATOM 2855 O O . THR A 1 356 ? -11.383 -9.519 4.357 1.00 95.81 356 THR A O 1
ATOM 2858 N N . TYR A 1 357 ? -11.219 -7.373 4.979 1.00 95.75 357 TYR A N 1
ATOM 2859 C CA . TYR A 1 357 ? -11.871 -6.815 3.801 1.00 95.75 357 TYR A CA 1
ATOM 2860 C C . TYR A 1 357 ? -11.341 -5.412 3.499 1.00 95.75 357 TYR A C 1
ATOM 2862 O O . TYR A 1 357 ? -11.075 -4.634 4.415 1.00 95.75 357 TYR A O 1
ATOM 2870 N N . VAL A 1 358 ? -11.210 -5.073 2.213 1.00 95.62 358 VAL A N 1
ATOM 2871 C CA . VAL A 1 358 ? -10.819 -3.732 1.757 1.00 95.62 358 VAL A CA 1
ATOM 2872 C C . VAL A 1 358 ? -11.597 -3.374 0.497 1.00 95.62 358 VAL A C 1
ATOM 2874 O O . VAL A 1 358 ? -11.606 -4.130 -0.473 1.00 95.62 358 VAL A O 1
ATOM 2877 N N . LEU A 1 359 ? -12.197 -2.187 0.488 1.00 94.69 359 LEU A N 1
ATOM 2878 C CA . LEU A 1 359 ? -12.862 -1.593 -0.661 1.00 94.69 359 LEU A CA 1
ATOM 2879 C C . LEU A 1 359 ? -12.298 -0.194 -0.910 1.00 94.69 359 LEU A C 1
ATOM 2881 O O . LEU A 1 359 ? -12.473 0.711 -0.101 1.00 94.69 359 LEU A O 1
ATOM 2885 N N . ALA A 1 360 ? -11.654 -0.010 -2.058 1.00 92.38 360 ALA A N 1
ATOM 2886 C CA . ALA A 1 360 ? -11.094 1.267 -2.491 1.00 92.38 360 ALA A CA 1
ATOM 2887 C C . ALA A 1 360 ? -11.782 1.770 -3.771 1.00 92.38 360 ALA A C 1
ATOM 2889 O O . ALA A 1 360 ? -12.371 0.989 -4.518 1.00 92.38 360 ALA A O 1
ATOM 2890 N N . GLY A 1 361 ? -11.667 3.076 -4.040 1.00 86.62 361 GLY A N 1
ATOM 2891 C CA . GLY A 1 361 ? -12.117 3.691 -5.298 1.00 86.62 361 GLY A CA 1
ATOM 2892 C C . GLY A 1 361 ? -13.367 4.557 -5.202 1.00 86.62 361 GLY A C 1
ATOM 2893 O O . GLY A 1 361 ? -13.839 5.067 -6.216 1.00 86.62 361 GLY A O 1
ATOM 2894 N N . TRP A 1 362 ? -13.887 4.774 -3.997 1.00 87.88 362 TRP A N 1
ATOM 2895 C CA . TRP A 1 362 ? -14.980 5.712 -3.782 1.00 87.88 362 TRP A CA 1
ATOM 2896 C C . TRP A 1 362 ? -14.469 7.153 -3.759 1.00 87.88 362 TRP A C 1
ATOM 2898 O O . TRP A 1 362 ? -13.372 7.433 -3.285 1.00 87.88 362 TRP A O 1
ATOM 2908 N N . LYS A 1 363 ? -15.266 8.109 -4.253 1.00 85.19 363 LYS A N 1
ATOM 2909 C CA . LYS A 1 363 ? -14.916 9.537 -4.148 1.00 85.19 363 LYS A CA 1
ATOM 2910 C C . LYS A 1 363 ? -14.723 9.901 -2.673 1.00 85.19 363 LYS A C 1
ATOM 2912 O O . LYS A 1 363 ? -15.551 9.529 -1.852 1.00 85.19 363 LYS A O 1
ATOM 2917 N N . GLY A 1 364 ? -13.704 10.690 -2.343 1.00 80.31 364 GLY A N 1
ATOM 2918 C CA . GLY A 1 364 ? -13.437 11.132 -0.968 1.00 80.31 364 GLY A CA 1
ATOM 2919 C C . GLY A 1 364 ? -14.541 11.994 -0.342 1.00 80.31 364 GLY A C 1
ATOM 2920 O O . GLY A 1 364 ? -14.504 12.254 0.846 1.00 80.31 364 GLY A O 1
ATOM 2921 N N . SER A 1 365 ? -15.531 12.444 -1.116 1.00 79.75 365 SER A N 1
ATOM 2922 C CA . SER A 1 365 ? -16.737 13.100 -0.596 1.00 79.75 365 SER A CA 1
ATOM 2923 C C . SER A 1 365 ? -17.899 12.137 -0.327 1.00 79.75 365 SER A C 1
ATOM 2925 O O . SER A 1 365 ? -18.945 12.564 0.158 1.00 79.75 365 SER A O 1
ATOM 2927 N N . ALA A 1 366 ? -17.773 10.860 -0.696 1.00 83.38 366 ALA A N 1
ATOM 2928 C CA . ALA A 1 366 ? -18.803 9.870 -0.436 1.00 83.38 366 ALA A CA 1
ATOM 2929 C C . ALA A 1 366 ? -18.871 9.588 1.066 1.00 83.38 366 ALA A C 1
ATOM 2931 O O . ALA A 1 366 ? -17.861 9.246 1.676 1.00 83.38 366 ALA A O 1
ATOM 2932 N N . ALA A 1 367 ? -20.071 9.711 1.634 1.00 84.31 367 ALA A N 1
ATOM 2933 C CA . ALA A 1 367 ? -20.318 9.384 3.031 1.00 84.31 367 ALA A CA 1
ATOM 2934 C C . ALA A 1 367 ? -20.008 7.907 3.306 1.00 84.31 367 ALA A C 1
ATOM 2936 O O . ALA A 1 367 ? -20.401 7.036 2.524 1.00 84.31 367 ALA A O 1
ATOM 2937 N N . ASP A 1 368 ? -19.391 7.622 4.448 1.00 85.06 368 ASP A N 1
ATOM 2938 C CA . ASP A 1 368 ? -18.944 6.275 4.812 1.00 85.06 368 ASP A CA 1
ATOM 2939 C C . ASP A 1 368 ? -20.091 5.250 4.836 1.00 85.06 368 ASP A C 1
ATOM 2941 O O . ASP A 1 368 ? -19.955 4.129 4.349 1.00 85.06 368 ASP A O 1
ATOM 2945 N N . ALA A 1 369 ? -21.289 5.666 5.262 1.00 85.88 369 ALA A N 1
ATOM 2946 C CA . ALA A 1 369 ? -22.493 4.834 5.214 1.00 85.88 369 ALA A CA 1
ATOM 2947 C C . ALA A 1 369 ? -22.896 4.410 3.784 1.00 85.88 369 ALA A C 1
ATOM 2949 O O . ALA A 1 369 ? -23.494 3.349 3.593 1.00 85.88 369 ALA A O 1
ATOM 2950 N N . ARG A 1 370 ? -22.593 5.229 2.766 1.00 89.81 370 ARG A N 1
ATOM 2951 C CA . ARG A 1 370 ? -22.835 4.884 1.355 1.00 89.81 370 ARG A CA 1
ATOM 2952 C C . ARG A 1 370 ? -21.819 3.857 0.869 1.00 89.81 370 ARG A C 1
ATOM 2954 O O . ARG A 1 370 ? -22.211 2.910 0.196 1.00 89.81 370 ARG A O 1
ATOM 2961 N N . VAL A 1 371 ? -20.550 4.043 1.228 1.00 90.56 371 VAL A N 1
ATOM 2962 C CA . VAL A 1 371 ? -19.467 3.115 0.876 1.00 90.56 371 VAL A CA 1
ATOM 2963 C C . VAL A 1 371 ? -19.712 1.743 1.509 1.00 90.56 371 VAL A C 1
ATOM 2965 O O . VAL A 1 371 ? -19.587 0.726 0.833 1.00 90.56 371 VAL A O 1
ATOM 2968 N N . LEU A 1 372 ? -20.152 1.708 2.771 1.00 91.38 372 LEU A N 1
ATOM 2969 C CA . LEU A 1 372 ? -20.499 0.465 3.462 1.00 91.38 372 LEU A CA 1
ATOM 2970 C C . LEU A 1 372 ? -21.688 -0.256 2.813 1.00 91.38 372 LEU A C 1
ATOM 2972 O O . LEU A 1 372 ? -21.645 -1.468 2.634 1.00 91.38 372 LEU A O 1
ATOM 2976 N N . ARG A 1 373 ? -22.728 0.474 2.395 1.00 90.25 373 ARG A N 1
ATOM 2977 C CA . ARG A 1 373 ? -23.870 -0.131 1.692 1.00 90.25 373 ARG A CA 1
ATOM 2978 C C . ARG A 1 373 ? -23.453 -0.792 0.378 1.00 90.25 373 ARG A C 1
ATOM 2980 O O . ARG A 1 373 ? -23.900 -1.898 0.100 1.00 90.25 373 ARG A O 1
ATOM 2987 N N . ASP A 1 374 ? -22.596 -0.135 -0.402 1.00 91.50 374 ASP A N 1
ATOM 2988 C CA . ASP A 1 374 ? -22.040 -0.729 -1.623 1.00 91.50 374 ASP A CA 1
ATOM 2989 C C . ASP A 1 374 ? -21.200 -1.971 -1.310 1.00 91.50 374 ASP A C 1
ATOM 2991 O O . ASP A 1 374 ? -21.325 -2.989 -1.986 1.00 91.50 374 ASP A O 1
ATOM 2995 N N . ALA A 1 375 ? -20.387 -1.918 -0.249 1.00 92.56 375 ALA A N 1
ATOM 2996 C CA . ALA A 1 375 ? -19.582 -3.056 0.179 1.00 92.56 375 ALA A CA 1
ATOM 2997 C C . ALA A 1 375 ? -20.430 -4.302 0.469 1.00 92.56 375 ALA A C 1
ATOM 2999 O O . ALA A 1 375 ? -20.012 -5.395 0.103 1.00 92.56 375 ALA A O 1
ATOM 3000 N N . LEU A 1 376 ? -21.610 -4.144 1.074 1.00 92.06 376 LEU A N 1
ATOM 3001 C CA . LEU A 1 376 ? -22.524 -5.248 1.389 1.00 92.06 376 LEU A CA 1
ATOM 3002 C C . LEU A 1 376 ? -23.292 -5.790 0.176 1.00 92.06 376 LEU A C 1
ATOM 3004 O O . LEU A 1 376 ? -23.664 -6.956 0.156 1.00 92.06 376 LEU A O 1
ATOM 3008 N N . GLN A 1 377 ? -23.571 -4.951 -0.825 1.00 91.12 377 GLN A N 1
ATOM 3009 C CA . GLN A 1 377 ? -24.378 -5.337 -1.992 1.00 91.12 377 GLN A CA 1
ATOM 3010 C C . GLN A 1 377 ? -23.565 -6.037 -3.090 1.00 91.12 377 GLN A C 1
ATOM 3012 O O . GLN A 1 377 ? -24.130 -6.585 -4.036 1.00 91.12 377 GLN A O 1
ATOM 3017 N N . ARG A 1 378 ? -22.233 -6.005 -2.997 1.00 90.75 378 ARG A N 1
ATOM 3018 C CA . ARG A 1 378 ? -21.338 -6.596 -3.995 1.00 90.75 378 ARG A CA 1
ATOM 3019 C C . ARG A 1 378 ? -21.368 -8.134 -3.945 1.00 90.75 378 ARG A C 1
ATOM 3021 O O . ARG A 1 378 ? -21.345 -8.696 -2.856 1.00 90.75 378 ARG A O 1
ATOM 3028 N N . PRO A 1 379 ? -21.276 -8.834 -5.096 1.00 83.06 379 PRO A N 1
ATOM 3029 C CA . PRO A 1 379 ? -21.239 -10.304 -5.135 1.00 83.06 379 PRO A CA 1
ATOM 3030 C C . PRO A 1 379 ? -20.068 -10.926 -4.356 1.00 83.06 379 PRO A C 1
ATOM 3032 O O . PRO A 1 379 ? -20.222 -11.955 -3.714 1.00 83.06 379 PRO A O 1
ATOM 3035 N N . ASN A 1 380 ? -18.900 -10.273 -4.386 1.00 82.25 380 ASN A N 1
ATOM 3036 C CA . ASN A 1 380 ? -17.725 -10.607 -3.567 1.00 82.25 380 ASN A CA 1
ATOM 3037 C C . ASN A 1 380 ? -17.525 -9.547 -2.467 1.00 82.25 380 ASN A C 1
ATOM 3039 O O . ASN A 1 380 ? -16.410 -9.077 -2.237 1.00 82.25 380 ASN A O 1
ATOM 3043 N N . GLY A 1 381 ? -18.638 -9.066 -1.912 1.00 86.69 381 GLY A N 1
ATOM 3044 C CA . GLY A 1 381 ? -18.696 -7.989 -0.938 1.00 86.69 381 GLY A CA 1
ATOM 3045 C C . GLY A 1 381 ? -18.328 -8.416 0.478 1.00 86.69 381 GLY A C 1
ATOM 3046 O O . GLY A 1 381 ? -17.895 -9.541 0.734 1.00 86.69 381 GLY A O 1
ATOM 3047 N N . LEU A 1 382 ? -18.501 -7.484 1.410 1.00 90.62 382 LEU A N 1
ATOM 3048 C CA . LEU A 1 382 ? -18.321 -7.741 2.830 1.00 90.62 382 LEU A CA 1
ATOM 3049 C C . LEU A 1 382 ? -19.456 -8.645 3.327 1.00 90.62 382 LEU A C 1
ATOM 3051 O O . LEU A 1 382 ? -20.604 -8.217 3.392 1.00 90.62 382 LEU A O 1
ATOM 3055 N N . ASN A 1 383 ? -19.119 -9.872 3.718 1.00 88.31 383 ASN A N 1
ATOM 3056 C CA . ASN A 1 383 ? -20.068 -10.826 4.281 1.00 88.31 383 ASN A CA 1
ATOM 3057 C C . ASN A 1 383 ? -19.837 -10.959 5.785 1.00 88.31 383 ASN A C 1
ATOM 3059 O O . ASN A 1 383 ? -18.759 -11.368 6.214 1.00 88.31 383 ASN A O 1
ATOM 3063 N N . VAL A 1 384 ? -20.860 -10.637 6.576 1.00 91.75 384 VAL A N 1
ATOM 3064 C CA . VAL A 1 384 ? -20.831 -10.782 8.035 1.00 91.75 384 VAL A CA 1
ATOM 3065 C C . VAL A 1 384 ? -21.652 -12.018 8.422 1.00 91.75 384 VAL A C 1
ATOM 3067 O O . VAL A 1 384 ? -22.852 -12.048 8.139 1.00 91.75 384 VAL A O 1
ATOM 3070 N N . PRO A 1 385 ? -21.042 -13.057 9.029 1.00 90.56 385 PRO A N 1
ATOM 3071 C CA . PRO A 1 385 ? -21.775 -14.216 9.526 1.00 90.56 385 PRO A CA 1
ATOM 3072 C C . PRO A 1 385 ? -22.863 -13.826 10.532 1.00 90.56 385 PRO A C 1
ATOM 3074 O O . PRO A 1 385 ? -22.707 -12.879 11.305 1.00 90.56 385 PRO A O 1
ATOM 3077 N N . ARG A 1 386 ? -23.972 -14.575 10.546 1.00 89.44 386 ARG A N 1
ATOM 3078 C CA . ARG A 1 386 ? -25.075 -14.336 11.489 1.00 89.44 386 ARG A CA 1
ATOM 3079 C C . ARG A 1 386 ? -24.580 -14.450 12.931 1.00 89.44 386 ARG A C 1
ATOM 3081 O O . ARG A 1 386 ? -23.896 -15.407 13.273 1.00 89.44 386 ARG A O 1
ATOM 3088 N N . GLY A 1 387 ? -24.960 -13.484 13.767 1.00 89.81 387 GLY A N 1
ATOM 3089 C CA . GLY A 1 387 ? -24.549 -13.423 15.173 1.00 89.81 387 GLY A CA 1
ATOM 3090 C C . GLY A 1 387 ? -23.142 -12.861 15.408 1.00 89.81 387 GLY A C 1
ATOM 3091 O O . GLY A 1 387 ? -22.753 -12.706 16.564 1.00 89.81 387 GLY A O 1
ATOM 3092 N N . CYS A 1 388 ? -22.404 -12.524 14.346 1.00 93.94 388 CYS A N 1
ATOM 3093 C CA . CYS A 1 388 ? -21.118 -11.836 14.416 1.00 93.94 388 CYS A CA 1
ATOM 3094 C C . CYS A 1 388 ? -21.259 -10.361 14.030 1.00 93.94 388 CYS A C 1
ATOM 3096 O O . CYS A 1 388 ? -22.222 -9.981 13.366 1.00 93.94 388 CYS A O 1
ATOM 3098 N N . TYR A 1 389 ? -20.298 -9.525 14.430 1.00 94.62 389 TYR A N 1
ATOM 3099 C CA . TYR A 1 389 ? -20.326 -8.095 14.112 1.00 94.62 389 TYR A CA 1
ATOM 3100 C C . TYR A 1 389 ? -18.937 -7.440 14.059 1.00 94.62 389 TYR A C 1
ATOM 3102 O O . TYR A 1 389 ? -17.969 -7.962 14.606 1.00 94.62 389 TYR A O 1
ATOM 3110 N N . TYR A 1 390 ? -18.849 -6.269 13.424 1.00 95.44 390 TYR A N 1
ATOM 3111 C CA . TYR A 1 390 ? -17.688 -5.373 13.462 1.00 95.44 390 TYR A CA 1
ATOM 3112 C C . TYR A 1 390 ? -17.964 -4.134 14.321 1.00 95.44 390 TYR A C 1
ATOM 3114 O O . TYR A 1 390 ? -19.072 -3.595 14.313 1.00 95.44 390 TYR A O 1
ATOM 3122 N N . LEU A 1 391 ? -16.940 -3.628 15.010 1.00 94.88 391 LEU A N 1
ATOM 3123 C CA . LEU A 1 391 ? -17.000 -2.334 15.696 1.00 94.88 391 LEU A CA 1
ATOM 3124 C C . LEU A 1 391 ? -16.870 -1.184 14.686 1.00 94.88 391 LEU A C 1
ATOM 3126 O O . LEU A 1 391 ? -15.876 -1.101 13.958 1.00 94.88 391 LEU A O 1
ATOM 3130 N N . VAL A 1 392 ? -17.850 -0.276 14.659 1.00 93.62 392 VAL A N 1
ATOM 3131 C CA . VAL A 1 392 ? -17.947 0.841 13.696 1.00 93.62 392 VAL A CA 1
ATOM 3132 C C . VAL A 1 392 ? -17.980 2.214 14.378 1.00 93.62 392 VAL A C 1
ATOM 3134 O O . VAL A 1 392 ? -18.243 2.298 15.573 1.00 93.62 392 VAL A O 1
ATOM 3137 N N . ASP A 1 393 ? -17.695 3.291 13.635 1.00 89.94 393 ASP A N 1
ATOM 3138 C CA . ASP A 1 393 ? -17.736 4.663 14.166 1.00 89.94 393 ASP A CA 1
ATOM 3139 C C . ASP A 1 393 ? -19.172 5.075 14.513 1.00 89.94 393 ASP A C 1
ATOM 3141 O O . ASP A 1 393 ? -20.140 4.548 13.956 1.00 89.94 393 ASP A O 1
ATOM 3145 N N . ALA A 1 394 ? -19.318 6.119 15.328 1.00 85.81 394 ALA A N 1
ATOM 3146 C CA . ALA A 1 394 ? -20.594 6.773 15.606 1.00 85.81 394 ALA A CA 1
ATOM 3147 C C . ALA A 1 394 ? -21.313 7.262 14.329 1.00 85.81 394 ALA A C 1
ATOM 3149 O O . ALA A 1 394 ? -22.547 7.371 14.313 1.00 85.81 394 ALA A O 1
ATOM 3150 N N . GLY A 1 395 ? -20.550 7.547 13.263 1.00 83.69 395 GLY A N 1
ATOM 3151 C CA . GLY A 1 395 ? -21.054 7.941 11.944 1.00 83.69 395 GLY A CA 1
ATOM 3152 C C . GLY A 1 395 ? -21.807 6.836 11.193 1.00 83.69 395 GLY A C 1
ATOM 3153 O O . GLY A 1 395 ? -22.594 7.133 10.289 1.00 83.69 395 GLY A O 1
ATOM 3154 N N . TYR A 1 396 ? -21.633 5.572 11.582 1.00 85.38 396 TYR A N 1
ATOM 3155 C CA . TYR A 1 396 ? -22.371 4.452 11.011 1.00 85.38 396 TYR A CA 1
ATOM 3156 C C . TYR A 1 396 ? -23.697 4.234 11.749 1.00 85.38 396 TYR A C 1
ATOM 3158 O O . TYR A 1 396 ? -23.916 4.688 12.875 1.00 85.38 396 TYR A O 1
ATOM 3166 N N . LYS A 1 397 ? -24.638 3.574 11.072 1.00 83.56 397 LYS A N 1
ATOM 3167 C CA . LYS A 1 397 ? -25.891 3.132 11.691 1.00 83.56 397 LYS A CA 1
ATOM 3168 C C . LYS A 1 397 ? -25.653 1.792 12.384 1.00 83.56 397 LYS A C 1
ATOM 3170 O O . LYS A 1 397 ? -24.892 0.984 11.865 1.00 83.56 397 LYS A O 1
ATOM 3175 N N . ASN A 1 398 ? -26.346 1.556 13.495 1.00 84.94 398 ASN A N 1
ATOM 3176 C CA . ASN A 1 398 ? -26.463 0.220 14.075 1.00 84.94 398 ASN A CA 1
ATOM 3177 C C . ASN A 1 398 ? -27.401 -0.625 13.210 1.00 84.94 398 ASN A C 1
ATOM 3179 O O . ASN A 1 398 ? -28.502 -0.181 12.881 1.00 84.94 398 ASN A O 1
ATOM 3183 N N . TYR A 1 399 ? -26.944 -1.809 12.825 1.00 83.19 399 TYR A N 1
ATOM 3184 C CA . TYR A 1 399 ? -27.722 -2.848 12.152 1.00 83.19 399 TYR A CA 1
ATOM 3185 C C . TYR A 1 399 ? -27.006 -4.188 12.331 1.00 83.19 399 TYR A C 1
ATOM 3187 O O . TYR A 1 399 ? -25.843 -4.212 12.738 1.00 83.19 399 TYR A O 1
ATOM 3195 N N . ASP A 1 400 ? -27.687 -5.292 12.029 1.00 85.44 400 ASP A N 1
ATOM 3196 C CA . ASP A 1 400 ? -27.109 -6.631 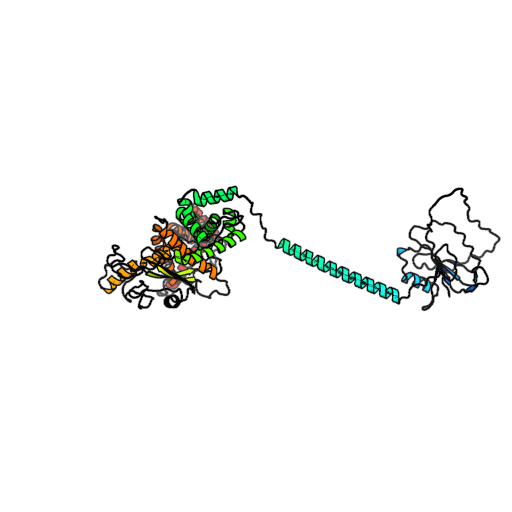12.154 1.00 85.44 400 ASP A CA 1
ATOM 3197 C C . ASP A 1 400 ? -25.747 -6.716 11.452 1.00 85.44 400 ASP A C 1
ATOM 3199 O O . ASP A 1 400 ? -25.611 -6.423 10.262 1.00 85.44 400 ASP A O 1
ATOM 3203 N N . GLY A 1 401 ? -24.726 -7.088 12.226 1.00 91.44 401 GLY A N 1
ATOM 3204 C CA . GLY A 1 401 ? -23.340 -7.163 11.774 1.00 91.44 401 GLY A CA 1
ATOM 3205 C C . GLY A 1 401 ? -22.456 -5.962 12.120 1.00 91.44 401 GLY A C 1
ATOM 3206 O O . GLY A 1 401 ? -21.246 -6.040 11.905 1.00 91.44 401 GLY A O 1
ATOM 3207 N N . PHE A 1 402 ? -22.995 -4.865 12.666 1.00 94.12 402 PHE A N 1
ATOM 3208 C CA . PHE A 1 402 ? -22.220 -3.646 12.936 1.00 94.12 402 PHE A CA 1
ATOM 3209 C C . PHE A 1 402 ? -22.654 -2.955 14.229 1.00 94.12 402 PHE A C 1
ATOM 3211 O O . PHE A 1 402 ? -23.825 -2.623 14.413 1.00 94.12 402 PHE A O 1
ATOM 3218 N N . LEU A 1 403 ? -21.679 -2.696 15.102 1.00 93.81 403 LEU A N 1
ATOM 3219 C CA . LEU A 1 403 ? -21.893 -2.141 16.435 1.00 93.81 403 LEU A CA 1
ATOM 3220 C C . LEU A 1 403 ? -21.197 -0.781 16.592 1.00 93.81 403 LEU A C 1
ATOM 3222 O O . LEU A 1 403 ? -19.968 -0.692 16.679 1.00 93.81 403 LEU A O 1
ATOM 3226 N N . ALA A 1 404 ? -21.999 0.279 16.617 1.00 92.75 404 ALA A N 1
ATOM 3227 C CA . ALA A 1 404 ? -21.601 1.665 16.833 1.00 92.75 404 ALA A CA 1
ATOM 3228 C C . ALA A 1 404 ? -21.665 2.037 18.329 1.00 92.75 404 ALA A C 1
ATOM 3230 O O . ALA A 1 404 ? -22.454 1.451 19.078 1.00 92.75 404 ALA A O 1
ATOM 3231 N N . PRO A 1 405 ? -20.872 3.026 18.775 1.00 93.00 405 PRO A N 1
ATOM 3232 C CA . PRO A 1 405 ? -20.903 3.520 20.150 1.00 93.00 405 PRO A CA 1
ATOM 3233 C C . PRO A 1 405 ? -22.210 4.246 20.503 1.00 93.00 405 PRO A C 1
ATOM 3235 O O . PRO A 1 405 ? -22.960 4.691 19.626 1.00 93.00 405 PRO A O 1
ATOM 3238 N N . TYR A 1 406 ? -22.457 4.429 21.804 1.00 88.38 406 TYR A N 1
ATOM 3239 C CA . TYR A 1 406 ? -23.525 5.302 22.288 1.00 88.38 406 TYR A CA 1
ATOM 3240 C C . TYR A 1 406 ? -23.228 6.754 21.908 1.00 88.38 406 TYR A C 1
ATOM 3242 O O . TYR A 1 406 ? -22.140 7.278 22.150 1.00 88.38 406 TYR A O 1
ATOM 3250 N N . ARG A 1 407 ? -24.215 7.426 21.312 1.00 84.50 407 ARG A N 1
ATOM 3251 C CA . ARG A 1 407 ? -24.099 8.829 20.893 1.00 84.50 407 ARG A CA 1
ATOM 3252 C C . ARG A 1 407 ? -24.338 9.774 22.072 1.00 84.50 407 ARG A C 1
ATOM 3254 O O . ARG A 1 407 ? -25.124 9.467 22.962 1.00 84.50 407 ARG A O 1
ATOM 3261 N N . GLY A 1 408 ? -23.696 10.942 22.041 1.00 78.25 408 GLY A N 1
ATOM 3262 C CA . GLY A 1 408 ? -23.882 11.988 23.055 1.00 78.25 408 GLY A CA 1
ATOM 3263 C C . GLY A 1 408 ? -23.184 11.719 24.393 1.00 78.25 408 GLY A C 1
ATOM 3264 O O . GLY A 1 408 ? -23.514 12.372 25.375 1.00 78.25 408 GLY A O 1
ATOM 3265 N N . GLN A 1 409 ? -22.245 10.772 24.433 1.00 79.31 409 GLN A N 1
ATOM 3266 C CA . GLN A 1 409 ? -21.356 10.511 25.570 1.00 79.31 409 GLN A CA 1
ATOM 3267 C C . GLN A 1 409 ? -19.896 10.683 25.130 1.00 79.31 409 GLN A C 1
ATOM 3269 O O . GLN A 1 409 ? -19.612 10.661 23.928 1.00 79.31 409 GLN A O 1
ATOM 3274 N N . HIS A 1 410 ? -18.977 10.801 26.092 1.00 76.56 410 HIS A N 1
ATOM 3275 C CA . HIS A 1 410 ? -17.536 10.768 25.827 1.00 76.56 410 HIS A CA 1
ATOM 3276 C C . HIS A 1 410 ? -17.150 9.502 25.049 1.00 76.56 410 HIS A C 1
ATOM 3278 O O . HIS A 1 410 ? -17.715 8.423 25.267 1.00 76.56 410 HIS A O 1
ATOM 3284 N N . TYR A 1 411 ? -16.224 9.638 24.097 1.00 76.19 411 TYR A N 1
ATOM 3285 C CA . TYR A 1 411 ? -15.857 8.534 23.201 1.00 76.19 411 TYR A CA 1
ATOM 3286 C C . TYR A 1 411 ? -14.361 8.478 22.900 1.00 76.19 411 TYR A C 1
ATOM 3288 O O . TYR A 1 411 ? -13.755 7.403 22.960 1.00 76.19 411 TYR A O 1
ATOM 3296 N N . HIS A 1 412 ? -13.744 9.620 22.602 1.00 72.06 412 HIS A N 1
ATOM 3297 C CA . HIS A 1 412 ? -12.350 9.649 22.183 1.00 72.06 412 HIS A CA 1
ATOM 3298 C C . HIS A 1 412 ? -11.414 9.243 23.324 1.00 72.06 412 HIS A C 1
ATOM 3300 O O . HIS A 1 412 ? -11.541 9.727 24.442 1.00 72.06 412 HIS A O 1
ATOM 3306 N N . LEU A 1 413 ? -10.419 8.399 23.020 1.00 67.06 413 LEU A N 1
ATOM 3307 C CA . LEU A 1 413 ? -9.455 7.895 24.010 1.00 67.06 413 LEU A CA 1
ATOM 3308 C C . LEU A 1 413 ? -8.776 9.017 24.820 1.00 67.06 413 LEU A C 1
ATOM 3310 O O . LEU A 1 413 ? -8.489 8.847 25.997 1.00 67.06 413 LEU A O 1
ATOM 3314 N N . LYS A 1 414 ? -8.572 10.182 24.193 1.00 66.38 414 LYS A N 1
ATOM 3315 C CA . LYS A 1 414 ? -7.942 11.372 24.788 1.00 66.38 414 LYS A CA 1
ATOM 3316 C C . LYS A 1 414 ? -8.814 12.106 25.811 1.00 66.38 414 LYS A C 1
ATOM 3318 O O . LYS A 1 414 ? -8.298 12.953 26.527 1.00 66.38 414 LYS A O 1
ATOM 3323 N N . GLU A 1 415 ? -10.114 11.825 25.848 1.00 69.25 415 GLU A N 1
ATOM 3324 C CA . GLU A 1 415 ? -11.068 12.473 26.757 1.00 69.25 415 GLU A CA 1
ATOM 3325 C C . GLU A 1 415 ? -11.161 11.756 28.112 1.00 69.25 415 GLU A C 1
ATOM 3327 O O . GLU A 1 415 ? -11.671 12.323 29.076 1.00 69.25 415 GLU A O 1
ATOM 3332 N N . TRP A 1 416 ? -10.626 10.536 28.220 1.00 68.50 416 TRP A N 1
ATOM 3333 C CA . TRP A 1 416 ? -10.654 9.738 29.447 1.00 68.50 416 TRP A CA 1
ATOM 3334 C C . TRP A 1 416 ? -9.481 10.082 30.373 1.00 68.50 416 TRP A C 1
ATOM 3336 O O . TRP A 1 416 ? -8.580 9.274 30.583 1.00 68.50 416 TRP A O 1
ATOM 3346 N N . SER A 1 417 ? -9.476 11.297 30.928 1.00 66.62 417 SER A N 1
ATOM 3347 C CA . SER A 1 417 ? -8.636 11.614 32.100 1.00 66.62 417 SER A CA 1
ATOM 3348 C C . SER A 1 417 ? -9.285 11.158 33.409 1.00 66.62 417 SER A C 1
ATOM 3350 O O . SER A 1 417 ? -8.580 10.795 34.345 1.00 66.62 417 SER A O 1
ATOM 3352 N N . ASN A 1 418 ? -10.620 11.138 33.452 1.00 71.62 418 ASN A N 1
ATOM 3353 C CA . ASN A 1 418 ? -11.408 10.646 34.578 1.00 71.62 418 ASN A CA 1
ATOM 3354 C C . ASN A 1 418 ? -12.059 9.297 34.221 1.00 71.62 418 ASN A C 1
ATOM 3356 O O . ASN A 1 418 ? -12.401 9.083 33.053 1.00 71.62 418 ASN A O 1
ATOM 3360 N N . PRO A 1 419 ? -12.244 8.389 35.198 1.00 76.69 419 PRO A N 1
ATOM 3361 C CA . PRO A 1 419 ? -12.900 7.108 34.962 1.00 76.69 419 PRO A CA 1
ATOM 3362 C C . PRO A 1 419 ? -14.373 7.297 34.553 1.00 76.69 419 PRO A C 1
ATOM 3364 O O . PRO A 1 419 ? -15.014 8.243 35.017 1.00 76.69 419 PRO A O 1
ATOM 3367 N N . PRO A 1 420 ? -14.925 6.404 33.709 1.00 81.44 420 PRO A N 1
ATOM 3368 C CA . PRO A 1 420 ? -16.315 6.484 33.273 1.00 81.44 420 PRO A CA 1
ATOM 3369 C C . PRO A 1 420 ? -17.264 6.282 34.457 1.00 81.44 420 PRO A C 1
ATOM 3371 O O . PRO A 1 420 ? -17.113 5.332 35.228 1.00 81.44 420 PRO A O 1
ATOM 3374 N N . THR A 1 421 ? -18.272 7.143 34.575 1.00 82.50 421 THR A N 1
ATOM 3375 C CA . THR A 1 421 ? -19.253 7.097 35.670 1.00 82.50 421 THR A CA 1
ATOM 3376 C C . THR A 1 421 ? -20.517 6.355 35.252 1.00 82.50 421 THR A C 1
ATOM 3378 O O . THR A 1 421 ? -21.176 5.726 36.080 1.00 82.50 421 THR A O 1
ATOM 3381 N N . LYS A 1 422 ? -20.867 6.413 33.961 1.00 88.75 422 LYS A N 1
ATOM 3382 C CA . LYS A 1 422 ? -22.061 5.764 33.402 1.00 88.75 422 LYS A CA 1
ATOM 3383 C C . LYS A 1 422 ? -21.721 4.469 32.670 1.00 88.75 422 LYS A C 1
ATOM 3385 O O . LYS A 1 422 ? -20.633 4.302 32.118 1.00 88.75 422 LYS A O 1
ATOM 3390 N N . LYS A 1 423 ? -22.694 3.557 32.586 1.00 90.00 423 LYS A N 1
ATOM 3391 C CA . LYS A 1 423 ? -22.544 2.299 31.832 1.00 90.00 423 LYS A CA 1
ATOM 3392 C C . LYS A 1 423 ? -22.304 2.547 30.335 1.00 90.00 423 LYS A C 1
ATOM 3394 O O . LYS A 1 423 ? -21.540 1.819 29.708 1.00 90.00 423 LYS A O 1
ATOM 3399 N N . GLU A 1 424 ? -22.912 3.593 29.776 1.00 89.25 424 GLU A N 1
ATOM 3400 C CA . GLU A 1 424 ? -22.755 3.998 28.376 1.00 89.25 424 GLU A CA 1
ATOM 3401 C C . GLU A 1 424 ? -21.346 4.544 28.102 1.00 89.25 424 GLU A C 1
ATOM 3403 O O . GLU A 1 424 ? -20.747 4.231 27.075 1.00 89.25 424 GLU A O 1
ATOM 3408 N N . GLU A 1 425 ? -20.793 5.307 29.047 1.00 88.12 425 GLU A N 1
ATOM 3409 C CA . GLU A 1 425 ? -19.419 5.816 28.999 1.00 88.12 425 GLU A CA 1
ATOM 3410 C C . GLU A 1 425 ? -18.401 4.674 29.089 1.00 88.12 425 GLU A C 1
ATOM 3412 O O . GLU A 1 425 ? -17.468 4.612 28.289 1.00 88.12 425 GLU A O 1
ATOM 3417 N N . LEU A 1 426 ? -18.621 3.714 29.995 1.00 89.94 426 LEU A N 1
ATOM 3418 C CA . LEU A 1 426 ? -17.772 2.528 30.122 1.00 89.94 426 LEU A CA 1
ATOM 3419 C C . LEU A 1 426 ? -17.760 1.699 28.830 1.00 89.94 426 LEU A C 1
ATOM 3421 O O . LEU A 1 426 ? -16.699 1.245 28.392 1.00 89.94 426 LEU A O 1
ATOM 3425 N N . PHE A 1 427 ? -18.927 1.515 28.206 1.00 91.50 427 PHE A N 1
ATOM 3426 C CA . PHE A 1 427 ? -19.022 0.851 26.908 1.00 91.50 427 PHE A CA 1
ATOM 3427 C C . PHE A 1 427 ? -18.243 1.614 25.835 1.00 91.50 427 PHE A C 1
ATOM 3429 O O . PHE A 1 427 ? -17.433 1.012 25.136 1.00 91.50 427 PHE A O 1
ATOM 3436 N N . ASN A 1 428 ? -18.443 2.928 25.727 1.00 91.81 428 ASN A N 1
ATOM 3437 C CA . ASN A 1 428 ? -17.771 3.770 24.740 1.00 91.81 428 ASN A CA 1
ATOM 3438 C C . ASN A 1 428 ? -16.247 3.774 24.895 1.00 91.81 428 ASN A C 1
ATOM 3440 O O . ASN A 1 428 ? -15.541 3.698 23.892 1.00 91.81 428 ASN A O 1
ATOM 3444 N N . MET A 1 429 ? -15.743 3.809 26.129 1.00 89.19 429 MET A N 1
ATOM 3445 C CA . MET A 1 429 ? -14.315 3.711 26.432 1.00 89.19 429 MET A CA 1
ATOM 3446 C C . MET A 1 429 ? -13.725 2.373 25.955 1.00 89.19 429 MET A C 1
ATOM 3448 O O . MET A 1 429 ? -12.674 2.335 25.314 1.00 89.19 429 MET A O 1
ATOM 3452 N N . ARG A 1 430 ? -14.409 1.255 26.231 1.00 90.81 430 ARG A N 1
ATOM 3453 C CA . ARG A 1 430 ? -13.973 -0.078 25.774 1.00 90.81 430 ARG A CA 1
ATOM 3454 C C . ARG A 1 430 ? -14.087 -0.219 24.258 1.00 90.81 430 ARG A C 1
ATOM 3456 O O . ARG A 1 430 ? -13.192 -0.770 23.623 1.00 90.81 430 ARG A O 1
ATOM 3463 N N . HIS A 1 431 ? -15.165 0.309 23.680 1.00 92.56 431 HIS A N 1
ATOM 3464 C CA . HIS A 1 431 ? -15.418 0.306 22.242 1.00 92.56 431 HIS A CA 1
ATOM 3465 C C . HIS A 1 431 ? -14.333 1.079 21.495 1.00 92.56 431 HIS A C 1
ATOM 3467 O O . HIS A 1 431 ? -13.755 0.531 20.560 1.00 92.56 431 HIS A O 1
ATOM 3473 N N . SER A 1 432 ? -13.990 2.294 21.932 1.00 90.38 432 SER A N 1
ATOM 3474 C CA . SER A 1 432 ? -12.941 3.092 21.291 1.00 90.38 432 SER A CA 1
ATOM 3475 C C . SER A 1 432 ? -11.557 2.452 21.433 1.00 90.38 432 SER A C 1
ATOM 3477 O O . SER A 1 432 ? -10.799 2.433 20.464 1.00 90.38 432 SER A O 1
ATOM 3479 N N . SER A 1 433 ? -11.255 1.834 22.582 1.00 90.06 433 SER A N 1
ATOM 3480 C CA . SER A 1 433 ? -10.021 1.059 22.788 1.00 90.06 433 SER A CA 1
ATOM 3481 C C . SER A 1 433 ? -9.894 -0.121 21.816 1.00 90.06 433 SER A C 1
ATOM 3483 O O . SER A 1 433 ? -8.856 -0.285 21.170 1.00 90.06 433 SER A O 1
ATOM 3485 N N . ALA A 1 434 ? -10.957 -0.915 21.650 1.00 91.94 434 ALA A N 1
ATOM 3486 C CA . ALA A 1 434 ? -10.978 -2.034 20.709 1.00 91.94 434 ALA A CA 1
ATOM 3487 C C . ALA A 1 434 ? -10.943 -1.563 19.249 1.00 91.94 434 ALA A C 1
ATOM 3489 O O . ALA A 1 434 ? -10.155 -2.061 18.445 1.00 91.94 434 ALA A O 1
ATOM 3490 N N . ARG A 1 435 ? -11.738 -0.542 18.915 1.00 93.12 435 ARG A N 1
ATOM 3491 C CA . ARG A 1 435 ? -11.810 0.044 17.576 1.00 93.12 435 ARG A CA 1
ATOM 3492 C C . ARG A 1 435 ? -10.484 0.646 17.121 1.00 93.12 435 ARG A C 1
ATOM 3494 O O . ARG A 1 435 ? -10.181 0.546 15.938 1.00 93.12 435 ARG A O 1
ATOM 3501 N N . ASN A 1 436 ? -9.668 1.195 18.023 1.00 91.75 436 ASN A N 1
ATOM 3502 C CA . ASN A 1 436 ? -8.368 1.800 17.700 1.00 91.75 436 ASN A CA 1
ATOM 3503 C C . ASN A 1 436 ? -7.452 0.889 16.848 1.00 91.75 436 ASN A C 1
ATOM 3505 O O . ASN A 1 436 ? -6.572 1.373 16.139 1.00 91.75 436 ASN A O 1
ATOM 3509 N N . VAL A 1 437 ? -7.675 -0.432 16.845 1.00 93.50 437 VAL A N 1
ATOM 3510 C CA . VAL A 1 437 ? -6.974 -1.372 15.958 1.00 93.50 437 VAL A CA 1
ATOM 3511 C C . VAL A 1 437 ? -7.053 -0.983 14.471 1.00 93.50 437 VAL A C 1
ATOM 3513 O O . VAL A 1 437 ? -6.036 -1.069 13.780 1.00 93.50 437 VAL A O 1
ATOM 3516 N N . ILE A 1 438 ? -8.202 -0.515 13.955 1.00 94.25 438 ILE A N 1
ATOM 3517 C CA . ILE A 1 438 ? -8.337 -0.164 12.527 1.00 94.25 438 ILE A CA 1
ATOM 3518 C C . ILE A 1 438 ? -7.626 1.151 12.210 1.00 94.25 438 ILE A C 1
ATOM 3520 O O . ILE A 1 438 ? -6.954 1.253 11.182 1.00 94.25 438 ILE A O 1
ATOM 3524 N N . GLU A 1 439 ? -7.672 2.115 13.130 1.00 92.75 439 GLU A N 1
ATOM 3525 C CA . GLU A 1 439 ? -6.936 3.377 13.014 1.00 92.75 439 GLU A CA 1
ATOM 3526 C C . GLU A 1 439 ? -5.425 3.128 13.003 1.00 92.75 439 GLU A C 1
ATOM 3528 O O . GLU A 1 439 ? -4.727 3.594 12.099 1.00 92.75 439 GLU A O 1
ATOM 3533 N N . ARG A 1 440 ? -4.926 2.294 13.927 1.00 93.94 440 ARG A N 1
ATOM 3534 C CA . ARG A 1 440 ? -3.534 1.815 13.935 1.00 93.94 440 ARG A CA 1
ATOM 3535 C C . ARG A 1 440 ? -3.178 1.075 12.653 1.00 93.94 440 ARG A C 1
ATOM 3537 O O . ARG A 1 440 ? -2.090 1.277 12.118 1.00 93.94 440 ARG A O 1
ATOM 3544 N N . THR A 1 441 ? -4.081 0.253 12.119 1.00 95.75 441 THR A N 1
ATOM 3545 C CA . THR A 1 441 ? -3.826 -0.518 10.891 1.00 95.75 441 THR A CA 1
ATOM 3546 C C . THR A 1 441 ? -3.637 0.420 9.699 1.00 95.75 441 THR A C 1
ATOM 3548 O O . THR A 1 441 ? -2.653 0.307 8.964 1.00 95.75 441 THR A O 1
ATOM 3551 N N . PHE A 1 442 ? -4.521 1.408 9.536 1.00 94.94 442 PHE A N 1
ATOM 3552 C CA . PHE A 1 442 ? -4.371 2.433 8.503 1.00 94.94 442 PHE A CA 1
ATOM 3553 C C . PHE A 1 442 ? -3.167 3.350 8.740 1.00 94.94 442 PHE A C 1
ATOM 3555 O O . PHE A 1 442 ? -2.495 3.726 7.777 1.00 94.94 442 PHE A O 1
ATOM 3562 N N . GLY A 1 443 ? -2.870 3.691 9.995 1.00 93.25 443 GLY A N 1
ATOM 3563 C CA . GLY A 1 443 ? -1.681 4.449 10.378 1.00 93.25 443 GLY A CA 1
ATOM 3564 C C . GLY A 1 443 ? -0.402 3.751 9.927 1.00 93.25 443 GLY A C 1
ATOM 3565 O O . GLY A 1 443 ? 0.423 4.359 9.247 1.00 93.25 443 GLY A O 1
ATOM 3566 N N . LEU A 1 444 ? -0.283 2.452 10.209 1.00 94.00 444 LEU A N 1
ATOM 3567 C CA . LEU A 1 444 ? 0.872 1.639 9.832 1.00 94.00 444 LEU A CA 1
ATOM 3568 C C . LEU A 1 444 ? 0.987 1.492 8.309 1.00 94.00 444 LEU A C 1
ATOM 3570 O O . LEU A 1 444 ? 2.078 1.626 7.752 1.00 94.00 444 LEU A O 1
ATOM 3574 N N . LEU A 1 445 ? -0.142 1.300 7.621 1.00 94.69 445 LEU A N 1
ATOM 3575 C CA . LEU A 1 445 ? -0.204 1.251 6.160 1.00 94.69 445 LEU A CA 1
ATOM 3576 C C . LEU A 1 445 ? 0.328 2.551 5.529 1.00 94.69 445 LEU A C 1
ATOM 3578 O O . LEU A 1 445 ? 1.169 2.511 4.627 1.00 94.69 445 LEU A O 1
ATOM 3582 N N . LYS A 1 446 ? -0.135 3.709 6.020 1.00 91.88 446 LYS A N 1
ATOM 3583 C CA . LYS A 1 446 ? 0.312 5.033 5.562 1.00 91.88 446 LYS A CA 1
ATOM 3584 C C . LYS A 1 446 ? 1.782 5.270 5.905 1.00 91.88 446 LYS A C 1
ATOM 3586 O O . LYS A 1 446 ? 2.533 5.746 5.058 1.00 91.88 446 LYS A O 1
ATOM 3591 N N . LEU A 1 447 ? 2.212 4.926 7.116 1.00 91.06 447 LEU A N 1
ATOM 3592 C CA . LEU A 1 447 ? 3.596 5.092 7.554 1.00 91.06 447 LEU A CA 1
ATOM 3593 C C . LEU A 1 447 ? 4.569 4.296 6.668 1.00 91.06 447 LEU A C 1
ATOM 3595 O O . LEU A 1 447 ? 5.578 4.848 6.221 1.00 91.06 447 LEU A O 1
ATOM 3599 N N . ARG A 1 448 ? 4.235 3.034 6.365 1.00 92.81 448 ARG A N 1
ATOM 3600 C CA . ARG A 1 448 ? 5.075 2.116 5.581 1.00 92.81 448 ARG A CA 1
ATOM 3601 C C . ARG A 1 448 ? 5.213 2.538 4.118 1.00 92.81 448 ARG A C 1
ATOM 3603 O O . ARG A 1 448 ? 6.318 2.534 3.567 1.00 92.81 448 ARG A O 1
ATOM 3610 N N . TRP A 1 449 ? 4.097 2.895 3.481 1.00 93.56 449 TRP A N 1
ATOM 3611 C CA . TRP A 1 449 ? 4.039 3.125 2.037 1.00 93.56 449 TRP A CA 1
ATOM 3612 C C . TRP A 1 449 ? 4.005 4.618 1.704 1.00 93.56 449 TRP A C 1
ATOM 3614 O O . TRP A 1 449 ? 2.964 5.279 1.752 1.00 93.56 449 TRP A O 1
ATOM 3624 N N . GLY A 1 450 ? 5.155 5.161 1.293 1.00 88.88 450 GLY A N 1
ATOM 3625 C CA . GLY A 1 450 ? 5.279 6.557 0.865 1.00 88.88 450 GLY A CA 1
ATOM 3626 C C . GLY A 1 450 ? 4.317 6.943 -0.264 1.00 88.88 450 GLY A C 1
ATOM 3627 O O . GLY A 1 450 ? 3.855 8.085 -0.304 1.00 88.88 450 GLY A O 1
ATOM 3628 N N . ILE A 1 451 ? 3.966 5.994 -1.141 1.00 88.69 451 ILE A N 1
ATOM 3629 C CA . ILE A 1 451 ? 3.033 6.213 -2.257 1.00 88.69 451 ILE A CA 1
ATOM 3630 C C . ILE A 1 451 ? 1.592 6.507 -1.818 1.00 88.69 451 ILE A C 1
ATOM 3632 O O . ILE A 1 451 ? 0.857 7.152 -2.561 1.00 88.69 451 ILE A O 1
ATOM 3636 N N . ILE A 1 452 ? 1.192 6.067 -0.620 1.00 88.50 452 ILE A N 1
ATOM 3637 C CA . ILE A 1 452 ? -0.141 6.337 -0.063 1.00 88.50 452 ILE A CA 1
ATOM 3638 C C . ILE A 1 452 ? -0.186 7.726 0.585 1.00 88.50 452 ILE A C 1
ATOM 3640 O O . ILE A 1 452 ? -1.182 8.437 0.465 1.00 88.50 452 ILE A O 1
ATOM 3644 N N . ARG A 1 453 ? 0.894 8.138 1.263 1.00 83.69 453 ARG A N 1
ATOM 3645 C CA . ARG A 1 453 ? 0.970 9.457 1.924 1.00 83.69 453 ARG A CA 1
ATOM 3646 C C . ARG A 1 453 ? 1.031 10.597 0.919 1.00 83.69 453 ARG A C 1
ATOM 3648 O O . ARG A 1 453 ? 0.378 11.626 1.080 1.00 83.69 453 ARG A O 1
ATOM 3655 N N . ASN A 1 454 ? 1.833 10.409 -0.121 1.00 76.62 454 ASN A N 1
ATOM 3656 C CA . ASN A 1 454 ? 2.109 11.433 -1.109 1.00 76.62 454 ASN A CA 1
ATOM 3657 C C . ASN A 1 454 ? 1.304 11.150 -2.373 1.00 76.62 454 ASN A C 1
ATOM 3659 O O . ASN A 1 454 ? 1.543 10.144 -3.031 1.00 76.62 454 ASN A O 1
ATOM 3663 N N . GLY A 1 455 ? 0.409 12.069 -2.753 1.00 67.94 455 GLY A N 1
ATOM 3664 C CA . GLY A 1 455 ? -0.425 11.906 -3.947 1.00 67.94 455 GLY A CA 1
ATOM 3665 C C . GLY A 1 455 ? 0.401 11.474 -5.163 1.00 67.94 455 GLY A C 1
ATOM 3666 O O . GLY A 1 455 ? 1.317 12.188 -5.591 1.00 67.94 455 GLY A O 1
ATOM 3667 N N . SER A 1 456 ? 0.096 10.288 -5.687 1.00 71.56 456 SER A N 1
ATOM 3668 C CA . SER A 1 456 ? 0.845 9.687 -6.787 1.00 71.56 456 SER A CA 1
ATOM 3669 C C . SER A 1 456 ? 0.465 10.295 -8.142 1.00 71.56 456 SER A C 1
ATOM 3671 O O . SER A 1 456 ? -0.529 11.008 -8.264 1.00 71.56 456 SER A O 1
ATOM 3673 N N . TYR A 1 457 ? 1.285 10.060 -9.167 1.00 77.19 457 TYR A N 1
ATOM 3674 C CA . TYR A 1 457 ? 1.051 10.512 -10.547 1.00 77.19 457 TYR A CA 1
ATOM 3675 C C . TYR A 1 457 ? 0.308 9.479 -11.405 1.00 77.19 457 TYR A C 1
ATOM 3677 O O . TYR A 1 457 ? -0.010 9.767 -12.556 1.00 77.19 457 TYR A O 1
ATOM 3685 N N . TYR A 1 458 ? 0.056 8.283 -10.869 1.00 83.62 458 TYR A N 1
ATOM 3686 C CA . TYR A 1 458 ? -0.691 7.240 -11.565 1.00 83.62 458 TYR A CA 1
ATOM 3687 C C . TYR A 1 458 ? -2.148 7.649 -11.814 1.00 83.62 458 TYR A C 1
ATOM 3689 O O . TYR A 1 458 ? -2.703 8.462 -11.076 1.00 83.62 458 TYR A O 1
ATOM 3697 N N . LEU A 1 459 ? -2.778 7.066 -12.836 1.00 83.62 459 LEU A N 1
ATOM 3698 C CA . LEU A 1 459 ? -4.218 7.216 -13.066 1.00 83.62 459 LEU A CA 1
ATOM 3699 C C . LEU A 1 459 ? -5.014 6.608 -11.904 1.00 83.62 459 LEU A C 1
ATOM 3701 O O . LEU A 1 459 ? -4.511 5.726 -11.206 1.00 83.62 459 LEU A O 1
ATOM 3705 N N . ILE A 1 460 ? -6.254 7.065 -11.707 1.00 83.62 460 ILE A N 1
ATOM 3706 C CA . ILE A 1 460 ? -7.069 6.686 -10.544 1.00 83.62 460 ILE A CA 1
ATOM 3707 C C . ILE A 1 460 ? -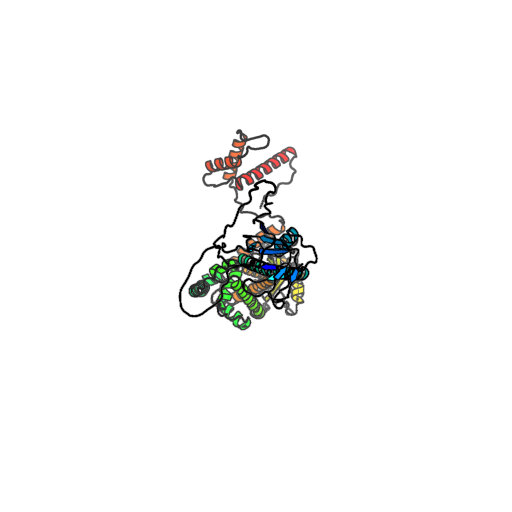7.250 5.167 -10.418 1.00 83.62 460 ILE A C 1
ATOM 3709 O O . ILE A 1 460 ? -7.063 4.635 -9.328 1.00 83.62 460 ILE A O 1
ATOM 3713 N N . ASP A 1 461 ? -7.476 4.458 -11.525 1.00 86.69 461 ASP A N 1
ATOM 3714 C CA . ASP A 1 461 ? -7.644 2.999 -11.525 1.00 86.69 461 ASP A CA 1
ATOM 3715 C C . ASP A 1 461 ? -6.375 2.276 -11.058 1.00 86.69 461 ASP A C 1
ATOM 3717 O O . ASP A 1 461 ? -6.418 1.354 -10.243 1.00 86.69 461 ASP A O 1
ATOM 3721 N N . THR A 1 462 ? -5.211 2.743 -11.514 1.00 90.50 462 THR A N 1
ATOM 3722 C CA . THR A 1 462 ? -3.919 2.220 -11.065 1.00 90.50 462 THR A CA 1
ATOM 3723 C C . THR A 1 462 ? -3.669 2.559 -9.596 1.00 90.50 462 THR A C 1
ATOM 3725 O O . THR A 1 462 ? -3.162 1.713 -8.866 1.00 90.50 462 THR A O 1
ATOM 3728 N N . GLN A 1 463 ? -4.049 3.755 -9.129 1.00 89.88 463 GLN A N 1
ATOM 3729 C CA . GLN A 1 463 ? -3.931 4.125 -7.713 1.00 89.88 463 GLN A CA 1
ATOM 3730 C C . GLN A 1 463 ? -4.804 3.247 -6.814 1.00 89.88 463 GLN A C 1
ATOM 3732 O O . GLN A 1 463 ? -4.335 2.810 -5.768 1.00 89.88 463 GLN A O 1
ATOM 3737 N N . ILE A 1 464 ? -6.032 2.935 -7.233 1.00 91.75 464 ILE A N 1
ATOM 3738 C CA . ILE A 1 464 ? -6.912 1.999 -6.521 1.00 91.75 464 ILE A CA 1
ATOM 3739 C C . ILE A 1 464 ? -6.244 0.626 -6.418 1.00 91.75 464 ILE A C 1
ATOM 3741 O O . ILE A 1 464 ? -6.167 0.062 -5.327 1.00 91.75 464 ILE A O 1
ATOM 3745 N N . GLY A 1 465 ? -5.690 0.122 -7.525 1.00 95.12 465 GLY A N 1
ATOM 3746 C CA . GLY A 1 465 ? -4.921 -1.121 -7.522 1.00 95.12 465 GLY A CA 1
ATOM 3747 C C . GLY A 1 465 ? -3.723 -1.075 -6.569 1.00 95.12 465 GLY A C 1
ATOM 3748 O O . GLY A 1 465 ? -3.488 -2.027 -5.831 1.00 95.12 465 GLY A O 1
ATOM 3749 N N . ILE A 1 466 ? -2.983 0.036 -6.540 1.00 95.25 466 ILE A N 1
ATOM 3750 C CA . ILE A 1 466 ? -1.838 0.230 -5.637 1.00 95.25 466 ILE A CA 1
ATOM 3751 C C . ILE A 1 466 ? -2.279 0.183 -4.173 1.00 95.25 466 ILE A C 1
ATOM 3753 O O . ILE A 1 466 ? -1.643 -0.499 -3.377 1.00 95.25 466 ILE A O 1
ATOM 3757 N N . ILE A 1 467 ? -3.370 0.868 -3.822 1.00 94.88 467 ILE A N 1
ATOM 3758 C CA . ILE A 1 467 ? -3.917 0.872 -2.460 1.00 94.88 467 ILE A CA 1
ATOM 3759 C C . ILE A 1 467 ? -4.251 -0.558 -2.023 1.00 94.88 467 ILE A C 1
ATOM 3761 O O . ILE A 1 467 ? -3.815 -0.987 -0.957 1.00 94.88 467 ILE A O 1
ATOM 3765 N N . LEU A 1 468 ? -4.969 -1.312 -2.863 1.00 96.50 468 LEU A N 1
ATOM 3766 C CA . LEU A 1 468 ? -5.318 -2.705 -2.577 1.00 96.50 468 LEU A CA 1
ATOM 3767 C C . LEU A 1 468 ? -4.068 -3.582 -2.426 1.00 96.50 468 LEU A C 1
ATOM 3769 O O . LEU A 1 468 ? -3.957 -4.327 -1.455 1.00 96.50 468 LEU A O 1
ATOM 3773 N N . ALA A 1 469 ? -3.096 -3.444 -3.331 1.00 97.50 469 ALA A N 1
ATOM 3774 C CA . ALA A 1 469 ? -1.833 -4.171 -3.252 1.00 97.50 469 ALA A CA 1
ATOM 3775 C C . ALA A 1 469 ? -1.066 -3.856 -1.956 1.00 97.50 469 ALA A C 1
ATOM 3777 O O . ALA A 1 469 ? -0.568 -4.774 -1.312 1.00 97.50 469 ALA A O 1
ATOM 3778 N N . CYS A 1 470 ? -1.018 -2.593 -1.527 1.00 97.00 470 CYS A N 1
ATOM 3779 C CA . CYS A 1 470 ? -0.414 -2.202 -0.254 1.00 97.00 470 CYS A CA 1
ATOM 3780 C C . CYS A 1 470 ? -1.114 -2.850 0.951 1.00 97.00 470 CYS A C 1
ATOM 3782 O O . CYS A 1 470 ? -0.423 -3.273 1.877 1.00 97.00 470 CYS A O 1
ATOM 3784 N N . CYS A 1 471 ? -2.448 -2.964 0.943 1.00 97.25 471 CYS A N 1
ATOM 3785 C CA . CYS A 1 471 ? -3.188 -3.667 1.996 1.00 97.25 471 CYS A CA 1
ATOM 3786 C C . CYS A 1 471 ? -2.887 -5.174 2.007 1.00 97.25 471 CYS A C 1
ATOM 3788 O O . CYS A 1 471 ? -2.727 -5.763 3.073 1.00 97.25 471 CYS A O 1
ATOM 3790 N N . TYR A 1 472 ? -2.764 -5.805 0.837 1.00 97.69 472 TYR A N 1
ATOM 3791 C CA . TYR A 1 472 ? -2.419 -7.227 0.749 1.00 97.69 472 TYR A CA 1
ATOM 3792 C C . TYR A 1 472 ? -0.982 -7.495 1.209 1.00 97.69 472 TYR A C 1
ATOM 3794 O O . TYR A 1 472 ? -0.732 -8.431 1.964 1.00 97.69 472 TYR A O 1
ATOM 3802 N N . LEU A 1 473 ? -0.040 -6.636 0.812 1.00 97.75 473 LEU A N 1
ATOM 3803 C CA . LEU A 1 473 ? 1.346 -6.703 1.274 1.00 97.75 473 LEU A CA 1
ATOM 3804 C C . LEU A 1 473 ? 1.472 -6.434 2.775 1.00 97.75 473 LEU A C 1
ATOM 3806 O O . LEU A 1 473 ? 2.317 -7.040 3.426 1.00 97.75 473 LEU A O 1
ATOM 3810 N N . HIS A 1 474 ? 0.635 -5.556 3.335 1.00 96.94 474 HIS A N 1
ATOM 3811 C CA . HIS A 1 474 ? 0.567 -5.345 4.781 1.00 96.94 474 HIS A CA 1
ATOM 3812 C C . HIS A 1 474 ? 0.235 -6.650 5.507 1.00 96.94 474 HIS A C 1
ATOM 3814 O O . HIS A 1 474 ? 0.951 -7.019 6.433 1.00 96.94 474 HIS A O 1
ATOM 3820 N N . ASN A 1 475 ? -0.775 -7.393 5.049 1.00 97.38 475 ASN A N 1
ATOM 3821 C CA . ASN A 1 475 ? -1.097 -8.691 5.640 1.00 97.38 475 ASN A CA 1
ATOM 3822 C C . ASN A 1 475 ? 0.035 -9.707 5.477 1.00 97.38 475 ASN A C 1
ATOM 3824 O O . ASN A 1 475 ? 0.368 -10.383 6.445 1.00 97.38 475 ASN A O 1
ATOM 3828 N N . LEU A 1 476 ? 0.665 -9.779 4.298 1.00 96.81 476 LEU A N 1
ATOM 3829 C CA . LEU A 1 476 ? 1.815 -10.663 4.085 1.00 96.81 476 LEU A CA 1
ATOM 3830 C C . LEU A 1 476 ? 2.936 -10.375 5.092 1.00 96.81 476 LEU A C 1
ATOM 3832 O O . LEU A 1 476 ? 3.460 -11.290 5.722 1.00 96.81 476 LEU A O 1
ATOM 3836 N N . ILE A 1 477 ? 3.272 -9.097 5.275 1.00 95.75 477 ILE A N 1
ATOM 3837 C CA . ILE A 1 477 ? 4.275 -8.660 6.246 1.00 95.75 477 ILE A CA 1
ATOM 3838 C C . ILE A 1 477 ? 3.880 -9.094 7.658 1.00 95.75 477 ILE A C 1
ATOM 3840 O O . ILE A 1 477 ? 4.704 -9.677 8.353 1.00 95.75 477 ILE A O 1
ATOM 3844 N N . ARG A 1 478 ? 2.622 -8.885 8.060 1.00 94.19 478 ARG A N 1
ATOM 3845 C CA . ARG A 1 478 ? 2.122 -9.299 9.382 1.00 94.19 478 ARG A CA 1
ATOM 3846 C C . ARG A 1 478 ? 2.141 -10.814 9.591 1.00 94.19 478 ARG A C 1
ATOM 3848 O O . ARG A 1 478 ? 2.263 -11.254 10.725 1.00 94.19 478 ARG A O 1
ATOM 3855 N N . GLN A 1 479 ? 1.999 -11.605 8.531 1.00 93.44 479 GLN A N 1
ATOM 3856 C CA . GLN A 1 479 ? 2.042 -13.067 8.606 1.00 93.44 479 GLN A CA 1
ATOM 3857 C C . GLN A 1 479 ? 3.475 -13.610 8.675 1.00 93.44 479 GLN A C 1
ATOM 3859 O O . GLN A 1 479 ? 3.711 -14.624 9.326 1.00 93.44 479 GLN A O 1
ATOM 3864 N N . GLN A 1 480 ? 4.422 -12.971 7.983 1.00 93.75 480 GLN A N 1
ATOM 3865 C CA . GLN A 1 480 ? 5.777 -13.505 7.807 1.00 93.75 480 GLN A CA 1
ATOM 3866 C C . GLN A 1 480 ? 6.812 -12.885 8.751 1.00 93.75 480 GLN A C 1
ATOM 3868 O O . GLN A 1 480 ? 7.712 -13.585 9.219 1.00 93.75 480 GLN A O 1
ATOM 3873 N N . MET A 1 481 ? 6.706 -11.585 9.035 1.00 92.38 481 MET A N 1
ATOM 3874 C CA . MET A 1 481 ? 7.670 -10.874 9.871 1.00 92.38 481 MET A CA 1
ATOM 3875 C C . MET A 1 481 ? 7.287 -11.004 11.343 1.00 92.38 481 MET A C 1
ATOM 3877 O O . MET A 1 481 ? 6.219 -10.563 11.758 1.00 92.38 481 MET A O 1
ATOM 3881 N N . ARG A 1 482 ? 8.191 -11.565 12.154 1.00 85.44 482 ARG A N 1
ATOM 3882 C CA . ARG A 1 482 ? 7.995 -11.679 13.612 1.00 85.44 482 ARG A CA 1
ATOM 3883 C C . ARG A 1 482 ? 8.010 -10.327 14.320 1.00 85.44 482 ARG A C 1
ATOM 3885 O O . ARG A 1 482 ? 7.322 -10.153 15.316 1.00 85.44 482 ARG A O 1
ATOM 3892 N N . HIS A 1 483 ? 8.830 -9.402 13.827 1.00 86.62 483 HIS A N 1
ATOM 3893 C CA . HIS A 1 483 ? 8.979 -8.065 14.382 1.00 86.62 483 HIS A CA 1
ATOM 3894 C C . HIS A 1 483 ? 8.949 -7.039 13.254 1.00 86.62 483 HIS A C 1
ATOM 3896 O O . HIS A 1 483 ? 9.764 -7.090 12.330 1.00 86.62 483 HIS A O 1
ATOM 3902 N N . ASP A 1 484 ? 8.033 -6.083 13.354 1.00 88.69 484 ASP A N 1
ATOM 3903 C CA . ASP A 1 484 ? 7.875 -5.010 12.386 1.00 88.69 484 ASP A CA 1
ATOM 3904 C C . ASP A 1 484 ? 8.363 -3.676 12.976 1.00 88.69 484 ASP A C 1
ATOM 3906 O O . ASP A 1 484 ? 7.714 -3.115 13.860 1.00 88.69 484 ASP A O 1
ATOM 3910 N N . PRO A 1 485 ? 9.489 -3.116 12.496 1.00 87.38 485 PRO A N 1
ATOM 3911 C CA . PRO A 1 485 ? 10.094 -1.927 13.102 1.00 87.38 485 PRO A CA 1
ATOM 3912 C C . PRO A 1 485 ? 9.257 -0.649 12.947 1.00 87.38 485 PRO A C 1
ATOM 3914 O O . PRO A 1 485 ? 9.554 0.363 13.583 1.00 87.38 485 PRO A O 1
ATOM 3917 N N . PHE A 1 486 ? 8.230 -0.667 12.096 1.00 88.25 486 PHE A N 1
ATOM 3918 C CA . PHE A 1 486 ? 7.316 0.459 11.915 1.00 88.25 486 PHE A CA 1
ATOM 3919 C C . PHE A 1 486 ? 6.177 0.473 12.944 1.00 88.25 486 PHE A C 1
ATOM 3921 O O . PHE A 1 486 ? 5.544 1.512 13.122 1.00 88.25 486 PHE A O 1
ATOM 3928 N N . GLU A 1 487 ? 5.918 -0.641 13.635 1.00 88.12 487 GLU A N 1
ATOM 3929 C CA . GLU A 1 487 ? 4.797 -0.759 14.571 1.00 88.12 487 GLU A CA 1
ATOM 3930 C C . GLU A 1 487 ? 4.956 0.169 15.782 1.00 88.12 487 GLU A C 1
ATOM 3932 O O . GLU A 1 487 ? 4.010 0.861 16.148 1.00 88.12 487 GLU A O 1
ATOM 3937 N N . SER A 1 488 ? 6.165 0.284 16.338 1.00 87.06 488 SER A N 1
ATOM 3938 C CA . SER A 1 488 ? 6.459 1.182 17.469 1.00 87.06 488 SER A CA 1
ATOM 3939 C C . SER A 1 488 ? 6.315 2.671 17.133 1.00 87.06 488 SER A C 1
ATOM 3941 O O . SER A 1 488 ? 6.148 3.502 18.020 1.00 87.06 488 SER A O 1
ATOM 3943 N N . GLN A 1 489 ? 6.362 3.021 15.849 1.00 88.12 489 GLN A N 1
ATOM 3944 C CA . GLN A 1 489 ? 6.279 4.400 15.369 1.00 88.12 489 GLN A CA 1
ATOM 3945 C C . GLN A 1 489 ? 4.839 4.825 15.044 1.00 88.12 489 GLN A C 1
ATOM 3947 O O . GLN A 1 489 ? 4.593 6.005 14.778 1.00 88.12 489 GLN A O 1
ATOM 3952 N N . VAL A 1 490 ? 3.882 3.887 15.036 1.00 88.25 490 VAL A N 1
ATOM 3953 C CA . VAL A 1 490 ? 2.521 4.145 14.548 1.00 88.25 490 VAL A CA 1
ATOM 3954 C C . VAL A 1 490 ? 1.762 5.133 15.427 1.00 88.25 490 VAL A C 1
ATOM 3956 O O . VAL A 1 490 ? 1.103 6.027 14.901 1.00 88.25 490 VAL A O 1
ATOM 3959 N N . ASP A 1 491 ? 1.891 5.016 16.748 1.00 86.31 491 ASP A N 1
ATOM 3960 C CA . ASP A 1 491 ? 1.146 5.849 17.693 1.00 86.31 491 ASP A CA 1
ATOM 3961 C C . ASP A 1 491 ? 1.609 7.313 17.592 1.00 86.31 491 ASP A C 1
ATOM 3963 O O . ASP A 1 491 ? 0.795 8.218 17.398 1.00 86.31 491 ASP A O 1
ATOM 3967 N N . ALA A 1 492 ? 2.928 7.542 17.554 1.00 86.62 492 ALA A N 1
ATOM 3968 C CA . ALA A 1 492 ? 3.512 8.866 17.326 1.00 86.62 492 ALA A CA 1
ATOM 3969 C C . ALA A 1 492 ? 3.111 9.464 15.962 1.00 86.62 492 ALA A C 1
ATOM 3971 O O . ALA A 1 492 ? 2.833 10.662 15.846 1.00 86.62 492 ALA A O 1
ATOM 3972 N N . PHE A 1 493 ? 3.047 8.634 14.915 1.00 85.94 493 PHE A N 1
ATOM 3973 C CA . PHE A 1 493 ? 2.597 9.060 13.590 1.00 85.94 493 PHE A CA 1
ATOM 3974 C C . PHE A 1 493 ? 1.122 9.494 13.592 1.00 85.94 493 PHE A C 1
ATOM 3976 O O . PHE A 1 493 ? 0.788 10.554 13.052 1.00 85.94 493 PHE A O 1
ATOM 3983 N N . LEU A 1 494 ? 0.244 8.713 14.226 1.00 84.69 494 LEU A N 1
ATOM 3984 C CA . LEU A 1 494 ? -1.184 9.018 14.333 1.00 84.69 494 LEU A CA 1
ATOM 3985 C C . LEU A 1 494 ? -1.446 10.298 15.129 1.00 84.69 494 LEU A C 1
ATOM 3987 O O . LEU A 1 494 ? -2.309 11.093 14.754 1.00 84.69 494 LEU A O 1
ATOM 3991 N N . GLU A 1 495 ? -0.675 10.557 16.184 1.00 82.12 495 GLU A N 1
ATOM 3992 C CA . GLU A 1 495 ? -0.771 11.816 16.922 1.00 82.12 495 GLU A CA 1
ATOM 3993 C C . GLU A 1 495 ? -0.468 13.040 16.053 1.00 82.12 495 GLU A C 1
ATOM 3995 O O . GLU A 1 495 ? -1.134 14.073 16.184 1.00 82.12 495 GLU A O 1
ATOM 4000 N N . HIS A 1 496 ? 0.517 12.934 15.159 1.00 79.12 496 HIS A N 1
ATOM 4001 C CA . HIS A 1 496 ? 0.888 14.009 14.245 1.00 79.12 496 HIS A CA 1
ATOM 4002 C C . HIS A 1 496 ? -0.168 14.219 13.140 1.00 79.12 496 HIS A C 1
ATOM 4004 O O . HIS A 1 496 ? -0.550 15.357 12.856 1.00 79.12 496 HIS A O 1
ATOM 4010 N N . GLU A 1 497 ? -0.706 13.142 12.555 1.00 71.69 497 GLU A N 1
ATOM 4011 C CA . GLU A 1 497 ? -1.829 13.205 11.597 1.00 71.69 497 GLU A CA 1
ATOM 4012 C C . GLU A 1 497 ? -3.103 13.792 12.237 1.00 71.69 497 GLU A C 1
ATOM 4014 O O . GLU A 1 497 ? -3.788 14.618 11.626 1.00 71.69 497 GLU A O 1
ATOM 4019 N N . GLY A 1 498 ? -3.398 13.433 13.491 1.00 62.62 498 GLY A N 1
ATOM 4020 C CA . GLY A 1 498 ? -4.536 13.955 14.252 1.00 62.62 498 GLY A CA 1
ATOM 4021 C C . GLY A 1 498 ? -4.468 15.469 14.490 1.00 62.62 498 GLY A C 1
ATOM 4022 O O . GLY A 1 498 ? -5.482 16.155 14.385 1.00 62.62 498 GLY A O 1
ATOM 4023 N N . ARG A 1 499 ? -3.270 16.019 14.742 1.00 55.34 499 ARG A N 1
ATOM 4024 C CA . ARG A 1 499 ? -3.058 17.478 14.867 1.00 55.34 499 ARG A CA 1
ATOM 4025 C C . ARG A 1 499 ? -3.238 18.213 13.535 1.00 55.34 499 ARG A C 1
ATOM 4027 O O . ARG A 1 499 ? -3.741 19.334 13.504 1.00 55.34 499 ARG A O 1
ATOM 4034 N N . ASN A 1 500 ? -2.854 17.589 12.423 1.00 50.12 500 ASN A N 1
ATOM 4035 C CA . ASN A 1 500 ? -3.004 18.187 11.095 1.00 50.12 500 ASN A CA 1
ATOM 4036 C C . ASN A 1 500 ? -4.461 18.171 10.607 1.00 50.12 500 ASN A C 1
ATOM 4038 O O . ASN A 1 500 ? -4.893 19.106 9.933 1.00 50.12 500 ASN A O 1
ATOM 4042 N N . THR A 1 501 ? -5.238 17.146 10.965 1.00 45.38 501 THR A N 1
ATOM 4043 C CA . THR A 1 501 ? -6.658 17.015 10.593 1.00 45.38 501 THR A CA 1
ATOM 4044 C C . THR A 1 501 ? -7.589 17.885 11.444 1.00 45.38 501 THR A C 1
ATOM 4046 O O . THR A 1 501 ? -8.538 18.455 10.898 1.00 45.38 501 THR A O 1
ATOM 4049 N N . SER A 1 502 ? -7.302 18.084 12.737 1.00 38.47 502 SER A N 1
ATOM 4050 C CA . SER A 1 502 ? -8.025 19.055 13.575 1.00 38.47 502 SER A CA 1
ATOM 4051 C C . SER A 1 502 ? -7.787 20.502 13.122 1.00 38.47 502 SER A C 1
ATOM 4053 O O . SER A 1 502 ? -8.732 21.287 13.074 1.00 38.47 502 SER A O 1
ATOM 4055 N N . ASN A 1 503 ? -6.576 20.825 12.654 1.00 34.03 503 ASN A N 1
ATOM 4056 C CA . ASN A 1 503 ? -6.279 22.102 11.994 1.00 34.03 503 ASN A CA 1
ATOM 4057 C C . ASN A 1 503 ? -6.930 22.228 10.596 1.00 34.03 503 ASN A C 1
ATOM 4059 O O . ASN A 1 503 ? -7.250 23.333 10.160 1.00 34.03 503 ASN A O 1
ATOM 4063 N N . ALA A 1 504 ? -7.179 21.116 9.892 1.00 34.94 504 ALA A N 1
ATOM 4064 C CA . ALA A 1 504 ? -7.793 21.118 8.559 1.00 34.94 504 ALA A CA 1
ATOM 4065 C C . ALA A 1 504 ? -9.308 21.393 8.570 1.00 34.94 504 ALA A C 1
ATOM 4067 O O . ALA A 1 504 ? -9.831 21.934 7.595 1.00 34.94 504 ALA A O 1
ATOM 4068 N N . ARG A 1 505 ? -10.021 21.094 9.669 1.00 31.33 505 ARG A N 1
ATOM 4069 C CA . ARG A 1 505 ? -11.447 21.455 9.814 1.00 31.33 505 ARG A CA 1
ATOM 4070 C C . ARG A 1 505 ? -11.674 22.964 10.014 1.00 31.33 505 ARG A C 1
ATOM 4072 O O . ARG A 1 505 ? -12.799 23.418 9.836 1.00 31.33 505 ARG A O 1
ATOM 4079 N N . GLY A 1 506 ? -10.622 23.738 10.304 1.00 32.75 506 GLY A N 1
ATOM 4080 C CA . GLY A 1 506 ? -10.680 25.195 10.488 1.00 32.75 506 GLY A CA 1
ATOM 4081 C C . GLY A 1 506 ? -10.050 26.050 9.378 1.00 32.75 506 GLY A C 1
ATOM 4082 O O . GLY A 1 506 ? -10.138 27.271 9.452 1.00 32.75 506 GLY A O 1
ATOM 4083 N N . ALA A 1 507 ? -9.415 25.475 8.348 1.00 30.73 507 ALA A N 1
ATOM 4084 C CA . ALA A 1 507 ? -8.604 26.272 7.418 1.00 30.73 507 ALA A CA 1
ATOM 4085 C C . ALA A 1 507 ? -8.605 25.755 5.968 1.00 30.73 507 ALA A C 1
ATOM 4087 O O . ALA A 1 507 ? -7.576 25.344 5.431 1.00 30.73 507 ALA A O 1
ATOM 4088 N N . ILE A 1 508 ? -9.730 25.904 5.256 1.00 37.84 508 ILE A N 1
ATOM 4089 C CA . ILE A 1 508 ? -9.687 26.057 3.789 1.00 37.84 508 ILE A CA 1
ATOM 4090 C C . ILE A 1 508 ? -9.214 27.485 3.490 1.00 37.84 508 ILE A C 1
ATOM 4092 O O . ILE A 1 508 ? -10.004 28.368 3.173 1.00 37.84 508 ILE A O 1
ATOM 4096 N N . ARG A 1 509 ? -7.910 27.717 3.664 1.00 35.84 509 ARG A N 1
ATOM 4097 C CA . ARG A 1 509 ? -7.104 28.785 3.045 1.00 35.84 509 ARG A CA 1
ATOM 4098 C C . ARG A 1 509 ? -5.671 28.644 3.553 1.00 35.84 509 ARG A C 1
ATOM 4100 O O . ARG A 1 509 ? -5.259 29.320 4.484 1.00 35.84 509 ARG A O 1
ATOM 4107 N N . LEU A 1 510 ? -4.891 27.770 2.922 1.00 32.25 510 LEU A N 1
ATOM 4108 C CA . LEU A 1 510 ? -3.442 27.763 3.107 1.00 32.25 510 LEU A CA 1
ATOM 4109 C C . LEU A 1 510 ? -2.747 27.791 1.750 1.00 32.25 510 LEU A C 1
ATOM 4111 O O . LEU A 1 510 ? -2.548 26.782 1.076 1.00 32.25 510 LEU A O 1
ATOM 4115 N N . SER A 1 511 ? -2.343 29.001 1.370 1.00 30.44 511 SER A N 1
ATOM 4116 C CA . SER A 1 511 ? -1.140 29.205 0.578 1.00 30.44 511 SER A CA 1
ATOM 4117 C C . SER A 1 511 ? 0.045 28.557 1.301 1.00 30.44 511 SER A C 1
ATOM 4119 O O . SER A 1 511 ? 0.266 28.839 2.476 1.00 30.44 511 SER A O 1
ATOM 4121 N N . LYS A 1 512 ? 0.788 27.706 0.581 1.00 37.47 512 LYS A N 1
ATOM 4122 C CA . LYS A 1 512 ? 2.156 27.218 0.856 1.00 37.47 512 LYS A CA 1
ATOM 4123 C C . LYS A 1 512 ? 2.840 27.914 2.058 1.00 37.47 512 LYS A C 1
ATOM 4125 O O . LYS A 1 512 ? 3.456 28.967 1.886 1.00 37.47 512 LYS A O 1
ATOM 4130 N N . ARG A 1 513 ? 2.773 27.323 3.259 1.00 34.75 513 ARG A N 1
ATOM 4131 C CA . ARG A 1 513 ? 3.660 27.701 4.374 1.00 34.75 513 ARG A CA 1
ATOM 4132 C C . ARG A 1 513 ? 5.070 27.197 4.027 1.00 34.75 513 ARG A C 1
ATOM 4134 O O . ARG A 1 513 ? 5.282 25.994 3.917 1.00 34.75 513 ARG A O 1
ATOM 4141 N N . ARG A 1 514 ? 5.993 28.129 3.767 1.00 38.94 514 ARG A N 1
ATOM 4142 C CA . ARG A 1 514 ? 7.448 27.915 3.866 1.00 38.94 514 ARG A CA 1
ATOM 4143 C C . ARG A 1 514 ? 7.818 27.949 5.353 1.00 38.94 514 ARG A C 1
ATOM 4145 O O . ARG A 1 514 ? 7.156 28.668 6.099 1.00 38.94 514 ARG A O 1
ATOM 4152 N N . ASP A 1 515 ? 8.826 27.176 5.747 1.00 41.22 515 ASP A N 1
ATOM 4153 C CA . ASP A 1 515 ? 9.289 27.002 7.130 1.00 41.22 515 ASP A CA 1
ATOM 4154 C C . ASP A 1 515 ? 9.333 28.331 7.906 1.00 41.22 515 ASP A C 1
ATOM 4156 O O . ASP A 1 515 ? 10.088 29.249 7.573 1.00 41.22 515 ASP A O 1
ATOM 4160 N N . LYS A 1 516 ? 8.463 28.455 8.917 1.00 49.47 516 LYS A N 1
ATOM 4161 C CA . LYS A 1 516 ? 8.331 29.650 9.759 1.00 49.47 516 LYS A CA 1
ATOM 4162 C C . LYS A 1 516 ? 9.400 29.565 10.853 1.00 49.47 516 LYS A C 1
ATOM 4164 O O . LYS A 1 516 ? 9.205 28.876 11.846 1.00 49.47 516 LYS A O 1
ATOM 4169 N N . MET A 1 517 ? 10.536 30.234 10.653 1.00 56.75 517 MET A N 1
ATOM 4170 C CA . MET A 1 517 ? 11.487 30.503 11.738 1.00 56.75 517 MET A CA 1
ATOM 4171 C C . MET A 1 517 ? 10.831 31.469 12.735 1.00 56.75 517 MET A C 1
ATOM 4173 O O . MET A 1 517 ? 10.204 32.449 12.324 1.00 56.75 517 MET A O 1
ATOM 4177 N N . ILE A 1 518 ? 10.933 31.155 14.024 1.00 64.69 518 ILE A N 1
ATOM 4178 C CA . ILE A 1 518 ? 10.356 31.928 15.129 1.00 64.69 518 ILE A CA 1
ATOM 4179 C C . ILE A 1 518 ? 11.406 32.954 15.572 1.00 64.69 518 ILE A C 1
ATOM 4181 O O . ILE A 1 518 ? 12.553 32.574 15.780 1.00 64.69 518 ILE A O 1
ATOM 4185 N N . TRP A 1 519 ? 11.020 34.229 15.668 1.00 72.62 519 TRP A N 1
ATOM 4186 C CA . TRP A 1 519 ? 11.880 35.291 16.202 1.00 72.62 519 TRP A CA 1
ATOM 4187 C C . TRP A 1 519 ? 11.990 35.139 17.721 1.00 72.62 519 TRP A C 1
ATOM 4189 O O . TRP A 1 519 ? 10.981 34.885 18.385 1.00 72.62 519 TRP A O 1
ATOM 4199 N N . THR A 1 520 ? 13.188 35.285 18.279 1.00 78.31 520 THR A N 1
ATOM 4200 C CA . THR A 1 520 ? 13.367 35.306 19.737 1.00 78.31 520 THR A CA 1
ATOM 4201 C C . THR A 1 520 ? 13.012 36.682 20.306 1.00 78.31 520 THR A C 1
ATOM 4203 O O . THR A 1 520 ? 13.054 37.693 19.606 1.00 78.31 520 THR A O 1
ATOM 4206 N N . ALA A 1 521 ? 12.671 36.747 21.597 1.00 72.44 521 ALA A N 1
ATOM 4207 C CA . ALA A 1 521 ? 12.358 38.018 22.259 1.00 72.44 521 ALA A CA 1
ATOM 4208 C C . ALA A 1 521 ? 13.526 39.024 22.191 1.00 72.44 521 ALA A C 1
ATOM 4210 O O . ALA A 1 521 ? 13.303 40.228 22.083 1.00 72.44 521 ALA A O 1
ATOM 4211 N N . GLU A 1 522 ? 14.764 38.527 22.201 1.00 76.62 522 GLU A N 1
ATOM 4212 C CA . GLU A 1 522 ? 15.975 39.336 22.046 1.00 76.62 522 GLU A CA 1
ATOM 4213 C C . GLU A 1 522 ? 16.093 39.910 20.628 1.00 76.62 522 GLU A C 1
ATOM 4215 O O . GLU A 1 522 ? 16.299 41.112 20.467 1.00 76.62 522 GLU A O 1
ATOM 4220 N N . GLU A 1 523 ? 15.883 39.089 19.593 1.00 81.00 523 GLU A N 1
ATOM 4221 C CA . GLU A 1 523 ? 15.901 39.533 18.193 1.00 81.00 523 GLU A CA 1
ATOM 4222 C C . GLU A 1 523 ? 14.803 40.568 17.903 1.00 81.00 523 GLU A C 1
ATOM 4224 O O . GLU A 1 523 ? 15.033 41.536 17.176 1.00 81.00 523 GLU A O 1
ATOM 4229 N N . GLU A 1 524 ? 13.609 40.392 18.481 1.00 79.12 524 GLU A N 1
ATOM 4230 C CA . GLU A 1 524 ? 12.502 41.343 18.335 1.00 79.12 524 GLU A CA 1
ATOM 4231 C C . GLU A 1 524 ? 12.781 42.677 19.024 1.00 79.12 524 GLU A C 1
ATOM 4233 O O . GLU A 1 524 ? 12.460 43.731 18.466 1.00 79.12 524 GLU A O 1
ATOM 4238 N N . LYS A 1 525 ? 13.405 42.643 20.205 1.00 80.69 525 LYS A N 1
ATOM 4239 C CA . LYS A 1 525 ? 13.800 43.849 20.931 1.00 80.69 525 LYS A CA 1
ATOM 4240 C C . LYS A 1 525 ? 14.827 44.650 20.131 1.00 80.69 525 LYS A C 1
ATOM 4242 O O . LYS A 1 525 ? 14.588 45.815 19.839 1.00 80.69 525 LYS A O 1
ATOM 4247 N N . VAL A 1 526 ? 15.898 44.000 19.671 1.00 83.56 526 VAL A N 1
ATOM 4248 C CA . VAL A 1 526 ? 16.951 44.662 18.882 1.00 83.56 526 VAL A CA 1
ATOM 4249 C C . VAL A 1 526 ? 16.400 45.205 17.559 1.00 83.56 526 VAL A C 1
ATOM 4251 O O . VAL A 1 526 ? 16.748 46.314 17.159 1.00 83.56 526 VAL A O 1
ATOM 4254 N N . LEU A 1 527 ? 15.512 44.465 16.884 1.00 83.75 527 LEU A N 1
ATOM 4255 C CA . LEU A 1 527 ? 14.840 44.957 15.678 1.00 83.75 527 LEU A CA 1
ATOM 4256 C C . LEU A 1 527 ? 14.014 46.216 15.962 1.00 83.75 527 LEU A C 1
ATOM 4258 O O . LEU A 1 527 ? 14.008 47.129 15.140 1.00 83.75 527 LEU A O 1
ATOM 4262 N N . THR A 1 528 ? 13.314 46.251 17.095 1.00 80.31 528 THR A N 1
ATOM 4263 C CA . THR A 1 528 ? 12.487 47.388 17.509 1.00 80.31 528 THR A CA 1
ATOM 4264 C C . THR A 1 528 ? 13.350 48.610 17.813 1.00 80.31 528 THR A C 1
ATOM 4266 O O . THR A 1 528 ? 13.053 49.687 17.302 1.00 80.31 528 THR A O 1
ATOM 4269 N N . ASP A 1 529 ? 14.459 48.431 18.532 1.00 80.19 529 ASP A N 1
ATOM 4270 C CA . ASP A 1 529 ? 15.413 49.502 18.849 1.00 80.19 529 ASP A CA 1
ATOM 4271 C C . ASP A 1 529 ? 16.010 50.117 17.571 1.00 80.19 529 ASP A C 1
ATOM 4273 O O . ASP A 1 529 ? 15.966 51.332 17.379 1.00 80.19 529 ASP A O 1
ATOM 4277 N N . VAL A 1 530 ? 16.460 49.278 16.625 1.00 82.50 530 VAL A N 1
ATOM 4278 C CA . VAL A 1 530 ? 16.944 49.734 15.306 1.00 82.50 530 VAL A CA 1
ATOM 4279 C C . VAL A 1 530 ? 15.849 50.486 14.542 1.00 82.50 530 VAL A C 1
ATOM 4281 O O . VAL A 1 530 ? 16.136 51.437 13.818 1.00 82.50 530 VAL A O 1
ATOM 4284 N N . PHE A 1 531 ? 14.586 50.083 14.694 1.00 78.19 531 PHE A N 1
ATOM 4285 C CA . PHE A 1 531 ? 13.459 50.756 14.053 1.00 78.19 531 PHE A CA 1
ATOM 4286 C C . PHE A 1 531 ? 13.184 52.141 14.647 1.00 78.19 531 PHE A C 1
ATOM 4288 O O . PHE A 1 531 ? 12.897 53.063 13.886 1.00 78.19 531 PHE A O 1
ATOM 4295 N N . TYR A 1 532 ? 13.282 52.293 15.970 1.00 76.00 532 TYR A N 1
ATOM 4296 C CA . TYR A 1 532 ? 13.145 53.584 16.649 1.00 76.00 532 TYR A CA 1
ATOM 4297 C C . TYR A 1 532 ? 14.266 54.543 16.241 1.00 76.00 532 TYR A C 1
ATOM 4299 O O . TYR A 1 532 ? 13.983 55.637 15.758 1.00 76.00 532 TYR A O 1
ATOM 4307 N N . GLU A 1 533 ? 15.521 54.093 16.290 1.00 78.19 533 GLU A N 1
ATOM 4308 C CA . GLU A 1 533 ? 16.677 54.890 15.856 1.00 78.19 533 GLU A CA 1
ATOM 4309 C C . GLU A 1 533 ? 16.591 55.288 14.369 1.00 78.19 533 GLU A C 1
ATOM 4311 O O . GLU A 1 533 ? 16.985 56.385 13.962 1.00 78.19 533 GLU A O 1
ATOM 4316 N N . MET A 1 534 ? 16.038 54.410 13.526 1.00 77.62 534 MET A N 1
ATOM 4317 C CA . MET A 1 534 ? 15.803 54.703 12.111 1.00 77.62 534 MET A CA 1
ATOM 4318 C C . MET A 1 534 ? 14.700 55.758 11.905 1.00 77.62 534 MET A C 1
ATOM 4320 O O . MET A 1 534 ? 14.745 56.508 10.932 1.00 77.62 534 MET A O 1
ATOM 4324 N N . ASN A 1 535 ? 13.711 55.823 12.798 1.00 68.81 535 ASN A N 1
ATOM 4325 C CA . ASN A 1 535 ? 12.601 56.774 12.714 1.00 68.81 535 ASN A CA 1
ATOM 4326 C C . ASN A 1 535 ? 13.001 58.180 13.201 1.00 68.81 535 ASN A C 1
ATOM 4328 O O . ASN A 1 535 ? 12.437 59.163 12.722 1.00 68.81 535 ASN A O 1
ATOM 4332 N N . ASP A 1 536 ? 13.991 58.249 14.097 1.00 65.56 536 ASP A N 1
ATOM 4333 C CA . ASP A 1 536 ? 14.598 59.490 14.600 1.00 65.56 536 ASP A CA 1
ATOM 4334 C C . ASP A 1 536 ? 15.736 60.007 13.701 1.00 65.56 536 ASP A C 1
ATOM 4336 O O . ASP A 1 536 ? 16.165 61.156 13.807 1.00 65.56 536 ASP A O 1
ATOM 4340 N N . SER A 1 537 ? 16.213 59.180 12.770 1.00 64.62 537 SER A N 1
ATOM 4341 C CA . SER A 1 537 ? 17.193 59.565 11.754 1.00 64.62 537 SER A CA 1
ATOM 4342 C C . SER A 1 537 ? 16.520 59.905 10.419 1.00 64.62 537 SER A C 1
ATOM 4344 O O . SER A 1 537 ? 15.354 59.602 10.171 1.00 64.62 537 SER A O 1
ATOM 4346 N N . GLY A 1 538 ? 17.260 60.547 9.507 1.00 69.31 538 GLY A N 1
ATOM 4347 C CA . GLY A 1 538 ? 16.763 61.006 8.200 1.00 69.31 538 GLY A CA 1
ATOM 4348 C C . GLY A 1 538 ? 16.337 59.902 7.213 1.00 69.31 538 GLY A C 1
ATOM 4349 O O . GLY A 1 538 ? 16.403 60.116 6.002 1.00 69.31 538 GLY A O 1
ATOM 4350 N N . TRP A 1 539 ? 15.960 58.714 7.688 1.00 74.94 539 TRP A N 1
ATOM 4351 C CA . TRP A 1 539 ? 15.459 57.575 6.915 1.00 74.94 539 TRP A CA 1
ATOM 4352 C C . TRP A 1 539 ? 13.937 57.582 6.722 1.00 74.94 539 TRP A C 1
ATOM 4354 O O . TRP A 1 539 ? 13.435 56.830 5.878 1.00 74.94 539 TRP A O 1
ATOM 4364 N N . LYS A 1 540 ? 13.216 58.450 7.437 1.00 71.31 540 LYS A N 1
ATOM 4365 C CA . LYS A 1 540 ? 11.779 58.692 7.264 1.00 71.31 540 LYS A CA 1
ATOM 4366 C C . LYS A 1 540 ? 11.506 59.645 6.090 1.00 71.31 540 LYS A C 1
ATOM 4368 O O . LYS A 1 540 ? 12.236 60.609 5.878 1.00 71.31 540 LYS A O 1
ATOM 4373 N N . ILE A 1 541 ? 10.458 59.357 5.324 1.00 70.44 541 ILE A N 1
ATOM 4374 C CA . ILE A 1 541 ? 9.894 60.210 4.262 1.00 70.44 541 ILE A CA 1
ATOM 4375 C C . ILE A 1 541 ? 8.368 60.235 4.410 1.00 70.44 541 ILE A C 1
ATOM 4377 O O . ILE A 1 541 ? 7.809 59.360 5.070 1.00 70.44 541 ILE A O 1
ATOM 4381 N N . ASP A 1 542 ? 7.680 61.176 3.765 1.00 56.50 542 ASP A N 1
ATOM 4382 C CA . ASP A 1 542 ? 6.223 61.365 3.918 1.00 56.50 542 ASP A CA 1
ATOM 4383 C C . ASP A 1 542 ? 5.393 60.113 3.581 1.00 56.50 542 ASP A C 1
ATOM 4385 O O . ASP A 1 542 ? 4.310 59.899 4.119 1.00 56.50 542 ASP A O 1
ATOM 4389 N N . THR A 1 543 ? 5.925 59.231 2.731 1.00 58.56 543 THR A N 1
ATOM 4390 C CA . THR A 1 543 ? 5.294 57.961 2.334 1.00 58.56 543 THR A CA 1
ATOM 4391 C C . THR A 1 543 ? 5.802 56.739 3.116 1.00 58.56 543 THR A C 1
ATOM 4393 O O . THR A 1 543 ? 5.410 55.606 2.825 1.00 58.56 543 THR A O 1
ATOM 4396 N N . GLY A 1 544 ? 6.663 56.930 4.125 1.00 69.94 544 GLY A N 1
ATOM 4397 C CA . GLY A 1 544 ? 7.196 55.867 4.978 1.00 69.94 544 GLY A CA 1
ATOM 4398 C C . GLY A 1 544 ? 8.708 55.956 5.197 1.00 69.94 544 GLY A C 1
ATOM 4399 O O . GLY A 1 544 ? 9.186 56.826 5.910 1.00 69.94 544 GLY A O 1
ATOM 4400 N N . HIS A 1 545 ? 9.463 55.002 4.647 1.00 80.19 545 HIS A N 1
ATOM 4401 C CA . HIS A 1 545 ? 10.924 54.934 4.798 1.00 80.19 545 HIS A CA 1
ATOM 4402 C C . HIS A 1 545 ? 11.600 54.967 3.424 1.00 80.19 545 HIS A C 1
ATOM 4404 O O . HIS A 1 545 ? 11.023 54.480 2.448 1.00 80.19 545 HIS A O 1
ATOM 4410 N N . LYS A 1 546 ? 12.824 55.505 3.347 1.00 78.25 546 LYS A N 1
ATOM 4411 C CA . LYS A 1 546 ? 13.617 55.564 2.105 1.00 78.25 546 LYS A CA 1
ATOM 4412 C C . LYS A 1 546 ? 13.842 54.173 1.494 1.00 78.25 546 LYS A C 1
ATOM 4414 O O . LYS A 1 546 ? 13.939 53.167 2.200 1.00 78.25 546 LYS A O 1
ATOM 4419 N N . SER A 1 547 ? 13.965 54.114 0.165 1.00 76.06 547 SER A N 1
ATOM 4420 C CA . SER A 1 547 ? 14.325 52.877 -0.543 1.00 76.06 547 SER A CA 1
ATOM 4421 C C . SER A 1 547 ? 15.654 52.322 -0.012 1.00 76.06 547 SER A C 1
ATOM 4423 O O . SER A 1 547 ? 16.597 53.077 0.210 1.00 76.06 547 SER A O 1
ATOM 4425 N N . GLY A 1 548 ? 15.721 51.010 0.234 1.00 77.56 548 GLY A N 1
ATOM 4426 C CA . GLY A 1 548 ? 16.901 50.354 0.817 1.00 77.56 548 GLY A CA 1
ATOM 4427 C C . GLY A 1 548 ? 16.938 50.286 2.353 1.00 77.56 548 GLY A C 1
ATOM 4428 O O . GLY A 1 548 ? 17.886 49.730 2.909 1.00 77.56 548 GLY A O 1
ATOM 4429 N N . TYR A 1 549 ? 15.904 50.758 3.061 1.00 81.19 549 TYR A N 1
ATOM 4430 C CA . TYR A 1 549 ? 15.862 50.683 4.531 1.00 81.19 549 TYR A CA 1
ATOM 4431 C C . TYR A 1 549 ? 15.957 49.240 5.076 1.00 81.19 549 TYR A C 1
ATOM 4433 O O . TYR A 1 549 ? 16.549 49.004 6.122 1.00 81.19 549 TYR A O 1
ATOM 4441 N N . LEU A 1 550 ? 15.442 48.239 4.350 1.00 82.38 550 LEU A N 1
ATOM 4442 C CA . LEU A 1 550 ? 15.520 46.831 4.770 1.00 82.38 550 LEU A CA 1
ATOM 4443 C C . LEU A 1 550 ? 16.960 46.303 4.795 1.00 82.38 550 LEU A C 1
ATOM 4445 O O . LEU A 1 550 ? 17.329 45.575 5.711 1.00 82.38 550 LEU A O 1
ATOM 4449 N N . THR A 1 551 ? 17.782 46.702 3.821 1.00 83.25 551 THR A N 1
ATOM 4450 C CA . THR A 1 551 ? 19.212 46.361 3.788 1.00 83.25 551 THR A CA 1
ATOM 4451 C C . THR A 1 551 ? 20.019 47.127 4.835 1.00 83.25 551 THR A C 1
ATOM 4453 O O . THR A 1 551 ? 21.051 46.638 5.285 1.00 83.25 551 THR A O 1
ATOM 4456 N N . PHE A 1 552 ? 19.555 48.311 5.249 1.00 83.12 552 PHE A N 1
ATOM 4457 C CA . PHE A 1 552 ? 20.127 49.033 6.386 1.00 83.12 552 PHE A CA 1
ATOM 4458 C C . PHE A 1 552 ? 19.852 48.287 7.701 1.00 83.12 552 PHE A C 1
ATOM 4460 O O . PHE A 1 552 ? 20.792 47.987 8.432 1.00 83.12 552 PHE A O 1
ATOM 4467 N N . ILE A 1 553 ? 18.599 47.877 7.939 1.00 84.25 553 ILE A N 1
ATOM 4468 C CA . ILE A 1 553 ? 18.219 47.086 9.123 1.00 84.25 553 ILE A CA 1
ATOM 4469 C C . ILE A 1 553 ? 18.985 45.758 9.170 1.00 84.25 553 ILE A C 1
ATOM 4471 O O . ILE A 1 553 ? 19.466 45.375 10.228 1.00 84.25 553 ILE A O 1
ATOM 4475 N N . GLU A 1 554 ? 19.145 45.066 8.037 1.00 85.94 554 GLU A N 1
ATOM 4476 C CA . GLU A 1 554 ? 19.942 43.831 7.965 1.00 85.94 554 GLU A CA 1
ATOM 4477 C C . GLU A 1 554 ? 21.390 44.046 8.432 1.00 85.94 554 GLU A C 1
ATOM 4479 O O . GLU A 1 554 ? 21.908 43.250 9.214 1.00 85.94 554 GLU A O 1
ATOM 4484 N N . LYS A 1 555 ? 22.034 45.142 8.010 1.00 85.06 555 LYS A N 1
ATOM 4485 C CA . LYS A 1 555 ? 23.405 45.472 8.427 1.00 85.06 555 LYS A CA 1
ATOM 4486 C C . LYS A 1 555 ? 23.497 45.823 9.911 1.00 85.06 555 LYS A C 1
ATOM 4488 O O . LYS A 1 555 ? 24.441 45.392 10.566 1.00 85.06 555 LYS A O 1
ATOM 4493 N N . GLU A 1 556 ? 22.539 46.577 10.444 1.00 82.75 556 GLU A N 1
ATOM 4494 C CA . GLU A 1 556 ? 22.527 46.939 11.868 1.00 82.75 556 GLU A CA 1
ATOM 4495 C C . GLU A 1 556 ? 22.215 45.739 12.771 1.00 82.75 556 GLU A C 1
ATOM 4497 O O . GLU A 1 556 ? 22.860 45.556 13.804 1.00 82.75 556 GLU A O 1
ATOM 4502 N N . LEU A 1 557 ? 21.316 44.847 12.342 1.00 84.25 557 LEU A N 1
ATOM 4503 C CA . LEU A 1 557 ? 21.073 43.580 13.031 1.00 84.25 557 LEU A CA 1
ATOM 4504 C C . LEU A 1 557 ? 22.308 42.680 13.010 1.00 84.25 557 LEU A C 1
ATOM 4506 O O . LEU A 1 557 ? 22.635 42.097 14.035 1.00 84.25 557 LEU A O 1
ATOM 4510 N N . ALA A 1 558 ? 23.034 42.601 11.892 1.00 84.00 558 ALA A N 1
ATOM 4511 C CA . ALA A 1 558 ? 24.262 41.810 11.815 1.00 84.00 558 ALA A CA 1
ATOM 4512 C C . ALA A 1 558 ? 25.374 42.333 12.746 1.00 84.00 558 ALA A C 1
ATOM 4514 O O . ALA A 1 558 ? 26.180 41.541 13.229 1.00 84.00 558 ALA A O 1
ATOM 4515 N N . LYS A 1 559 ? 25.413 43.643 13.034 1.00 84.44 559 LYS A N 1
ATOM 4516 C CA . LYS A 1 559 ? 26.352 44.226 14.009 1.00 84.44 559 LYS A CA 1
ATOM 4517 C C . LYS A 1 559 ? 25.984 43.879 15.452 1.00 84.44 559 LYS A C 1
ATOM 4519 O O . LYS A 1 559 ? 26.868 43.562 16.240 1.00 84.44 559 LYS A O 1
ATOM 4524 N N . ARG A 1 560 ? 24.695 43.963 15.801 1.00 82.25 560 ARG A N 1
ATOM 4525 C CA . ARG A 1 560 ? 24.202 43.739 17.175 1.00 82.25 560 ARG A CA 1
ATOM 4526 C C . ARG A 1 560 ? 23.994 42.255 17.500 1.00 82.25 560 ARG A C 1
ATOM 4528 O O . ARG A 1 560 ? 24.059 41.875 18.662 1.00 82.25 560 ARG A O 1
ATOM 4535 N N . LEU A 1 561 ? 23.767 41.424 16.480 1.00 81.12 561 LEU A N 1
ATOM 4536 C CA . LEU A 1 561 ? 23.500 39.984 16.565 1.00 81.12 561 LEU A CA 1
ATOM 4537 C C . LEU A 1 561 ? 24.303 39.220 15.489 1.00 81.12 561 LEU A C 1
ATOM 4539 O O . LEU A 1 561 ? 23.732 38.740 14.503 1.00 81.12 561 LEU A O 1
ATOM 4543 N N . PRO A 1 562 ? 25.629 39.066 15.662 1.00 71.19 562 PRO A N 1
ATOM 4544 C CA . PRO A 1 562 ? 26.508 38.497 14.634 1.00 71.19 562 PRO A CA 1
ATOM 4545 C C . PRO A 1 562 ? 26.189 37.037 14.266 1.00 71.19 562 PRO A C 1
ATOM 4547 O O . PRO A 1 562 ? 26.476 36.611 13.149 1.00 71.19 562 PRO A O 1
ATOM 4550 N N . ASN A 1 563 ? 25.529 36.286 15.157 1.00 69.81 563 ASN A N 1
ATOM 4551 C CA . ASN A 1 563 ? 25.240 34.857 14.972 1.00 69.81 563 ASN A CA 1
ATOM 4552 C C . ASN A 1 563 ? 23.827 34.556 14.427 1.00 69.81 563 ASN A C 1
ATOM 4554 O O . ASN A 1 563 ? 2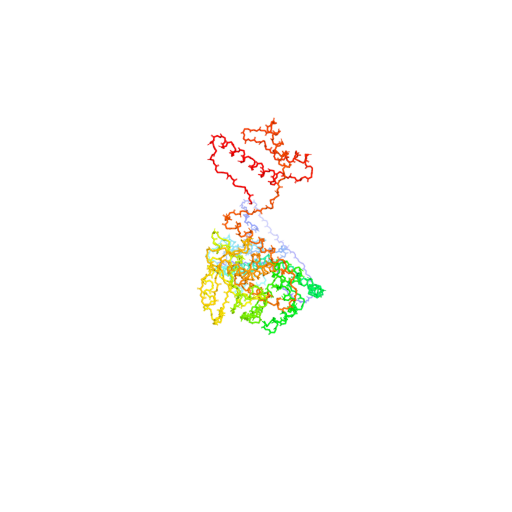3.502 33.394 14.189 1.00 69.81 563 ASN A O 1
ATOM 4558 N N . ALA A 1 564 ? 22.968 35.565 14.225 1.00 67.06 564 ALA A N 1
ATOM 4559 C CA . ALA A 1 564 ? 21.550 35.343 13.910 1.00 67.06 564 ALA A CA 1
ATOM 4560 C C . ALA A 1 564 ? 21.252 35.142 12.404 1.00 67.06 564 ALA A C 1
ATOM 4562 O O . ALA A 1 564 ? 20.191 34.636 12.037 1.00 67.06 564 ALA A O 1
ATOM 4563 N N . HIS A 1 565 ? 22.177 35.524 11.508 1.00 70.00 565 HIS A N 1
ATOM 4564 C CA . HIS A 1 565 ? 22.059 35.393 10.041 1.00 70.00 565 HIS A CA 1
ATOM 4565 C C . HIS A 1 565 ? 20.670 35.782 9.467 1.00 70.00 565 HIS A C 1
ATOM 4567 O O . HIS A 1 565 ? 20.094 35.088 8.617 1.00 70.00 565 HIS A O 1
ATOM 4573 N N . ILE A 1 566 ? 20.107 36.900 9.937 1.00 78.19 566 ILE A N 1
ATOM 4574 C CA . ILE A 1 566 ? 18.775 37.391 9.556 1.00 78.19 566 ILE A CA 1
ATOM 4575 C C . ILE A 1 566 ? 18.874 38.230 8.273 1.00 78.19 566 ILE A C 1
ATOM 4577 O O . ILE A 1 566 ? 19.502 39.280 8.275 1.00 78.19 566 ILE A O 1
ATOM 4581 N N . LYS A 1 567 ? 18.213 37.796 7.190 1.00 78.62 567 LYS A N 1
ATOM 4582 C CA . LYS A 1 567 ? 18.209 38.497 5.888 1.00 78.62 567 LYS A CA 1
ATOM 4583 C C . LYS A 1 567 ? 17.046 39.482 5.715 1.00 78.62 567 LYS A C 1
ATOM 4585 O O . LYS A 1 567 ? 15.944 39.219 6.212 1.00 78.62 567 LYS A O 1
ATOM 4590 N N . ALA A 1 568 ? 17.247 40.544 4.923 1.00 73.06 568 ALA A N 1
ATOM 4591 C CA . ALA A 1 568 ? 16.221 41.538 4.575 1.00 73.06 568 ALA A CA 1
ATOM 4592 C C . ALA A 1 568 ? 14.935 40.921 3.990 1.00 73.06 568 ALA A C 1
ATOM 4594 O O . ALA A 1 568 ? 13.836 41.199 4.480 1.00 73.06 568 ALA A O 1
ATOM 4595 N N . ASP A 1 569 ? 15.071 40.040 2.994 1.00 69.12 569 ASP A N 1
ATOM 4596 C CA . ASP A 1 569 ? 13.974 39.294 2.359 1.00 69.12 569 ASP A CA 1
ATOM 4597 C C . ASP A 1 569 ? 14.175 37.780 2.589 1.00 69.12 569 ASP A C 1
ATOM 4599 O O . ASP A 1 569 ? 15.275 37.266 2.349 1.00 69.12 569 ASP A O 1
ATOM 4603 N N . PRO A 1 570 ? 13.165 37.035 3.089 1.00 59.66 570 PRO A N 1
ATOM 4604 C CA . PRO A 1 570 ? 11.790 37.475 3.393 1.00 59.66 570 PRO A CA 1
ATOM 4605 C C . PRO A 1 570 ? 11.563 37.929 4.835 1.00 59.66 570 PRO A C 1
ATOM 4607 O O . PRO A 1 570 ? 10.448 38.306 5.199 1.00 59.66 570 PRO A O 1
ATOM 4610 N N . ARG A 1 571 ? 12.579 37.839 5.696 1.00 71.81 571 ARG A N 1
ATOM 4611 C CA . ARG A 1 571 ? 12.373 37.768 7.149 1.00 71.81 571 ARG A CA 1
ATOM 4612 C C . ARG A 1 571 ? 12.110 39.131 7.778 1.00 71.81 571 ARG A C 1
ATOM 4614 O O . ARG A 1 571 ? 11.055 39.309 8.391 1.00 71.81 571 ARG A O 1
ATOM 4621 N N . ILE A 1 572 ? 13.015 40.091 7.587 1.00 76.62 572 ILE A N 1
ATOM 4622 C CA . ILE A 1 572 ? 12.857 41.452 8.129 1.00 76.62 572 ILE A CA 1
ATOM 4623 C C . ILE A 1 572 ? 11.630 42.109 7.492 1.00 76.62 572 ILE A C 1
ATOM 4625 O O . ILE A 1 572 ? 10.776 42.641 8.198 1.00 76.62 572 ILE A O 1
ATOM 4629 N N . GLN A 1 573 ? 11.465 41.979 6.172 1.00 77.94 573 GLN A N 1
ATOM 4630 C CA . GLN A 1 573 ? 10.309 42.524 5.461 1.00 77.94 573 GLN A CA 1
ATOM 4631 C C . GLN A 1 573 ? 8.972 41.993 6.003 1.00 77.94 573 GLN A C 1
ATOM 4633 O O . GLN A 1 573 ? 8.038 42.772 6.216 1.00 77.94 573 GLN A O 1
ATOM 4638 N N . SER A 1 574 ? 8.871 40.683 6.257 1.00 74.69 574 SER A N 1
ATOM 4639 C CA . SER A 1 574 ? 7.655 40.088 6.815 1.00 74.69 574 SER A CA 1
ATOM 4640 C C . SER A 1 574 ? 7.379 40.580 8.236 1.00 74.69 574 SER A C 1
ATOM 4642 O O . SER A 1 574 ? 6.238 40.931 8.534 1.00 74.69 574 SER A O 1
ATOM 4644 N N . LYS A 1 575 ? 8.393 40.638 9.112 1.00 79.62 575 LYS A N 1
ATOM 4645 C CA . LYS A 1 575 ? 8.212 41.066 10.509 1.00 79.62 575 LYS A CA 1
ATOM 4646 C C . LYS A 1 575 ? 7.851 42.550 10.607 1.00 79.62 575 LYS A C 1
ATOM 4648 O O . LYS A 1 575 ? 6.911 42.894 11.316 1.00 79.62 575 LYS A O 1
ATOM 4653 N N . VAL A 1 576 ? 8.495 43.410 9.817 1.00 76.06 576 VAL A N 1
ATOM 4654 C CA . VAL A 1 576 ? 8.174 44.846 9.731 1.00 76.06 576 VAL A CA 1
ATOM 4655 C C . VAL A 1 576 ? 6.742 45.071 9.243 1.00 76.06 576 VAL A C 1
ATOM 4657 O O . VAL A 1 576 ? 6.042 45.943 9.755 1.00 76.06 576 VAL A O 1
ATOM 4660 N N . LYS A 1 577 ? 6.264 44.266 8.286 1.00 77.00 577 LYS A N 1
ATOM 4661 C CA . LYS A 1 577 ? 4.868 44.326 7.830 1.00 77.00 577 LYS A CA 1
ATOM 4662 C C . LYS A 1 577 ? 3.886 43.966 8.951 1.00 77.00 577 LYS A C 1
ATOM 4664 O O . LYS A 1 577 ? 2.861 44.630 9.085 1.00 77.00 577 LYS A O 1
ATOM 4669 N N . THR A 1 578 ? 4.206 42.958 9.763 1.00 76.12 578 THR A N 1
ATOM 4670 C CA . THR A 1 578 ? 3.400 42.587 10.936 1.00 76.12 578 THR A CA 1
ATOM 4671 C C . THR A 1 578 ? 3.409 43.684 11.998 1.00 76.12 578 THR A C 1
ATOM 4673 O O . THR A 1 578 ? 2.341 44.053 12.475 1.00 76.12 578 THR A O 1
ATOM 4676 N N . LEU A 1 579 ? 4.573 44.262 12.316 1.00 71.00 579 LEU A N 1
ATOM 4677 C CA . LEU A 1 579 ? 4.693 45.357 13.287 1.00 71.00 579 LEU A CA 1
ATOM 4678 C C . LEU A 1 579 ? 3.889 46.591 12.863 1.00 71.00 579 LEU A C 1
ATOM 4680 O O . LEU A 1 579 ? 3.142 47.133 13.669 1.00 71.00 579 LEU A O 1
ATOM 4684 N N . LYS A 1 580 ? 3.944 46.983 11.583 1.00 69.00 580 LYS A N 1
ATOM 4685 C CA . LYS A 1 580 ? 3.122 48.087 11.057 1.00 69.00 580 LYS A CA 1
ATOM 4686 C C . LYS A 1 580 ? 1.623 47.815 11.180 1.00 69.00 580 LYS A C 1
ATOM 4688 O O . LYS A 1 580 ? 0.872 48.731 11.488 1.00 69.00 580 LYS A O 1
ATOM 4693 N N . LYS A 1 581 ? 1.195 46.567 10.961 1.00 70.38 581 LYS A N 1
ATOM 4694 C CA . LYS A 1 581 ? -0.211 46.158 11.095 1.00 70.38 581 LYS A CA 1
ATOM 4695 C C . LYS A 1 581 ? -0.676 46.150 12.556 1.00 70.38 581 LYS A C 1
ATOM 4697 O O . LYS A 1 581 ? -1.813 46.511 12.837 1.00 70.38 581 LYS A O 1
ATOM 4702 N N . LEU A 1 582 ? 0.194 45.739 13.479 1.00 65.50 582 LEU A N 1
ATOM 4703 C CA . LEU A 1 582 ? -0.074 45.811 14.916 1.00 65.50 582 LEU A CA 1
ATOM 4704 C C . LEU A 1 582 ? -0.136 47.265 15.388 1.00 65.50 582 LEU A C 1
ATOM 4706 O O . LEU A 1 582 ? -1.050 47.615 16.120 1.00 65.50 582 LEU A O 1
ATOM 4710 N N . LEU A 1 583 ? 0.766 48.127 14.916 1.00 61.94 583 LEU A N 1
ATOM 4711 C CA . LEU A 1 583 ? 0.754 49.550 15.249 1.00 61.94 583 LEU A CA 1
ATOM 4712 C C . LEU A 1 583 ? -0.491 50.254 14.696 1.00 61.94 583 LEU A C 1
ATOM 4714 O O . LEU A 1 583 ? -1.127 51.011 15.421 1.00 61.94 583 LEU A O 1
ATOM 4718 N N . SER A 1 584 ? -0.884 49.967 13.446 1.00 59.25 584 SER A N 1
ATOM 4719 C CA . SER A 1 584 ? -2.131 50.502 12.890 1.00 59.25 584 SER A CA 1
ATOM 4720 C C . SER A 1 584 ? -3.336 50.039 13.698 1.00 59.25 584 SER A C 1
ATOM 4722 O O . SER A 1 584 ? -4.215 50.841 13.953 1.00 59.25 584 SER A O 1
ATOM 4724 N N . TYR A 1 585 ? -3.348 48.782 14.153 1.00 57.12 585 TYR A N 1
ATOM 4725 C CA . TYR A 1 585 ? -4.400 48.253 15.021 1.00 57.12 585 TYR A CA 1
ATOM 4726 C C . TYR A 1 585 ? -4.426 48.941 16.395 1.00 57.12 585 TYR A C 1
ATOM 4728 O O . TYR A 1 585 ? -5.495 49.299 16.869 1.00 57.12 585 TYR A O 1
ATOM 4736 N N . VAL A 1 586 ? -3.269 49.175 17.021 1.00 53.62 586 VAL A N 1
ATOM 4737 C CA . VAL A 1 586 ? -3.182 49.897 18.304 1.00 53.62 586 VAL A CA 1
ATOM 4738 C C . VAL A 1 586 ? -3.684 51.337 18.166 1.00 53.62 586 VAL A C 1
ATOM 4740 O O . VAL A 1 586 ? -4.438 51.793 19.020 1.00 53.62 586 VAL A O 1
ATOM 4743 N N . LEU A 1 587 ? -3.330 52.029 17.079 1.00 57.81 587 LEU A N 1
ATOM 4744 C CA . LEU A 1 587 ? -3.830 53.377 16.787 1.00 57.81 587 LEU A CA 1
ATOM 4745 C C . LEU A 1 587 ? -5.347 53.385 16.533 1.00 57.81 587 LEU A C 1
ATOM 4747 O O . LEU A 1 587 ? -6.040 54.276 17.016 1.00 57.81 587 LEU A O 1
ATOM 4751 N N . ASP A 1 588 ? -5.867 52.368 15.842 1.00 54.69 588 ASP A N 1
ATOM 4752 C CA . ASP A 1 588 ? -7.302 52.202 15.571 1.00 54.69 588 ASP A CA 1
ATOM 4753 C C . ASP A 1 588 ? -8.096 51.945 16.868 1.00 54.69 588 ASP A C 1
ATOM 4755 O O . ASP A 1 588 ? -9.163 52.515 17.081 1.00 54.69 588 ASP A O 1
ATOM 4759 N N . VAL A 1 589 ? -7.537 51.150 17.792 1.00 53.53 589 VAL A N 1
ATOM 4760 C CA . VAL A 1 589 ? -8.099 50.900 19.133 1.00 53.53 589 VAL A CA 1
ATOM 4761 C C . VAL A 1 589 ? -8.065 52.159 20.010 1.00 53.53 589 VAL A C 1
ATOM 4763 O O . VAL A 1 589 ? -8.993 52.393 20.782 1.00 53.53 589 VAL A O 1
ATOM 4766 N N . GLN A 1 590 ? -7.026 52.992 19.890 1.00 53.84 590 GLN A N 1
ATOM 4767 C CA . GLN A 1 590 ? -6.923 54.258 20.627 1.00 53.84 590 GLN A CA 1
ATOM 4768 C C . GLN A 1 590 ? -7.895 55.331 20.116 1.00 53.84 590 GLN A C 1
ATOM 4770 O O . GLN A 1 590 ? -8.370 56.132 20.916 1.00 53.84 590 GLN A O 1
ATOM 4775 N N . GLN A 1 591 ? -8.204 55.349 18.816 1.00 59.28 591 GLN A N 1
ATOM 4776 C CA . GLN A 1 591 ? -9.126 56.325 18.221 1.00 59.28 591 GLN A CA 1
ATOM 4777 C C . GLN A 1 591 ? -10.601 55.917 18.340 1.00 59.28 591 GLN A C 1
ATOM 4779 O O . GLN A 1 591 ? -11.454 56.791 18.471 1.00 59.28 591 GLN A O 1
ATOM 4784 N N . ASN A 1 592 ? -10.904 54.612 18.340 1.00 50.31 592 ASN A N 1
ATOM 4785 C CA . ASN A 1 592 ? -12.282 54.105 18.268 1.00 50.31 592 ASN A CA 1
ATOM 4786 C C . ASN A 1 592 ? -12.793 53.422 19.556 1.00 50.31 592 ASN A C 1
ATOM 4788 O O . ASN A 1 592 ? -13.921 52.928 19.581 1.00 50.31 592 ASN A O 1
ATOM 4792 N N . GLY A 1 593 ? -12.008 53.406 20.641 1.00 55.31 593 GLY A N 1
ATOM 4793 C CA . GLY A 1 593 ? -12.383 52.753 21.903 1.00 55.31 593 GLY A CA 1
ATOM 4794 C C . GLY A 1 593 ? -12.329 51.212 21.841 1.00 55.31 593 GLY A C 1
ATOM 4795 O O . GLY A 1 593 ? -12.107 50.631 20.777 1.00 55.31 593 GLY A O 1
ATOM 4796 N N . PRO A 1 594 ? -12.495 50.503 22.978 1.00 52.44 594 PRO A N 1
ATOM 4797 C CA . PRO A 1 594 ? -12.063 49.111 23.145 1.00 52.44 594 PRO A CA 1
ATOM 4798 C C . PRO A 1 594 ? -13.043 48.075 22.564 1.00 52.44 594 PRO A C 1
ATOM 4800 O O . PRO A 1 594 ? -13.402 47.119 23.243 1.00 52.44 594 PRO A O 1
ATOM 4803 N N . ASN A 1 595 ? -13.489 48.244 21.318 1.00 55.62 595 ASN A N 1
ATOM 4804 C CA . ASN A 1 595 ? -14.250 47.217 20.600 1.00 55.62 595 ASN A CA 1
ATOM 4805 C C . ASN A 1 595 ? -14.000 47.224 19.078 1.00 55.62 595 ASN A C 1
ATOM 4807 O O . ASN A 1 595 ? -14.893 47.506 18.279 1.00 55.62 595 ASN A O 1
ATOM 4811 N N . PRO A 1 596 ? -12.798 46.800 18.660 1.00 48.50 596 PRO A N 1
ATOM 4812 C CA . PRO A 1 596 ? -12.684 45.889 17.523 1.00 48.50 596 PRO A CA 1
ATOM 4813 C C . PRO A 1 596 ? -12.083 44.532 17.950 1.00 48.50 596 PRO A C 1
ATOM 4815 O O . PRO A 1 596 ? -11.292 44.465 18.892 1.00 48.50 596 PRO A O 1
ATOM 4818 N N . PRO A 1 597 ? -12.448 43.425 17.278 1.00 45.69 597 PRO A N 1
ATOM 4819 C CA . PRO A 1 597 ? -12.067 42.078 17.688 1.00 45.69 597 PRO A CA 1
ATOM 4820 C C . PRO A 1 597 ? -10.555 41.849 17.566 1.00 45.69 597 PRO A C 1
ATOM 4822 O O . PRO A 1 597 ? -9.960 42.073 16.509 1.00 45.69 597 PRO A O 1
ATOM 4825 N N . LEU A 1 598 ? -9.960 41.332 18.645 1.00 42.44 598 LEU A N 1
ATOM 4826 C CA . LEU A 1 598 ? -8.574 40.864 18.705 1.00 42.44 598 LEU A CA 1
ATOM 4827 C C . LEU A 1 598 ? -8.239 39.970 17.495 1.00 42.44 598 LEU A C 1
ATOM 4829 O O . LEU A 1 598 ? -8.937 38.976 17.264 1.00 42.44 598 LEU A O 1
ATOM 4833 N N . PRO A 1 599 ? -7.149 40.228 16.749 1.00 39.38 599 PRO A N 1
ATOM 4834 C CA . PRO A 1 599 ? -6.597 39.215 15.867 1.00 39.38 599 PRO A CA 1
ATOM 4835 C C . PRO A 1 599 ? -6.058 38.076 16.742 1.00 39.38 599 PRO A C 1
ATOM 4837 O O . PRO A 1 599 ? -5.080 38.240 17.469 1.00 39.38 599 PRO A O 1
ATOM 4840 N N . ALA A 1 600 ? -6.736 36.928 16.698 1.00 40.62 600 ALA A N 1
ATOM 4841 C CA . ALA A 1 600 ? -6.346 35.727 17.428 1.00 40.62 600 ALA A CA 1
ATOM 4842 C C . ALA A 1 600 ? -4.874 35.347 17.144 1.00 40.62 600 ALA A C 1
ATOM 4844 O O . ALA A 1 600 ? -4.414 35.505 16.007 1.00 40.62 600 ALA A O 1
ATOM 4845 N N . PRO A 1 601 ? -4.133 34.828 18.143 1.00 34.22 601 PRO A N 1
ATOM 4846 C CA . PRO A 1 601 ? -2.735 34.448 17.976 1.00 34.22 601 PRO A CA 1
ATOM 4847 C C . PRO A 1 601 ? -2.596 33.378 16.886 1.00 34.22 601 PRO A C 1
ATOM 4849 O O . PRO A 1 601 ? -3.237 32.327 16.936 1.00 34.22 601 PRO A O 1
ATOM 4852 N N . GLU A 1 602 ? -1.756 33.657 15.885 1.00 37.91 602 GLU A N 1
ATOM 4853 C CA . GLU A 1 602 ? -1.430 32.722 14.808 1.00 37.91 602 GLU A CA 1
ATOM 4854 C C . GLU A 1 602 ? -0.805 31.436 15.383 1.00 37.91 602 GLU A C 1
ATOM 4856 O O . GLU A 1 602 ? 0.375 31.431 15.738 1.00 37.91 602 GLU A O 1
ATOM 4861 N N . ARG A 1 603 ? -1.570 30.336 15.422 1.00 33.78 603 ARG A N 1
ATOM 4862 C CA . ARG A 1 603 ? -1.020 28.967 15.436 1.00 33.78 603 ARG A CA 1
ATOM 4863 C C . ARG A 1 603 ? -0.618 28.525 14.019 1.00 33.78 603 ARG A C 1
ATOM 4865 O O . ARG A 1 603 ? -1.282 28.898 13.021 1.00 33.78 603 ARG A O 1
#

Radius of gyration: 53.27 Å; chains: 1; bounding box: 79×81×153 Å

Secondary structure (DSSP, 8-state):
--EEEEB------------------PPPP------------------SS--EEEE---------------TTEEEEEEEES-EEE-SSS-EEES-EEEEEEEEETTT--HHHHHHHHHHTT--TTPPEEEE-TTS---GGG-EEPPPHHHHHHHHHHHHHHHHHHHHHHHHHHHHHHHHHHHHHTS---------HHHHHHHHHHHHTS-HHHHHHHHSS-HHHHHHHHHHHHHTT----BTTB-HHHHHHHHHHHHHHT--HHHHHHHHT--HHHHHHHHHHHHHHHHHTHHHHSPPP-PPPTT--STTTTT-TTEEEEEEEEEEE----GGG--SSS--EEEEEEEE-TTS-EEEEEEEEETTS-HHHHHHHHHHSTT---PPTT-EEE--TTSPPBTTEEPPPTTS--SGGGTTS---SHHHHHHHHHHHHHHHHHHHHHHHHHH-HHHHSPPSS-HHHHHHHHHHHHHHHHHHHHH-S--TTGGGHHHHHHHHHHHHHHHTT-S--------PPPPHHHHHHHHHHHHHHHHTTTEETTEE-TTHHHHHHHHHHHH-TTS---IIIIIHHHHHHHHHHHHHHHHHHHH-S-S-------

Organism: NCBI:txid547442

Foldseek 3Di:
DEKEWEKDDDDDDDDDDDDDDDDDDDDDDDDDDDDDDDDDDDDQPPPPDWGKDKDDDDDDPDDDDDDPQDPFFIKTKIWPDWDWDDPDATDTPDTIIIITGGHGNVPDDPVVVVVVVVVVPDDDPDWYWYDYPPDGPDPPPIDTDDDPVVVVVVVVVVVVVVVVVVVVVVVVVVVVVVVVVVVVPPPPPDPLPPDVPVLVVLLCVQAPPDQVSVCLQQVFGNQLLVVLLVQLVPQLVDADDPRGGSSRLSSLLSNCQQAVDQLVVVCVSNSDDSVVSVVSNVSSLSSLLRCLVVLADAQDFDDCVRPDPLCNVPGQESAAKDKDWFFADDPPVPDDPFDGWTKIKIFGAGQLLATNDIDTDHTPPDQPQVVQVVQVVDPPHDDADFPHAHEYECSYDDDGRYDYADPPEDAACVVPPDDDPDPSNVRSNSSNSRNCSNVLSVLLLCQRTSCRHDHHPDDSVVSRSSSSSSSSSSSSRSVGPPDRPSSVCSVVSSVVVVVVVVVVVPDPDDDDDDDDDDQDPVLVVQLVVLVVVCVVDPQADPVGGDPCVLVVSQVSSCVVPVPPNDHSPPGSVVVVVVVVVVVVVVVVCVVPPPDDDDPPDDD

InterPro domains:
  IPR027806 Harbinger transposase-derived nuclease domain [PF13359] (322-475)
  IPR045249 Putative nuclease HARBI1-like [PTHR22930] (202-487)
  IPR058353 Domain of unknown function DUF8040 [PF26138] (202-290)
  IPR058594 PB1-like domain, plants [PF26130] (74-163)

pLDDT: mean 70.8, std 22.42, range [20.83, 97.88]